Protein AF-A0A142XGZ9-F1 (afdb_monomer_lite)

Sequence (488 aa):
MPRERETEDLPPDEYQGAYGSRALELGDLAELNRTARESPWADERMEKVLEKLYDGCAKRATEHDELYEQVQRLRASSVGRSSPKLKRQIETVEQQRAENREWFESFDRRVYLLHVQMANRVDKKLREELVERYRLHLELQRFYQKVRAAFAKADAFIVAHGKNEREEIELGSEFVDEVVRVLRDSWKALKGVIKDAHETDLPAMKYFEECADLANYVLEDKLVAEPPPDYTKGWVSKFMTQLQGARQKCSKLQIKSVSGVLRLQEQIVAKWKLAREPIPAEVIDAEPIEAEVIEAEVIDAEVIDAEVVDAEVIDAEAVETKFILPPEPPPELPKTEPAPVDIVGQANVFDFDALAPGTPVPSADVFALHTDPFVSAPTAQMPALGAITEVAPPVGGEGEPPVNQTAWLDPIKLKAEKAKADALRAEAEARTRANSAAARTRANSAAADKGAFGAGAPVVFGTKALKAKRPTVRITLVKPGEESPLAK

Radius of gyration: 38.52 Å; chains: 1; bounding box: 123×97×83 Å

pLDDT: mean 76.35, std 23.47, range [31.14, 98.62]

Foldseek 3Di:
DPPPPVPVLDPPPLCVLLQPPDDQQQDDLVVLVVCLVVPQDDPVVLVVCVVCLSPCNNVLSVLLVVLVVQLVVLVVVCPDPRDPVSVVVNVVSVVVNVVSVVVSNVSSNSLLSSLLSLCVVFPPVLNVVLSLLVVLLNLLSVLLVLLVVLLVQLVVLVVVVVCCVVVVDPDDPVSVVVSLVSNQVSLVSNVVSLVVQQVDQDDDDDPDDHPDRRSCQLFVDDRQPRDDPDDDPVSSVVNSVRSVSSNVSSVVVSSSSVSVSVVSSVVSVVSSVVVPPPPPPPPVPVPPPPPPPPPDPDDPDDDDDDDDDDDPDDPPDDPPPPPPDDDDDPDDDDPDDDDDDDDDDDDDDDDDPPDDDDDDDPPDPPPPPPPDPPPDDDDDDDDDDDDDDDDDDDDDDDDDDDDDDDDDPDVVVVVVVVVVVVVVVVVVVVVVVVVVVVVVVVVVVVVVVPPDDDDDDDDDDDDDDDPDDDDDDDDDDDDPPDDDPVPD

Secondary structure (DSSP, 8-state):
-----SGGGSPPGGGTTTSSSSPP----HHHHHHHHHHSPPPHHHHHHHHHTTTTTHHHHHHHHHHHHHHHHHHHHTTSSS--HHHHHHHHHHHHHHHHHHHHHHHHHHHHHHHHHHHHHHH-HHHHHHHHHHHHHHHHHHHHHHHHHHHHHHHHHHHHHHHHHHTTSS---THHHHHHHHHHHHHHHHHHHHHHHHHTSPPP-BTTB-TT--HHHHH-SSPPPPPPPSS--HHHHHHHHHHHHHHHHHHHHHHHHHHHHHHHHHHHHHHHHHHHHS-----------------------------------------------PPPPPPPPPP--PPPP-----------------PPPPP---TTS-------PPPPPP------------------PPP-----PPPHHHHHHHHHHHHHHHHHHHHHHHHHHHHHHHHHHHHHHTTS----------------PPPP------PPTTPPPTT--

Structure (mmCIF, N/CA/C/O backbone):
data_AF-A0A142XGZ9-F1
#
_entry.id   AF-A0A142XGZ9-F1
#
loop_
_atom_site.group_PDB
_atom_site.id
_atom_site.type_symbol
_atom_site.label_atom_id
_atom_site.label_alt_id
_atom_site.label_comp_id
_atom_site.label_asym_id
_atom_site.label_entity_id
_atom_site.label_seq_id
_atom_site.pdbx_PDB_ins_code
_atom_site.Cartn_x
_atom_site.Cartn_y
_atom_site.Cartn_z
_atom_site.occupancy
_atom_site.B_iso_or_equiv
_atom_site.auth_seq_id
_atom_site.auth_comp_id
_atom_site.auth_asym_id
_atom_site.auth_atom_id
_atom_site.pdbx_PDB_model_num
ATOM 1 N N . MET A 1 1 ? -23.779 16.778 -19.161 1.00 38.44 1 MET A N 1
ATOM 2 C CA . MET A 1 1 ? -23.658 16.333 -17.760 1.00 38.44 1 MET A CA 1
ATOM 3 C C . MET A 1 1 ? -22.360 16.898 -17.203 1.00 38.44 1 MET A C 1
ATOM 5 O O . MET A 1 1 ? -21.307 16.461 -17.664 1.00 38.44 1 MET A O 1
ATOM 9 N N . PRO A 1 2 ? -22.381 17.915 -16.325 1.00 41.19 2 PRO A N 1
ATOM 10 C CA . PRO A 1 2 ? -21.178 18.253 -15.579 1.00 41.19 2 PRO A CA 1
ATOM 11 C C . PRO A 1 2 ? -20.823 17.003 -14.773 1.00 41.19 2 PRO A C 1
ATOM 13 O O . PRO A 1 2 ? -21.658 16.493 -14.037 1.00 41.19 2 PRO A O 1
ATOM 16 N N . ARG A 1 3 ? -19.628 16.446 -14.991 1.00 43.94 3 ARG A N 1
ATOM 17 C CA . ARG A 1 3 ? -19.078 15.460 -14.063 1.00 43.94 3 ARG A CA 1
ATOM 18 C C . ARG A 1 3 ? -18.954 16.203 -12.740 1.00 43.94 3 ARG A C 1
ATOM 20 O O . ARG A 1 3 ? -18.044 17.026 -12.613 1.00 43.94 3 ARG A O 1
ATOM 27 N N . GLU A 1 4 ? -19.912 16.003 -11.837 1.00 47.94 4 GLU A N 1
ATOM 28 C CA . GLU A 1 4 ? -19.725 16.271 -10.416 1.00 47.94 4 GLU A CA 1
ATOM 29 C C . GLU A 1 4 ? -18.362 15.681 -10.090 1.00 47.94 4 GLU A C 1
ATOM 31 O O . GLU A 1 4 ? -18.110 14.492 -10.301 1.00 47.94 4 GLU A O 1
ATOM 36 N N . ARG A 1 5 ? -17.400 16.567 -9.829 1.00 49.56 5 ARG A N 1
ATOM 37 C CA . ARG A 1 5 ? -16.034 16.130 -9.581 1.00 49.56 5 ARG A CA 1
ATOM 38 C C . ARG A 1 5 ? -16.135 15.251 -8.348 1.00 49.56 5 ARG A C 1
ATOM 40 O O . ARG A 1 5 ? -16.757 15.672 -7.381 1.00 49.56 5 ARG A O 1
ATOM 47 N N . GLU A 1 6 ? -15.545 14.062 -8.419 1.00 58.34 6 GLU A N 1
ATOM 48 C CA . GLU A 1 6 ? -15.382 13.088 -7.332 1.00 58.34 6 GLU A CA 1
ATOM 49 C C . GLU A 1 6 ? -14.537 13.696 -6.174 1.00 58.34 6 GLU A C 1
ATOM 51 O O . GLU A 1 6 ? -13.561 13.109 -5.728 1.00 58.34 6 GLU A O 1
ATOM 56 N N . THR A 1 7 ? -14.839 14.914 -5.706 1.00 57.34 7 THR A N 1
ATOM 57 C CA . THR A 1 7 ? -14.255 15.528 -4.504 1.00 57.34 7 THR A CA 1
ATOM 58 C C . THR A 1 7 ? -14.777 14.868 -3.232 1.00 57.34 7 THR A C 1
ATOM 60 O O . THR A 1 7 ? -14.217 15.093 -2.170 1.00 57.34 7 THR A O 1
ATOM 63 N N . GLU A 1 8 ? -15.816 14.038 -3.342 1.00 58.03 8 GLU A N 1
ATOM 64 C CA . GLU A 1 8 ? -16.460 13.334 -2.228 1.00 58.03 8 GLU A CA 1
ATOM 65 C C . GLU A 1 8 ? -15.661 12.120 -1.711 1.00 58.03 8 GLU A C 1
ATOM 67 O O . GLU A 1 8 ? -15.987 11.565 -0.667 1.00 58.03 8 GLU A O 1
ATOM 72 N N . ASP A 1 9 ? -14.597 11.713 -2.412 1.00 66.56 9 ASP A N 1
ATOM 73 C CA . ASP A 1 9 ? -13.802 10.533 -2.046 1.00 66.56 9 ASP A CA 1
ATOM 74 C C . ASP A 1 9 ? -12.440 10.869 -1.414 1.00 66.56 9 ASP A C 1
ATOM 76 O O . ASP A 1 9 ? -11.671 9.952 -1.105 1.00 66.56 9 ASP A O 1
ATOM 80 N N . LEU A 1 10 ? -12.115 12.153 -1.209 1.00 69.50 10 LEU A N 1
ATOM 81 C CA . LEU A 1 10 ? -10.920 12.498 -0.440 1.00 69.50 10 LEU A CA 1
ATOM 82 C C . LEU A 1 10 ? -11.169 12.177 1.040 1.00 69.50 10 LEU A C 1
ATOM 84 O O . LEU A 1 10 ? -12.196 12.592 1.580 1.00 69.50 10 LEU A O 1
ATOM 88 N N . PRO A 1 11 ? -10.266 11.424 1.692 1.00 73.88 11 PRO A N 1
ATOM 89 C CA . PRO A 1 11 ? -10.406 11.150 3.110 1.00 73.88 11 PRO A CA 1
ATOM 90 C C . PRO A 1 11 ? -10.357 12.469 3.903 1.00 73.88 11 PRO A C 1
ATOM 92 O O . PRO A 1 11 ? -9.681 13.403 3.460 1.00 73.88 11 PRO A O 1
ATOM 95 N N . PRO A 1 12 ? -11.057 12.552 5.049 1.00 82.88 12 PRO A N 1
ATOM 96 C CA . PRO A 1 12 ? -10.984 13.697 5.952 1.00 82.88 12 PRO A CA 1
ATOM 97 C C . PRO A 1 12 ? -9.541 14.139 6.237 1.00 82.88 12 PRO A C 1
ATOM 99 O O . PRO A 1 12 ? -8.628 13.308 6.261 1.00 82.88 12 PRO A O 1
ATOM 102 N N . ASP A 1 13 ? -9.339 15.439 6.482 1.00 86.00 13 ASP A N 1
ATOM 103 C CA . ASP A 1 13 ? -8.010 16.044 6.692 1.00 86.00 13 ASP A CA 1
ATOM 104 C C . ASP A 1 13 ? -7.204 15.351 7.811 1.00 86.00 13 ASP A C 1
ATOM 106 O O . ASP A 1 13 ? -5.975 15.327 7.774 1.00 86.00 13 ASP A O 1
ATOM 110 N N . GLU A 1 14 ? -7.879 14.715 8.773 1.00 88.06 14 GLU A N 1
ATOM 111 C CA . GLU A 1 14 ? -7.253 13.943 9.856 1.00 88.06 14 GLU A CA 1
ATOM 112 C C . GLU A 1 14 ? -6.456 12.720 9.366 1.00 88.06 14 GLU A C 1
ATOM 114 O O . GLU A 1 14 ? -5.472 12.324 9.990 1.00 88.06 14 GLU A O 1
ATOM 119 N N . TYR A 1 15 ? -6.815 12.156 8.210 1.00 91.44 15 TYR A N 1
ATOM 120 C CA . TYR A 1 15 ? -6.102 11.037 7.590 1.00 91.44 15 TYR A CA 1
ATOM 121 C C . TYR A 1 15 ? -5.068 11.492 6.556 1.00 91.44 15 TYR A C 1
ATOM 123 O O . TYR A 1 15 ? -4.460 10.660 5.865 1.00 91.44 15 TYR A O 1
ATOM 131 N N . GLN A 1 16 ? -4.869 12.804 6.395 1.00 85.81 16 GLN A N 1
ATOM 132 C CA . GLN A 1 16 ? -3.979 13.335 5.377 1.00 85.81 16 GLN A CA 1
ATOM 133 C C . GLN A 1 16 ? -2.543 12.842 5.606 1.00 85.81 16 GLN A C 1
ATOM 135 O O . GLN A 1 16 ? -1.947 12.994 6.671 1.00 85.81 16 GLN A O 1
ATOM 140 N N . GLY A 1 17 ? -1.983 12.205 4.576 1.00 86.31 17 GLY A N 1
ATOM 141 C CA . GLY A 1 17 ? -0.644 11.616 4.620 1.00 86.31 17 GLY A CA 1
ATOM 142 C C . GLY A 1 17 ? -0.582 10.201 5.205 1.00 86.31 17 GLY A C 1
ATOM 143 O O . GLY A 1 17 ? 0.361 9.474 4.901 1.00 86.31 17 GLY A O 1
ATOM 144 N N . ALA A 1 18 ? -1.602 9.754 5.946 1.00 91.69 18 ALA A N 1
ATOM 145 C CA . ALA A 1 18 ? -1.645 8.398 6.487 1.00 91.69 18 ALA A CA 1
ATOM 146 C C . ALA A 1 18 ? -1.807 7.347 5.388 1.00 91.69 18 ALA A C 1
ATOM 148 O O . ALA A 1 18 ? -1.128 6.332 5.427 1.00 91.69 18 ALA A O 1
ATOM 149 N N . TYR A 1 19 ? -2.649 7.595 4.383 1.00 92.38 19 TYR A N 1
ATOM 150 C CA . TYR A 1 19 ? -2.998 6.593 3.365 1.00 92.38 19 TYR A CA 1
ATOM 151 C C . TYR A 1 19 ? -2.819 7.089 1.928 1.00 92.38 19 TYR A C 1
ATOM 153 O O . TYR A 1 19 ? -3.551 6.687 1.030 1.00 92.38 19 TYR A O 1
ATOM 161 N N . GLY A 1 20 ? -1.882 8.015 1.717 1.00 86.06 20 GLY A N 1
ATOM 162 C CA . GLY A 1 20 ? -1.649 8.640 0.417 1.00 86.06 20 GLY A CA 1
ATOM 163 C C . GLY A 1 20 ? -1.034 7.689 -0.617 1.00 86.06 20 GLY A C 1
ATOM 164 O O . GLY A 1 20 ? -1.617 6.698 -1.039 1.00 86.06 20 GLY A O 1
ATOM 165 N N . SER A 1 21 ? 0.170 8.009 -1.084 1.00 84.12 21 SER A N 1
ATOM 166 C CA . SER A 1 21 ? 0.834 7.246 -2.152 1.00 84.12 21 SER A CA 1
ATOM 167 C C . SER A 1 21 ? 1.562 5.980 -1.668 1.00 84.12 21 SER A C 1
ATOM 169 O O . SER A 1 21 ? 2.126 5.240 -2.486 1.00 84.12 21 SER A O 1
ATOM 171 N N . ARG A 1 22 ? 1.578 5.744 -0.349 1.00 93.94 22 ARG A N 1
ATOM 172 C CA . ARG A 1 22 ? 2.321 4.655 0.285 1.00 93.94 22 ARG A CA 1
ATOM 173 C C . ARG A 1 22 ? 1.540 3.344 0.305 1.00 93.94 22 ARG A C 1
ATOM 175 O O . ARG A 1 22 ? 0.323 3.309 0.163 1.00 93.94 22 ARG A O 1
ATOM 182 N N . ALA A 1 23 ? 2.283 2.264 0.495 1.00 95.56 23 ALA A N 1
ATOM 183 C CA . ALA A 1 23 ? 1.735 0.945 0.745 1.00 95.56 23 ALA A CA 1
ATOM 184 C C . ALA A 1 23 ? 1.384 0.786 2.235 1.00 95.56 23 ALA A C 1
ATOM 186 O O . ALA A 1 23 ? 2.102 1.316 3.083 1.00 95.56 23 ALA A O 1
ATOM 187 N N . LEU A 1 24 ? 0.310 0.054 2.533 1.00 97.12 24 LEU A N 1
ATOM 188 C CA . LEU A 1 24 ? 0.017 -0.454 3.869 1.00 97.12 24 LEU A CA 1
ATOM 189 C C . LEU A 1 24 ? 0.874 -1.680 4.166 1.00 97.12 24 LEU A C 1
ATOM 191 O O . LEU A 1 24 ? 0.930 -2.616 3.364 1.00 97.12 24 LEU A O 1
ATOM 195 N N . GLU A 1 25 ? 1.521 -1.678 5.325 1.00 96.88 25 GLU A N 1
ATOM 196 C CA . GLU A 1 25 ? 2.526 -2.669 5.709 1.00 96.88 25 GLU A CA 1
ATOM 197 C C . GLU A 1 25 ? 2.208 -3.251 7.088 1.00 96.88 25 GLU A C 1
ATOM 199 O O . GLU A 1 25 ? 2.893 -3.050 8.085 1.00 96.88 25 GLU A O 1
ATOM 204 N N . LEU A 1 26 ? 1.117 -4.013 7.129 1.00 96.81 26 LEU A N 1
ATOM 205 C CA . LEU A 1 26 ? 0.597 -4.631 8.349 1.00 96.81 26 LEU A CA 1
ATOM 206 C C . LEU A 1 26 ? 1.470 -5.808 8.820 1.00 96.81 26 LEU A C 1
ATOM 208 O O . LEU A 1 26 ? 1.607 -6.049 10.016 1.00 96.81 26 LEU A O 1
ATOM 212 N N . GLY A 1 27 ? 2.111 -6.525 7.896 1.00 96.38 27 GLY A N 1
ATOM 213 C CA . GLY A 1 27 ? 2.728 -7.825 8.174 1.00 96.38 27 GLY A CA 1
ATOM 214 C C . GLY A 1 27 ? 1.717 -8.963 8.024 1.00 96.38 27 GLY A C 1
ATOM 215 O O . GLY A 1 27 ? 0.819 -8.881 7.185 1.00 96.38 27 GLY A O 1
ATOM 216 N N . ASP A 1 28 ? 1.868 -10.033 8.807 1.00 97.56 28 ASP A N 1
ATOM 217 C CA . ASP A 1 28 ? 0.957 -11.179 8.758 1.00 97.56 28 ASP A CA 1
ATOM 218 C C . ASP A 1 28 ? -0.343 -10.899 9.534 1.00 97.56 28 ASP A C 1
ATOM 220 O O . ASP A 1 28 ? -0.359 -10.778 10.762 1.00 97.56 28 ASP A O 1
ATOM 224 N N . LEU A 1 29 ? -1.463 -10.828 8.809 1.00 97.44 29 LEU A N 1
ATOM 225 C CA . LEU A 1 29 ? -2.789 -10.646 9.401 1.00 97.44 29 LEU A CA 1
ATOM 226 C C . LEU A 1 29 ? -3.173 -11.796 10.343 1.00 97.44 29 LEU A C 1
ATOM 228 O O . LEU A 1 29 ? -3.912 -11.566 11.301 1.00 97.44 29 LEU A O 1
ATOM 232 N N . ALA A 1 30 ? -2.706 -13.025 10.098 1.00 97.75 30 ALA A N 1
ATOM 233 C CA . ALA A 1 30 ? -3.010 -14.160 10.966 1.00 97.75 30 ALA A CA 1
ATOM 234 C C . ALA A 1 30 ? -2.351 -13.993 12.342 1.00 97.75 30 ALA A C 1
ATOM 236 O O . ALA A 1 30 ? -3.012 -14.172 13.368 1.00 97.75 30 ALA A O 1
ATOM 237 N N . GLU A 1 31 ? -1.086 -13.571 12.363 1.00 97.88 31 GLU A N 1
ATOM 238 C CA . GLU A 1 31 ? -0.370 -13.218 13.586 1.00 97.88 31 GLU A CA 1
ATOM 239 C C . GLU A 1 31 ? -1.038 -12.052 14.322 1.00 97.88 31 GLU A C 1
ATOM 241 O O . GLU A 1 31 ? -1.334 -12.185 15.508 1.00 97.88 31 GLU A O 1
ATOM 246 N N . LEU A 1 32 ? -1.366 -10.954 13.633 1.00 98.19 32 LEU A N 1
ATOM 247 C CA . LEU A 1 32 ? -2.036 -9.813 14.269 1.00 98.19 32 LEU A CA 1
ATOM 248 C C . LEU A 1 32 ? -3.402 -10.197 14.854 1.00 98.19 32 LEU A C 1
ATOM 250 O O . LEU A 1 32 ? -3.758 -9.767 15.951 1.00 98.19 32 LEU A O 1
ATOM 254 N N . ASN A 1 33 ? -4.167 -11.039 14.155 1.00 97.94 33 ASN A N 1
ATOM 255 C CA . ASN A 1 33 ? -5.438 -11.562 14.656 1.00 97.94 33 ASN A CA 1
ATOM 256 C C . ASN A 1 33 ? -5.262 -12.463 15.877 1.00 97.94 33 ASN A C 1
ATOM 258 O O . ASN A 1 33 ? -6.099 -12.431 16.781 1.00 97.94 33 ASN A O 1
ATOM 262 N N . ARG A 1 34 ? -4.193 -13.262 15.920 1.00 98.06 34 ARG A N 1
ATOM 263 C CA . ARG A 1 34 ? -3.827 -14.052 17.096 1.00 98.06 34 ARG A CA 1
ATOM 264 C C . ARG A 1 34 ? -3.475 -13.133 18.266 1.00 98.06 34 ARG A C 1
ATOM 266 O O . ARG A 1 34 ? -4.086 -13.271 19.321 1.00 98.06 34 ARG A O 1
ATOM 273 N N . THR A 1 35 ? -2.615 -12.133 18.059 1.00 97.81 35 THR A N 1
ATOM 274 C CA . THR A 1 35 ? -2.275 -11.123 19.076 1.00 97.81 35 THR A CA 1
ATOM 275 C C . THR A 1 35 ? -3.518 -10.413 19.603 1.00 97.81 35 THR A C 1
ATOM 277 O O . THR A 1 35 ? -3.659 -10.229 20.811 1.00 97.81 35 THR A O 1
ATOM 280 N N . ALA A 1 36 ? -4.460 -10.063 18.722 1.00 97.50 36 ALA A N 1
ATOM 281 C CA . ALA A 1 36 ? -5.699 -9.421 19.134 1.00 97.50 36 ALA A CA 1
ATOM 282 C C . ALA A 1 36 ? -6.558 -10.317 20.054 1.00 97.50 36 ALA A C 1
ATOM 284 O O . ALA A 1 36 ? -7.220 -9.819 20.961 1.00 97.50 36 ALA A O 1
ATOM 285 N N . ARG A 1 37 ? -6.536 -11.639 19.854 1.00 97.31 37 ARG A N 1
ATOM 286 C CA . ARG A 1 37 ? -7.270 -12.602 20.695 1.00 97.31 37 ARG A CA 1
ATOM 287 C C . ARG A 1 37 ? -6.552 -12.907 22.007 1.00 97.31 37 ARG A C 1
ATOM 289 O O . ARG A 1 37 ? -7.202 -12.988 23.041 1.00 97.31 37 ARG A O 1
ATOM 296 N N . GLU A 1 38 ? -5.237 -13.097 21.957 1.00 98.25 38 GLU A N 1
ATOM 297 C CA . GLU A 1 38 ? -4.424 -13.518 23.107 1.00 98.25 38 GLU A CA 1
ATOM 298 C C . GLU A 1 38 ? -4.137 -12.372 24.080 1.00 98.25 38 GLU A C 1
ATOM 300 O O . GLU A 1 38 ? -3.930 -12.601 25.267 1.00 98.25 38 GLU A O 1
ATOM 305 N N . SER A 1 39 ? -4.111 -11.131 23.595 1.00 97.94 39 SER A N 1
ATOM 306 C CA . SER A 1 39 ? -3.793 -9.945 24.396 1.00 97.94 39 SER A CA 1
ATOM 307 C C . SER A 1 39 ? -4.837 -8.843 24.185 1.00 97.94 39 SER A C 1
ATOM 309 O O . SER A 1 39 ? -4.534 -7.820 23.559 1.00 97.94 39 SER A O 1
ATOM 311 N N . PRO A 1 40 ? -6.080 -9.030 24.678 1.00 97.75 40 PRO A N 1
ATOM 312 C CA . PRO A 1 40 ? -7.126 -8.020 24.573 1.00 97.75 40 PRO A CA 1
ATOM 313 C C . PRO A 1 40 ? -6.708 -6.732 25.287 1.00 97.75 40 PRO A C 1
ATOM 315 O O . PRO A 1 40 ? -6.171 -6.755 26.395 1.00 97.75 40 PRO A O 1
ATOM 318 N N . TRP A 1 41 ? -6.948 -5.586 24.651 1.00 98.12 41 TRP A N 1
ATOM 319 C CA . TRP A 1 41 ? -6.659 -4.292 25.267 1.00 98.12 41 TRP A CA 1
ATOM 320 C C . TRP A 1 41 ? -7.778 -3.894 26.234 1.00 98.12 41 TRP A C 1
ATOM 322 O O . TRP A 1 41 ? -8.958 -4.166 25.991 1.00 98.12 41 TRP A O 1
ATOM 332 N N . ALA A 1 42 ? -7.386 -3.247 27.333 1.00 98.00 42 ALA A N 1
ATOM 333 C CA . ALA A 1 42 ? -8.310 -2.556 28.224 1.00 98.00 42 ALA A CA 1
ATOM 334 C C . ALA A 1 42 ? -8.945 -1.356 27.503 1.00 98.00 42 ALA A C 1
ATOM 336 O O . ALA A 1 42 ? -8.324 -0.756 26.615 1.00 98.00 42 ALA A O 1
ATOM 337 N N . ASP A 1 43 ? -10.166 -0.999 27.888 1.00 97.38 43 ASP A N 1
ATOM 338 C CA . ASP A 1 43 ? -10.947 0.036 27.209 1.00 97.38 43 ASP A CA 1
ATOM 339 C C . ASP A 1 43 ? -10.283 1.418 27.325 1.00 97.38 43 ASP A C 1
ATOM 341 O O . ASP A 1 43 ? -10.226 2.166 26.346 1.00 97.38 43 ASP A O 1
ATOM 345 N N . GLU A 1 44 ? -9.649 1.712 28.464 1.00 97.50 44 GLU A N 1
ATOM 346 C CA . GLU A 1 44 ? -8.895 2.951 28.695 1.00 97.50 44 GLU A CA 1
ATOM 347 C C . GLU A 1 44 ? -7.649 3.031 27.809 1.00 97.50 44 GLU A C 1
ATOM 349 O O . GLU A 1 44 ? -7.241 4.111 27.378 1.00 97.50 44 GLU A O 1
ATOM 354 N N . ARG A 1 45 ? -7.015 1.884 27.526 1.00 97.69 45 ARG A N 1
ATOM 355 C CA . ARG A 1 45 ? -5.877 1.824 26.601 1.00 97.69 45 ARG A CA 1
ATOM 356 C C . ARG A 1 45 ? -6.345 2.101 25.179 1.00 97.69 45 ARG A C 1
ATOM 358 O O . ARG A 1 45 ? -5.698 2.884 24.492 1.00 97.69 45 ARG A O 1
ATOM 365 N N . MET A 1 46 ? -7.437 1.474 24.737 1.00 98.25 46 MET A N 1
ATOM 366 C CA . MET A 1 46 ? -7.985 1.700 23.395 1.00 98.25 46 MET A CA 1
ATOM 367 C C . MET A 1 46 ? -8.366 3.166 23.185 1.00 98.25 46 MET A C 1
ATOM 369 O O . MET A 1 46 ? -8.043 3.730 22.148 1.00 98.25 46 MET A O 1
ATOM 373 N N . GLU A 1 47 ? -8.972 3.802 24.183 1.00 97.69 47 GLU A N 1
ATOM 374 C CA . GLU A 1 47 ? -9.341 5.219 24.139 1.00 97.69 47 GLU A CA 1
ATOM 375 C C . GLU A 1 47 ? -8.124 6.140 23.984 1.00 97.69 47 GLU A C 1
ATOM 377 O O . GLU A 1 47 ? -8.068 6.938 23.051 1.00 97.69 47 GLU A O 1
ATOM 382 N N . LYS A 1 48 ? -7.096 5.951 24.823 1.00 97.88 48 LYS A N 1
ATOM 383 C CA . LYS A 1 48 ? -5.838 6.714 24.736 1.00 97.88 48 LYS A CA 1
ATOM 384 C C . LYS A 1 48 ? -5.107 6.502 23.413 1.00 97.88 48 LYS A C 1
ATOM 386 O O . LYS A 1 48 ? -4.469 7.421 22.905 1.00 97.88 48 LYS A O 1
ATOM 391 N N . VAL A 1 49 ? -5.137 5.278 22.880 1.00 97.75 49 VAL A N 1
ATOM 392 C CA . VAL A 1 49 ? -4.516 4.971 21.586 1.00 97.75 49 VAL A CA 1
ATOM 393 C C . VAL A 1 49 ? -5.314 5.605 20.452 1.00 97.75 49 VAL A C 1
ATOM 395 O O . VAL A 1 49 ? -4.689 6.148 19.552 1.00 97.75 49 VAL A O 1
ATOM 398 N N . LEU A 1 50 ? -6.650 5.577 20.499 1.00 97.31 50 LEU A N 1
ATOM 399 C CA . LEU A 1 50 ? -7.508 6.219 19.502 1.00 97.31 50 LEU A CA 1
ATOM 400 C C . LEU A 1 50 ? -7.263 7.732 19.446 1.00 97.31 50 LEU A C 1
ATOM 402 O O . LEU A 1 50 ? -7.102 8.270 18.357 1.00 97.31 50 LEU A O 1
ATOM 406 N N . GLU A 1 51 ? -7.184 8.393 20.605 1.00 96.94 51 GLU A N 1
ATOM 407 C CA . GLU A 1 51 ? -6.927 9.837 20.710 1.00 96.94 51 GLU A CA 1
ATOM 408 C C . GLU A 1 51 ? -5.598 10.237 20.054 1.00 96.94 51 GLU A C 1
ATOM 410 O O . GLU A 1 51 ? -5.535 11.232 19.341 1.00 96.94 51 GLU A O 1
ATOM 415 N N . LYS A 1 52 ? -4.549 9.431 20.249 1.00 97.00 52 LYS A N 1
ATOM 416 C CA . LYS A 1 52 ? -3.190 9.718 19.764 1.00 97.00 52 LYS A CA 1
ATOM 417 C C . LYS A 1 52 ? -2.843 9.045 18.440 1.00 97.00 52 LYS A C 1
ATOM 419 O O . LYS A 1 52 ? -1.693 9.110 18.006 1.00 97.00 52 LYS A O 1
ATOM 424 N N . LEU A 1 53 ? -3.785 8.332 17.818 1.00 96.19 53 LEU A N 1
ATOM 425 C CA . LEU A 1 53 ? -3.473 7.394 16.738 1.00 96.19 53 LEU A CA 1
ATOM 426 C C . LEU A 1 53 ? -2.806 8.092 15.553 1.00 96.19 53 LEU A C 1
ATOM 428 O O . LEU A 1 53 ? -1.819 7.588 15.022 1.00 96.19 53 LEU A O 1
ATOM 432 N N . TYR A 1 54 ? -3.334 9.255 15.173 1.00 96.00 54 TYR A N 1
ATOM 433 C CA . TYR A 1 54 ? -2.911 10.017 13.999 1.00 96.00 54 TYR A CA 1
ATOM 434 C C . TYR A 1 54 ? -1.926 11.155 14.327 1.00 96.00 54 TYR A C 1
ATOM 436 O O . TYR A 1 54 ? -1.503 11.887 13.425 1.00 96.00 54 TYR A O 1
ATOM 444 N N . ASP A 1 55 ? -1.489 11.270 15.586 1.00 95.00 55 ASP A N 1
ATOM 445 C CA . ASP A 1 55 ? -0.533 12.292 16.011 1.00 95.00 55 ASP A CA 1
ATOM 446 C C . ASP A 1 55 ? 0.796 12.159 15.255 1.00 95.00 55 ASP A C 1
ATOM 448 O O . ASP A 1 55 ? 1.439 11.108 15.210 1.00 95.00 55 ASP A O 1
ATOM 452 N N . GLY A 1 56 ? 1.228 13.259 14.636 1.00 93.75 56 GLY A N 1
ATOM 453 C CA . GLY A 1 56 ? 2.482 13.317 13.882 1.00 93.75 56 GLY A CA 1
ATOM 454 C C . GLY A 1 56 ? 2.449 12.640 12.506 1.00 93.75 56 GLY A C 1
ATOM 455 O O . GLY A 1 56 ? 3.443 12.734 11.780 1.00 93.75 56 GLY A O 1
ATOM 456 N N . CYS A 1 57 ? 1.329 12.033 12.097 1.00 95.06 57 CYS A N 1
ATOM 457 C CA . CYS A 1 57 ? 1.230 11.330 10.818 1.00 95.06 57 CYS A CA 1
ATOM 458 C C . CYS A 1 57 ? 1.461 12.260 9.614 1.00 95.06 57 CYS A C 1
ATOM 460 O O . CYS A 1 57 ? 2.260 11.943 8.733 1.00 95.06 57 CYS A O 1
ATOM 462 N N . ALA A 1 58 ? 0.856 13.453 9.605 1.00 93.56 58 ALA A N 1
ATOM 463 C CA . ALA A 1 58 ? 1.043 14.438 8.533 1.00 93.56 58 ALA A CA 1
ATOM 464 C C . ALA A 1 58 ? 2.514 14.878 8.377 1.00 93.56 58 ALA A C 1
ATOM 466 O O . ALA A 1 58 ? 3.034 14.992 7.262 1.00 93.56 58 ALA A O 1
ATOM 467 N N . LYS A 1 59 ? 3.219 15.069 9.502 1.00 95.31 59 LYS A N 1
ATOM 468 C CA . LYS A 1 59 ? 4.650 15.407 9.509 1.00 95.31 59 LYS A CA 1
ATOM 469 C C . LYS A 1 59 ? 5.487 14.265 8.926 1.00 95.31 59 LYS A C 1
ATOM 471 O O . LYS A 1 59 ? 6.322 14.513 8.060 1.00 95.31 59 LYS A O 1
ATOM 476 N N . ARG A 1 60 ? 5.246 13.024 9.364 1.00 96.19 60 ARG A N 1
ATOM 477 C CA . ARG A 1 60 ? 5.958 11.831 8.869 1.00 96.19 60 ARG A CA 1
ATOM 478 C C . ARG A 1 60 ? 5.698 11.557 7.392 1.00 96.19 60 ARG A C 1
ATOM 480 O O . ARG A 1 60 ? 6.622 11.163 6.689 1.00 96.19 60 ARG A O 1
ATOM 487 N N . ALA A 1 61 ? 4.482 11.813 6.918 1.00 94.94 61 ALA A N 1
ATOM 488 C CA . ALA A 1 61 ? 4.126 11.692 5.508 1.00 94.94 61 ALA A CA 1
ATOM 489 C C . ALA A 1 61 ? 4.854 12.723 4.637 1.00 94.94 61 ALA A C 1
ATOM 491 O O . ALA A 1 61 ? 5.378 12.382 3.581 1.00 94.94 61 ALA A O 1
ATOM 492 N N . THR A 1 62 ? 4.955 13.964 5.116 1.00 94.50 62 THR A N 1
ATOM 493 C CA . THR A 1 62 ? 5.715 15.014 4.422 1.00 94.50 62 THR A CA 1
ATOM 494 C C . THR A 1 62 ? 7.197 14.643 4.344 1.00 94.50 62 THR A C 1
ATOM 496 O O . THR A 1 62 ? 7.791 14.685 3.271 1.00 94.50 62 THR A O 1
ATOM 499 N N . GLU A 1 63 ? 7.776 14.187 5.459 1.00 96.25 63 GLU A N 1
ATOM 500 C CA . GLU A 1 63 ? 9.157 13.693 5.512 1.00 96.25 63 GLU A CA 1
ATOM 501 C C . GLU A 1 63 ? 9.379 12.508 4.554 1.00 96.25 63 GLU A C 1
ATOM 503 O O . GLU A 1 63 ? 10.384 12.462 3.848 1.00 96.25 63 GLU A O 1
ATOM 508 N N . HIS A 1 64 ? 8.429 11.574 4.471 1.00 95.50 64 HIS A N 1
ATOM 509 C CA . HIS A 1 64 ? 8.491 10.452 3.535 1.00 95.50 64 HIS A CA 1
ATOM 510 C C . HIS A 1 64 ? 8.577 10.920 2.073 1.00 95.50 64 HIS A C 1
ATOM 512 O O . HIS A 1 64 ? 9.430 10.441 1.316 1.00 95.50 64 HIS A O 1
ATOM 518 N N . ASP A 1 65 ? 7.716 11.857 1.674 1.00 94.56 65 ASP A N 1
ATOM 519 C CA . ASP A 1 65 ? 7.688 12.386 0.309 1.00 94.56 65 ASP A CA 1
ATOM 520 C C . ASP A 1 65 ? 8.970 13.175 -0.009 1.00 94.56 65 ASP A C 1
ATOM 522 O O . ASP A 1 65 ? 9.583 12.971 -1.062 1.00 94.56 65 ASP A O 1
ATOM 526 N N . GLU A 1 66 ? 9.456 13.986 0.935 1.00 96.25 66 GLU A N 1
ATOM 527 C CA . GLU A 1 66 ? 10.727 14.706 0.811 1.00 96.25 66 GLU A CA 1
ATOM 528 C C . GLU A 1 66 ? 11.921 13.755 0.653 1.00 96.25 66 GLU A C 1
ATOM 530 O O . GLU A 1 66 ? 12.766 13.963 -0.226 1.00 96.25 66 GLU A O 1
ATOM 535 N N . LEU A 1 67 ? 12.001 12.698 1.468 1.00 96.81 67 LEU A N 1
ATOM 536 C CA . LEU A 1 67 ? 13.048 11.676 1.375 1.00 96.81 67 LEU A CA 1
ATOM 537 C C . LEU A 1 67 ? 12.987 10.951 0.027 1.00 96.81 67 LEU A C 1
ATOM 539 O O . LEU A 1 67 ? 14.022 10.726 -0.608 1.00 96.81 67 LEU A O 1
ATOM 543 N N . TYR A 1 68 ? 11.786 10.631 -0.462 1.00 95.00 68 TYR A N 1
ATOM 544 C CA . TYR A 1 68 ? 11.609 10.017 -1.775 1.00 95.00 68 TYR A CA 1
ATOM 545 C C . TYR A 1 68 ? 12.128 10.925 -2.899 1.00 95.00 68 TYR A C 1
ATOM 547 O O . TYR A 1 68 ? 12.923 10.484 -3.737 1.00 95.00 68 TYR A O 1
ATOM 555 N N . GLU A 1 69 ? 11.749 12.203 -2.906 1.00 96.19 69 GLU A N 1
ATOM 556 C CA . GLU A 1 69 ? 12.238 13.178 -3.885 1.00 96.19 69 GLU A CA 1
ATOM 557 C C . GLU A 1 69 ? 13.753 13.391 -3.799 1.00 96.19 69 GLU A C 1
ATOM 559 O O . GLU A 1 69 ? 14.423 13.558 -4.824 1.00 96.19 69 GLU A O 1
ATOM 564 N N . GLN A 1 70 ? 14.324 13.385 -2.593 1.00 97.06 70 GLN A N 1
ATOM 565 C CA . GLN A 1 70 ? 15.770 13.473 -2.392 1.00 97.06 70 GLN A CA 1
ATOM 566 C C . GLN A 1 70 ? 16.500 12.277 -3.009 1.00 97.06 70 GLN A C 1
ATOM 568 O O . GLN A 1 70 ? 17.448 12.483 -3.771 1.00 97.06 70 GLN A O 1
ATOM 573 N N . VAL A 1 71 ? 16.033 11.043 -2.781 1.00 96.31 71 VAL A N 1
ATOM 574 C CA . VAL A 1 71 ? 16.616 9.842 -3.409 1.00 96.31 71 VAL A CA 1
ATOM 575 C C . VAL A 1 71 ? 16.556 9.940 -4.932 1.00 96.31 71 VAL A C 1
ATOM 577 O O . VAL A 1 71 ? 17.557 9.680 -5.603 1.00 96.31 71 VAL A O 1
ATOM 580 N N . GLN A 1 72 ? 15.416 10.351 -5.497 1.00 94.69 72 GLN A N 1
ATOM 581 C CA . GLN A 1 72 ? 15.281 10.491 -6.951 1.00 94.69 72 GLN A CA 1
ATOM 582 C C . GLN A 1 72 ? 16.235 11.550 -7.516 1.00 94.69 72 GLN A C 1
ATOM 584 O O . GLN A 1 72 ? 16.901 11.299 -8.522 1.00 94.69 72 GLN A O 1
ATOM 589 N N . ARG A 1 73 ? 16.380 12.702 -6.848 1.00 96.44 73 ARG A N 1
ATOM 590 C CA . ARG A 1 73 ? 17.334 13.752 -7.246 1.00 96.44 73 ARG A CA 1
ATOM 591 C C . ARG A 1 73 ? 18.787 13.279 -7.182 1.00 96.44 73 ARG A C 1
ATOM 593 O O . ARG A 1 73 ? 19.553 13.527 -8.117 1.00 96.44 73 ARG A O 1
ATOM 600 N N . LEU A 1 74 ? 19.174 12.575 -6.117 1.00 96.12 74 LEU A N 1
ATOM 601 C CA . LEU A 1 74 ? 20.533 12.045 -5.961 1.00 96.12 74 LEU A CA 1
ATOM 602 C C . LEU A 1 74 ? 20.843 10.957 -7.000 1.00 96.12 74 LEU A C 1
ATOM 604 O O . LEU A 1 74 ? 21.942 10.941 -7.553 1.00 96.12 74 LEU A O 1
ATOM 608 N N . ARG A 1 75 ? 19.872 10.090 -7.322 1.00 94.25 75 ARG A N 1
ATOM 609 C CA . ARG A 1 75 ? 20.005 9.064 -8.371 1.00 94.25 75 ARG A CA 1
ATOM 610 C C . ARG A 1 75 ? 20.049 9.662 -9.777 1.00 94.25 75 ARG A C 1
ATOM 612 O O . ARG A 1 75 ? 20.863 9.241 -10.588 1.00 94.25 75 ARG A O 1
ATOM 619 N N . ALA A 1 76 ? 19.252 10.687 -10.064 1.00 92.62 76 ALA A N 1
ATOM 620 C CA . ALA A 1 76 ? 19.357 11.416 -11.330 1.00 92.62 76 ALA A CA 1
ATOM 621 C C . ALA A 1 76 ? 20.727 12.102 -11.483 1.00 92.62 76 ALA A C 1
ATOM 623 O O . ALA A 1 76 ? 21.273 12.175 -12.581 1.00 92.62 76 ALA A O 1
ATOM 624 N N . SER A 1 77 ? 21.319 12.549 -10.373 1.00 94.12 77 SER A N 1
ATOM 625 C CA . SER A 1 77 ? 22.661 13.145 -10.349 1.00 94.12 77 SER A CA 1
ATOM 626 C C . SER A 1 77 ? 23.791 12.110 -10.441 1.00 94.12 77 SER A C 1
ATOM 628 O O . SER A 1 77 ? 24.949 12.484 -10.621 1.00 94.12 77 SER A O 1
ATOM 630 N N . SER A 1 78 ? 23.489 10.814 -10.298 1.00 93.62 78 SER A N 1
ATOM 631 C CA . SER A 1 78 ? 24.487 9.739 -10.272 1.00 93.62 78 SER A CA 1
ATOM 632 C C . SER A 1 78 ? 24.747 9.090 -11.636 1.00 93.62 78 SER A C 1
ATOM 634 O O . SER A 1 78 ? 25.546 8.155 -11.705 1.00 93.62 78 SER A O 1
ATOM 636 N N . VAL A 1 79 ? 24.135 9.593 -12.718 1.00 87.94 79 VAL A N 1
ATOM 637 C CA . VAL A 1 79 ? 24.355 9.110 -14.091 1.00 87.94 79 VAL A CA 1
ATOM 638 C C . VAL A 1 79 ? 25.847 9.208 -14.448 1.00 87.94 79 VAL A C 1
ATOM 640 O O . VAL A 1 79 ? 26.396 10.296 -14.607 1.00 87.94 79 VAL A O 1
ATOM 643 N N . GLY A 1 80 ? 26.517 8.054 -14.544 1.00 89.88 80 GLY A N 1
ATOM 644 C CA . GLY A 1 80 ? 27.957 7.931 -14.791 1.00 89.88 80 GLY A CA 1
ATOM 645 C C . GLY A 1 80 ? 28.735 7.363 -13.597 1.00 89.88 80 GLY A C 1
ATOM 646 O O . GLY A 1 80 ? 28.247 6.523 -12.839 1.00 89.88 80 GLY A O 1
ATOM 647 N N . ARG A 1 81 ? 29.994 7.789 -13.426 1.00 90.88 81 ARG A N 1
ATOM 648 C CA . ARG A 1 81 ? 30.841 7.340 -12.309 1.00 90.88 81 ARG A CA 1
ATOM 649 C C . ARG A 1 81 ? 30.472 8.107 -11.038 1.00 90.88 81 ARG A C 1
ATOM 651 O O . ARG A 1 81 ? 31.010 9.180 -10.778 1.00 90.88 81 ARG A O 1
ATOM 658 N N . SER A 1 82 ? 29.570 7.543 -10.238 1.00 93.56 82 SER A N 1
ATOM 659 C CA . SER A 1 82 ? 29.154 8.138 -8.965 1.00 93.56 82 SER A CA 1
ATOM 660 C C . SER A 1 82 ? 30.337 8.336 -8.006 1.00 93.56 82 SER A C 1
ATOM 662 O O . SER A 1 82 ? 31.094 7.407 -7.704 1.00 93.56 82 SER A O 1
ATOM 664 N N . SER A 1 83 ? 30.499 9.571 -7.520 1.00 97.12 83 SER A N 1
ATOM 665 C CA . SER A 1 83 ? 31.502 9.917 -6.506 1.00 97.12 83 SER A CA 1
ATOM 666 C C . SER A 1 83 ? 31.238 9.141 -5.206 1.00 97.12 83 SER A C 1
ATOM 668 O O . SER A 1 83 ? 30.075 9.019 -4.813 1.00 97.12 83 SER A O 1
ATOM 670 N N . PRO A 1 84 ? 32.275 8.677 -4.478 1.00 97.25 84 PRO A N 1
ATOM 671 C CA . 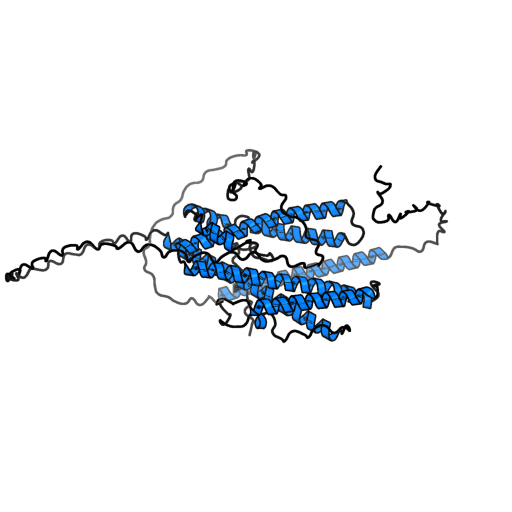PRO A 1 84 ? 32.103 8.045 -3.167 1.00 97.25 84 PRO A CA 1
ATOM 672 C C . PRO A 1 84 ? 31.280 8.891 -2.185 1.00 97.25 84 PRO A C 1
ATOM 674 O O . PRO A 1 84 ? 30.523 8.344 -1.390 1.00 97.25 84 PRO A O 1
ATOM 677 N N . LYS A 1 85 ? 31.374 10.227 -2.270 1.00 97.31 85 LYS A N 1
ATOM 678 C CA . LYS A 1 85 ? 30.573 11.145 -1.445 1.00 97.31 85 LYS A CA 1
ATOM 679 C C . LYS A 1 85 ? 29.079 11.057 -1.770 1.00 97.31 85 LYS A C 1
ATOM 681 O O . LYS A 1 85 ? 28.270 11.004 -0.854 1.00 97.31 85 LYS A O 1
ATOM 686 N N . LEU A 1 86 ? 28.729 11.009 -3.057 1.00 96.69 86 LEU A N 1
ATOM 687 C CA . LEU A 1 86 ? 27.339 10.895 -3.505 1.00 96.69 86 LEU A CA 1
ATOM 688 C C . LEU A 1 86 ? 26.738 9.544 -3.097 1.00 96.69 86 LEU A C 1
ATOM 690 O O . LEU A 1 86 ? 25.593 9.495 -2.670 1.00 96.69 86 LEU A O 1
ATOM 694 N N . LYS A 1 87 ? 27.525 8.461 -3.163 1.00 96.69 87 LYS A N 1
ATOM 695 C CA . LYS A 1 87 ? 27.096 7.138 -2.682 1.00 96.69 87 LYS A CA 1
ATOM 696 C C . LYS A 1 87 ? 26.732 7.158 -1.197 1.00 96.69 87 LYS A C 1
ATOM 698 O O . LYS A 1 87 ? 25.651 6.707 -0.851 1.00 96.69 87 LYS A O 1
ATOM 703 N N . ARG A 1 88 ? 27.584 7.758 -0.354 1.00 97.94 88 ARG A N 1
ATOM 704 C CA . ARG A 1 88 ? 27.299 7.928 1.083 1.00 97.94 88 ARG A CA 1
ATOM 705 C C . ARG A 1 88 ? 26.036 8.752 1.327 1.00 97.94 88 ARG A C 1
ATOM 707 O O . ARG A 1 88 ? 25.260 8.414 2.202 1.00 97.94 88 ARG A O 1
ATOM 714 N N . GLN A 1 89 ? 25.808 9.810 0.543 1.00 97.69 89 GLN A N 1
ATOM 715 C CA . GLN A 1 89 ? 24.580 10.608 0.654 1.00 97.69 89 GLN A CA 1
ATOM 716 C C . GLN A 1 89 ? 23.328 9.803 0.296 1.00 97.69 89 GLN A C 1
ATOM 718 O O . GLN A 1 89 ? 22.331 9.908 0.998 1.00 97.69 89 GLN A O 1
ATOM 723 N N . ILE A 1 90 ? 23.380 8.998 -0.770 1.00 97.06 90 ILE A N 1
ATOM 724 C CA . ILE A 1 90 ? 22.272 8.106 -1.140 1.00 97.06 90 ILE A CA 1
ATOM 725 C C . ILE A 1 90 ? 21.993 7.120 -0.003 1.00 97.06 90 ILE A C 1
ATOM 727 O O . ILE A 1 90 ? 20.846 6.999 0.405 1.00 97.06 90 ILE A O 1
ATOM 731 N N . GLU A 1 91 ? 23.032 6.488 0.542 1.00 97.56 91 GLU A N 1
ATOM 732 C CA . GLU A 1 91 ? 22.923 5.535 1.653 1.00 97.56 91 GLU A CA 1
ATOM 733 C C . GLU A 1 91 ? 22.309 6.173 2.910 1.00 97.56 91 GLU A C 1
ATOM 735 O O . GLU A 1 91 ? 21.389 5.609 3.492 1.00 97.56 91 GLU A O 1
ATOM 740 N N . THR A 1 92 ? 22.730 7.388 3.284 1.00 98.12 92 THR A N 1
ATOM 741 C CA . THR A 1 92 ? 22.142 8.119 4.421 1.00 98.12 92 THR A CA 1
ATOM 742 C C . THR A 1 92 ? 20.653 8.409 4.219 1.00 98.12 92 THR A C 1
ATOM 744 O O . THR A 1 92 ? 19.861 8.178 5.127 1.00 98.12 92 THR A O 1
ATOM 747 N N . VAL A 1 93 ? 20.249 8.895 3.039 1.00 98.00 93 VAL A N 1
ATOM 748 C CA . VAL A 1 93 ? 18.830 9.190 2.765 1.00 98.00 93 VAL A CA 1
ATOM 749 C C . VAL A 1 93 ? 18.008 7.897 2.682 1.00 98.00 93 VAL A C 1
ATOM 751 O O . VAL A 1 93 ? 16.858 7.861 3.115 1.00 98.00 93 VAL A O 1
ATOM 754 N N . GLU A 1 94 ? 18.581 6.811 2.161 1.00 97.19 94 GLU A N 1
ATOM 755 C CA . GLU A 1 94 ? 17.934 5.495 2.150 1.00 97.19 94 GLU A CA 1
ATOM 756 C C . GLU A 1 94 ? 17.738 4.933 3.563 1.00 97.19 94 GLU A C 1
ATOM 758 O O . GLU A 1 94 ? 16.671 4.386 3.837 1.00 97.19 94 GLU A O 1
ATOM 763 N N . GLN A 1 95 ? 18.699 5.134 4.469 1.00 98.00 95 GLN A N 1
ATOM 764 C CA . GLN A 1 95 ? 18.555 4.783 5.882 1.00 98.00 95 GLN A CA 1
ATOM 765 C C . GLN A 1 95 ? 17.425 5.582 6.548 1.00 98.00 95 GLN A C 1
ATOM 767 O O . GLN A 1 95 ? 16.537 4.986 7.151 1.00 98.00 95 GLN A O 1
ATOM 772 N N . GLN A 1 96 ? 17.388 6.906 6.367 1.00 97.94 96 GLN A N 1
ATOM 773 C CA . GLN A 1 96 ? 16.301 7.751 6.890 1.00 97.94 96 GLN A CA 1
ATOM 774 C C . GLN A 1 96 ? 14.930 7.315 6.361 1.00 97.94 96 GLN A C 1
ATOM 776 O O . GLN A 1 96 ? 13.932 7.303 7.080 1.00 97.94 96 GLN A O 1
ATOM 781 N N . ARG A 1 97 ? 14.872 6.917 5.088 1.00 97.00 97 ARG A N 1
ATOM 782 C CA . ARG A 1 97 ? 13.649 6.393 4.483 1.00 97.00 97 ARG A CA 1
ATOM 783 C C . ARG A 1 97 ? 13.245 5.044 5.080 1.00 97.00 97 ARG A C 1
ATOM 785 O O . ARG A 1 97 ? 12.050 4.798 5.206 1.00 97.00 97 ARG A O 1
ATOM 792 N N . ALA A 1 98 ? 14.199 4.184 5.434 1.00 97.00 98 ALA A N 1
ATOM 793 C CA . ALA A 1 98 ? 13.923 2.921 6.115 1.00 97.00 98 ALA A CA 1
ATOM 794 C C . ALA A 1 98 ? 13.376 3.149 7.535 1.00 97.00 98 ALA A C 1
ATOM 796 O O . ALA A 1 98 ? 12.373 2.541 7.886 1.00 97.00 98 ALA A O 1
ATOM 797 N N . GLU A 1 99 ? 13.953 4.081 8.298 1.00 97.38 99 GLU A N 1
ATOM 798 C CA . GLU A 1 99 ? 13.457 4.472 9.630 1.00 97.38 99 GLU A CA 1
ATOM 799 C C . GLU A 1 99 ? 12.031 5.043 9.557 1.00 97.38 99 GLU A C 1
ATOM 801 O O . GLU A 1 99 ? 11.150 4.685 10.340 1.00 97.38 99 GLU A O 1
ATOM 806 N N . ASN A 1 100 ? 11.770 5.912 8.576 1.00 97.19 100 ASN A N 1
ATOM 807 C CA . ASN A 1 100 ? 10.435 6.460 8.349 1.00 97.19 100 ASN A CA 1
ATOM 808 C C . ASN A 1 100 ? 9.434 5.359 7.932 1.00 97.19 100 ASN A C 1
ATOM 810 O O . ASN A 1 100 ? 8.299 5.344 8.406 1.00 97.19 100 ASN A O 1
ATOM 814 N N . ARG A 1 101 ? 9.866 4.391 7.113 1.00 96.56 101 ARG A N 1
ATOM 815 C CA . ARG A 1 101 ? 9.056 3.221 6.746 1.00 96.56 101 ARG A CA 1
ATOM 816 C C . ARG A 1 101 ? 8.718 2.355 7.959 1.00 96.56 101 ARG A C 1
ATOM 818 O O . ARG A 1 101 ? 7.550 2.051 8.148 1.00 96.56 101 ARG A O 1
ATOM 825 N N . GLU A 1 102 ? 9.691 2.025 8.803 1.00 97.25 102 GLU A N 1
ATOM 826 C CA . GLU A 1 102 ? 9.474 1.243 10.030 1.00 97.25 102 GLU A CA 1
ATOM 827 C C . GLU A 1 102 ? 8.459 1.921 10.966 1.00 97.25 102 GLU A C 1
ATOM 829 O O . GLU A 1 102 ? 7.592 1.266 11.553 1.00 97.25 102 GLU A O 1
ATOM 834 N N . TRP A 1 103 ? 8.494 3.256 11.049 1.00 97.38 103 TRP A N 1
ATOM 835 C CA . TRP A 1 103 ? 7.474 4.015 11.770 1.00 97.38 103 TRP A CA 1
ATOM 836 C C . TRP A 1 103 ? 6.068 3.792 11.187 1.00 97.38 103 TRP A C 1
ATOM 838 O O . TRP A 1 103 ? 5.128 3.551 11.949 1.00 97.38 103 TRP A O 1
ATOM 848 N N . PHE A 1 104 ? 5.919 3.829 9.857 1.00 97.44 104 PHE A N 1
ATOM 849 C CA . PHE A 1 104 ? 4.642 3.568 9.182 1.00 97.44 104 PHE A CA 1
ATOM 850 C C . PHE A 1 104 ? 4.180 2.111 9.316 1.00 97.44 104 PHE A C 1
ATOM 852 O O . PHE A 1 104 ? 2.992 1.885 9.535 1.00 97.44 104 PHE A O 1
ATOM 859 N N . GLU A 1 105 ? 5.091 1.136 9.267 1.00 97.25 105 GLU A N 1
ATOM 860 C CA . GLU A 1 105 ? 4.791 -0.280 9.530 1.00 97.25 105 GLU A CA 1
ATOM 861 C C . GLU A 1 105 ? 4.206 -0.462 10.943 1.00 97.25 105 GLU A C 1
ATOM 863 O O . GLU A 1 105 ? 3.164 -1.095 11.140 1.00 97.25 105 GLU A O 1
ATOM 868 N N . SER A 1 106 ? 4.836 0.154 11.950 1.00 97.25 106 SER A N 1
ATOM 869 C CA . SER A 1 106 ? 4.344 0.146 13.333 1.00 97.25 106 SER A CA 1
ATOM 870 C C . SER A 1 106 ? 2.998 0.866 13.474 1.00 97.25 106 SER A C 1
ATOM 872 O O . SER A 1 106 ? 2.088 0.384 14.158 1.00 97.25 106 SER A O 1
ATOM 874 N N . PHE A 1 107 ? 2.833 2.004 12.798 1.00 97.56 107 PHE A N 1
ATOM 875 C CA . PHE A 1 107 ? 1.575 2.743 12.747 1.00 97.56 107 PHE A CA 1
ATOM 876 C C . PHE A 1 107 ? 0.435 1.895 12.163 1.00 97.56 107 PHE A C 1
ATOM 878 O O . PHE A 1 107 ? -0.594 1.752 12.824 1.00 97.56 107 PHE A O 1
ATOM 885 N N . ASP A 1 108 ? 0.635 1.255 11.009 1.00 98.19 108 ASP A N 1
ATOM 886 C CA . ASP A 1 108 ? -0.377 0.419 10.351 1.00 98.19 108 ASP A CA 1
ATOM 887 C C . ASP A 1 108 ? -0.834 -0.734 11.242 1.00 98.19 108 ASP A C 1
ATOM 889 O O . ASP A 1 108 ? -2.034 -0.981 11.396 1.00 98.19 108 ASP A O 1
ATOM 893 N N . ARG A 1 109 ? 0.121 -1.409 11.893 1.00 98.25 109 ARG A N 1
ATOM 894 C CA . ARG A 1 109 ? -0.164 -2.479 12.858 1.00 98.25 109 ARG A CA 1
ATOM 895 C C . ARG A 1 109 ? -1.017 -1.987 14.019 1.00 98.25 109 ARG A C 1
ATOM 897 O O . ARG A 1 109 ? -1.970 -2.664 14.401 1.00 98.25 109 ARG A O 1
ATOM 904 N N . ARG A 1 110 ? -0.705 -0.813 14.582 1.00 97.88 110 ARG A N 1
ATOM 905 C CA . ARG A 1 110 ? -1.478 -0.228 15.691 1.00 97.88 110 ARG A CA 1
ATOM 906 C C . ARG A 1 110 ? -2.888 0.151 15.264 1.00 97.88 110 ARG A C 1
ATOM 908 O O . ARG A 1 110 ? -3.820 -0.174 15.995 1.00 97.88 110 ARG A O 1
ATOM 915 N N . VAL A 1 111 ? -3.047 0.781 14.098 1.00 98.12 111 VAL A N 1
ATOM 916 C CA . VAL A 1 111 ? -4.363 1.106 13.529 1.00 98.12 111 VAL A CA 1
ATOM 917 C C . VAL A 1 111 ? -5.196 -0.168 13.399 1.00 98.12 111 VAL A C 1
ATOM 919 O O . VAL A 1 111 ? -6.327 -0.212 13.878 1.00 98.12 111 VAL A O 1
ATOM 922 N N . TYR A 1 112 ? -4.639 -1.220 12.799 1.00 98.50 112 TYR A N 1
ATOM 923 C CA . TYR A 1 112 ? -5.342 -2.486 12.618 1.00 98.50 112 TYR A CA 1
ATOM 924 C C . TYR A 1 112 ? -5.746 -3.129 13.946 1.00 98.50 112 TYR A C 1
ATOM 926 O O . TYR A 1 112 ? -6.922 -3.430 14.154 1.00 98.50 112 TYR A O 1
ATOM 934 N N . LEU A 1 113 ? -4.786 -3.303 14.862 1.00 98.44 113 LEU A N 1
ATOM 935 C CA . LEU A 1 113 ? -5.032 -3.933 16.159 1.00 98.44 113 LEU A CA 1
ATOM 936 C C . LEU A 1 113 ? -6.092 -3.172 16.954 1.00 98.44 113 LEU A C 1
ATOM 938 O O . LEU A 1 113 ? -6.999 -3.803 17.488 1.00 98.44 113 LEU A O 1
ATOM 942 N N . LEU A 1 114 ? -6.028 -1.838 16.988 1.00 98.50 114 LEU A N 1
ATOM 943 C CA . LEU A 1 114 ? -7.009 -1.012 17.689 1.00 98.50 114 LEU A CA 1
ATOM 944 C C . LEU A 1 114 ? -8.435 -1.290 17.197 1.00 98.50 114 LEU A C 1
ATOM 946 O O . LEU A 1 114 ? -9.317 -1.604 17.995 1.00 98.50 114 LEU A O 1
ATOM 950 N N . HIS A 1 115 ? -8.659 -1.212 15.886 1.00 98.62 115 HIS A N 1
ATOM 951 C CA . H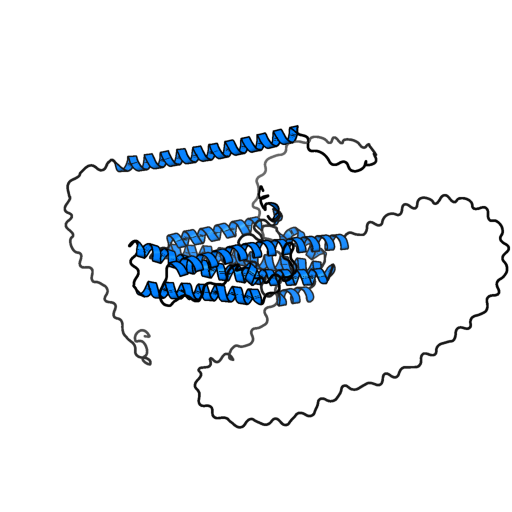IS A 1 115 ? -10.002 -1.341 15.323 1.00 98.62 115 HIS A CA 1
ATOM 952 C C . HIS A 1 115 ? -10.529 -2.777 15.386 1.00 98.62 115 HIS A C 1
ATOM 954 O O . HIS A 1 115 ? -11.716 -2.976 15.635 1.00 98.62 115 HIS A O 1
ATOM 960 N N . VAL A 1 116 ? -9.667 -3.790 15.245 1.00 98.50 116 VAL A N 1
ATOM 961 C CA . VAL A 1 116 ? -10.056 -5.196 15.453 1.00 98.50 116 VAL A CA 1
ATOM 962 C C . VAL A 1 116 ? -10.441 -5.452 16.912 1.00 98.50 116 VAL A C 1
ATOM 964 O O . VAL A 1 116 ? -11.423 -6.151 17.169 1.00 98.50 116 VAL A O 1
ATOM 967 N N . GLN A 1 117 ? -9.714 -4.870 17.872 1.00 98.31 117 GLN A N 1
ATOM 968 C CA . GLN A 1 117 ? -10.039 -4.971 19.298 1.00 98.31 117 GLN A CA 1
ATOM 969 C C . GLN A 1 117 ? -11.361 -4.276 19.637 1.00 98.31 117 GLN A C 1
ATOM 971 O O . GLN A 1 117 ? -12.187 -4.854 20.338 1.00 98.31 117 GLN A O 1
ATOM 976 N N . MET A 1 118 ? -11.612 -3.084 19.093 1.00 98.44 118 MET A N 1
ATOM 977 C CA . MET A 1 118 ? -12.902 -2.405 19.255 1.00 98.44 118 MET A CA 1
ATOM 978 C C . MET A 1 118 ? -14.046 -3.209 18.626 1.00 98.44 118 MET A C 1
ATOM 980 O O . MET A 1 118 ? -15.077 -3.419 19.263 1.00 98.44 118 MET A O 1
ATOM 984 N N . ALA A 1 119 ? -13.851 -3.741 17.416 1.00 98.31 119 ALA A N 1
ATOM 985 C CA . ALA A 1 119 ? -14.851 -4.566 16.743 1.00 98.31 119 ALA A CA 1
ATOM 986 C C . ALA A 1 119 ? -15.170 -5.848 17.528 1.00 98.31 119 ALA A C 1
ATOM 988 O O . ALA A 1 119 ? -16.336 -6.211 17.647 1.00 98.31 119 ALA A O 1
ATOM 989 N N . ASN A 1 120 ? -14.161 -6.491 18.134 1.00 97.81 120 ASN A N 1
ATOM 990 C CA . ASN A 1 120 ? -14.340 -7.637 19.039 1.00 97.81 120 ASN A CA 1
ATOM 991 C C . ASN A 1 120 ? -15.313 -7.345 20.196 1.00 97.81 120 ASN A C 1
ATOM 993 O O . ASN A 1 120 ? -16.005 -8.261 20.632 1.00 97.81 120 ASN A O 1
ATOM 997 N N . ARG A 1 121 ? -15.342 -6.107 20.712 1.00 97.62 121 ARG A N 1
ATOM 998 C CA . ARG A 1 121 ? -16.210 -5.713 21.836 1.00 97.62 121 ARG A CA 1
ATOM 999 C C . ARG A 1 121 ? -17.645 -5.427 21.413 1.00 97.62 121 ARG A C 1
ATOM 1001 O O . ARG A 1 121 ? -18.554 -5.625 22.207 1.00 97.62 121 ARG A O 1
ATOM 1008 N N . VAL A 1 122 ? -17.832 -4.936 20.193 1.00 98.00 122 VAL A N 1
ATOM 1009 C CA . VAL A 1 122 ? -19.127 -4.443 19.714 1.00 98.00 122 VAL A CA 1
ATOM 1010 C C . VAL A 1 122 ? -19.877 -5.506 18.925 1.00 98.00 122 VAL A C 1
A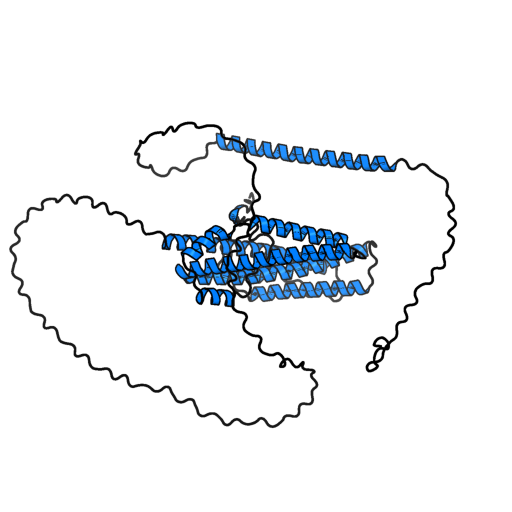TOM 1012 O O . VAL A 1 122 ? -21.031 -5.796 19.216 1.00 98.00 122 VAL A O 1
ATOM 1015 N N . ASP A 1 123 ? -19.249 -6.047 17.880 1.00 97.88 123 ASP A N 1
ATOM 1016 C CA . ASP A 1 123 ? -19.912 -6.926 16.923 1.00 97.88 123 ASP A CA 1
ATOM 1017 C C . ASP A 1 123 ? -18.891 -7.806 16.191 1.00 97.88 123 ASP A C 1
ATOM 1019 O O . ASP A 1 123 ? -18.047 -7.340 15.416 1.00 97.88 123 ASP A O 1
ATOM 1023 N N . LYS A 1 124 ? -19.021 -9.122 16.389 1.00 97.31 124 LYS A N 1
ATOM 1024 C CA . LYS A 1 124 ? -18.182 -10.135 15.741 1.00 97.31 124 LYS A CA 1
ATOM 1025 C C . LYS A 1 124 ? -18.263 -10.068 14.210 1.00 97.31 124 LYS A C 1
ATOM 1027 O O . LYS A 1 124 ? -17.253 -10.332 13.559 1.00 97.31 124 LYS A O 1
ATOM 1032 N N . LYS A 1 125 ? -19.413 -9.687 13.639 1.00 96.81 125 LYS A N 1
ATOM 1033 C CA . LYS A 1 125 ? -19.586 -9.563 12.183 1.00 96.81 125 LYS A CA 1
ATOM 1034 C C . LYS A 1 125 ? -18.769 -8.405 11.616 1.00 96.81 125 LYS A C 1
ATOM 1036 O O . LYS A 1 125 ? -18.072 -8.596 10.627 1.00 96.81 125 LYS A O 1
ATOM 1041 N N . LEU A 1 126 ? -18.774 -7.243 12.279 1.00 96.75 126 LEU A N 1
ATOM 1042 C CA . LEU A 1 126 ? -17.958 -6.091 11.859 1.00 96.75 126 LEU A CA 1
ATOM 1043 C C . LEU A 1 126 ? -16.467 -6.410 11.896 1.00 96.75 126 LEU A C 1
ATOM 1045 O O . LEU A 1 126 ? -15.711 -5.951 11.046 1.00 96.75 126 LEU A O 1
ATOM 1049 N N . ARG A 1 127 ? -16.037 -7.209 12.876 1.00 97.44 127 ARG A N 1
ATOM 1050 C CA . ARG A 1 127 ? -14.653 -7.673 12.947 1.00 97.44 127 ARG A CA 1
ATOM 1051 C C . ARG A 1 127 ? -14.292 -8.538 11.745 1.00 97.44 127 ARG A C 1
ATOM 1053 O O . ARG A 1 127 ? -13.245 -8.323 11.149 1.00 97.44 127 ARG A O 1
ATOM 1060 N N . GLU A 1 128 ? -15.117 -9.533 11.429 1.00 96.31 128 GLU A N 1
ATOM 1061 C CA . GLU A 1 128 ? -14.885 -10.426 10.287 1.00 96.31 128 GLU A CA 1
ATOM 1062 C C . GLU A 1 128 ? -14.860 -9.632 8.979 1.00 96.31 128 GLU A C 1
ATOM 1064 O O . GLU A 1 128 ? -13.917 -9.763 8.202 1.00 96.31 128 GLU A O 1
ATOM 1069 N N . GLU A 1 129 ? -15.803 -8.708 8.804 1.00 95.69 129 GLU A N 1
ATOM 1070 C CA . GLU A 1 129 ? -15.827 -7.806 7.656 1.00 95.69 129 GLU A CA 1
ATOM 1071 C C . GLU A 1 129 ? -14.569 -6.925 7.571 1.00 95.69 129 GLU A C 1
ATOM 1073 O O . GLU A 1 129 ? -13.992 -6.776 6.493 1.00 95.69 129 GLU A O 1
ATOM 1078 N N . LEU A 1 130 ? -14.099 -6.368 8.693 1.00 96.75 130 LEU A N 1
ATOM 1079 C CA . LEU A 1 130 ? -12.884 -5.552 8.726 1.00 96.75 130 LEU A CA 1
ATOM 1080 C C . LEU A 1 130 ? -11.656 -6.362 8.296 1.00 96.75 130 LEU A C 1
ATOM 1082 O O . LEU A 1 130 ? -10.865 -5.884 7.482 1.00 96.75 130 LEU A O 1
ATOM 1086 N N . VAL A 1 131 ? -11.508 -7.586 8.811 1.00 97.12 131 VAL A N 1
ATOM 1087 C CA . VAL A 1 131 ? -10.394 -8.481 8.461 1.00 97.12 131 VAL A CA 1
ATOM 1088 C C . VAL A 1 131 ? -10.416 -8.820 6.969 1.00 97.12 131 VAL A C 1
ATOM 1090 O O . VAL A 1 131 ? -9.381 -8.703 6.309 1.00 97.12 131 VAL A O 1
ATOM 1093 N N . GLU A 1 132 ? -11.580 -9.166 6.415 1.00 95.62 132 GLU A N 1
ATOM 1094 C CA . GLU A 1 132 ? -11.714 -9.477 4.987 1.00 95.62 132 GLU A CA 1
ATOM 1095 C C . GLU A 1 132 ? -11.434 -8.261 4.095 1.00 95.62 132 GLU A C 1
ATOM 1097 O O . GLU A 1 132 ? -10.732 -8.373 3.087 1.00 95.62 132 GLU A O 1
ATOM 1102 N N . ARG A 1 133 ? -11.879 -7.059 4.487 1.00 96.00 133 ARG A N 1
ATOM 1103 C CA . ARG A 1 133 ? -11.555 -5.829 3.745 1.00 96.00 133 ARG A CA 1
ATOM 1104 C C . ARG A 1 133 ? -10.057 -5.528 3.742 1.00 96.00 133 ARG A C 1
ATOM 1106 O O . ARG A 1 133 ? -9.532 -5.110 2.710 1.00 96.00 133 ARG A O 1
ATOM 1113 N N . TYR A 1 134 ? -9.357 -5.763 4.852 1.00 97.31 134 TYR A N 1
ATOM 1114 C CA . TYR A 1 134 ? -7.898 -5.632 4.902 1.00 97.31 134 TYR A CA 1
ATOM 1115 C C . TYR A 1 134 ? -7.185 -6.676 4.041 1.00 97.31 134 TYR A C 1
ATOM 1117 O O . TYR A 1 134 ? -6.233 -6.336 3.338 1.00 97.31 134 TYR A O 1
ATOM 1125 N N . ARG A 1 135 ? -7.654 -7.928 4.052 1.00 96.81 135 ARG A N 1
ATOM 1126 C CA . ARG A 1 135 ? -7.120 -8.996 3.199 1.00 96.81 135 ARG A CA 1
ATOM 1127 C C . ARG A 1 135 ? -7.245 -8.629 1.720 1.00 96.81 135 ARG A C 1
ATOM 1129 O O . ARG A 1 135 ? -6.245 -8.648 1.003 1.00 96.81 135 ARG A O 1
ATOM 1136 N N . LEU A 1 136 ? -8.440 -8.219 1.292 1.00 95.69 136 LEU A N 1
ATOM 1137 C CA . LEU A 1 136 ? -8.675 -7.727 -0.065 1.00 95.69 136 LEU A CA 1
ATOM 1138 C C . LEU A 1 136 ? -7.748 -6.553 -0.392 1.00 95.69 136 LEU A C 1
ATOM 1140 O O . LEU A 1 136 ? -7.125 -6.529 -1.452 1.00 95.69 136 LEU A O 1
ATOM 1144 N N . HIS A 1 137 ? -7.652 -5.573 0.510 1.00 96.69 137 HIS A N 1
ATOM 1145 C CA . HIS A 1 137 ? -6.832 -4.389 0.294 1.00 96.69 137 HIS A CA 1
ATOM 1146 C C . HIS A 1 137 ? -5.365 -4.742 0.010 1.00 96.69 137 HIS A C 1
ATOM 1148 O O . HIS A 1 137 ? -4.765 -4.203 -0.924 1.00 96.69 137 HIS A O 1
ATOM 1154 N N . LEU A 1 138 ? -4.794 -5.670 0.783 1.00 97.06 138 LEU A N 1
ATOM 1155 C CA . LEU A 1 138 ? -3.414 -6.119 0.606 1.00 97.06 138 LEU A CA 1
ATOM 1156 C C . LEU A 1 138 ? -3.197 -6.829 -0.742 1.00 97.06 138 LEU A C 1
ATOM 1158 O O . LEU A 1 138 ? -2.174 -6.587 -1.390 1.00 97.06 138 LEU A O 1
ATOM 1162 N N . GLU A 1 139 ? -4.161 -7.622 -1.221 1.00 97.31 139 GLU A N 1
ATOM 1163 C CA . GLU A 1 139 ? -4.091 -8.214 -2.567 1.00 97.31 139 GLU A CA 1
ATOM 1164 C C . GLU A 1 139 ? -4.201 -7.148 -3.669 1.00 97.31 139 GLU A C 1
ATOM 1166 O O . GLU A 1 139 ? -3.387 -7.125 -4.597 1.00 97.31 139 GLU A O 1
ATOM 1171 N N . LEU A 1 140 ? -5.118 -6.183 -3.543 1.00 96.38 140 LEU A N 1
ATOM 1172 C CA . LEU A 1 140 ? -5.237 -5.068 -4.493 1.00 96.38 140 LEU A CA 1
ATOM 1173 C C . LEU A 1 140 ? -3.952 -4.231 -4.561 1.00 96.38 140 LEU A C 1
ATOM 1175 O O . LEU A 1 140 ? -3.497 -3.849 -5.645 1.00 96.38 140 LEU A O 1
ATOM 1179 N N . GLN A 1 141 ? -3.331 -3.977 -3.411 1.00 97.19 141 GLN A N 1
ATOM 1180 C CA . GLN A 1 141 ? -2.037 -3.313 -3.326 1.00 97.19 141 GLN A CA 1
ATOM 1181 C C . GLN A 1 141 ? -0.943 -4.123 -4.032 1.00 97.19 141 GLN A C 1
ATOM 1183 O O . GLN A 1 141 ? -0.167 -3.561 -4.810 1.00 97.19 141 GLN A O 1
ATOM 1188 N N . ARG A 1 142 ? -0.891 -5.441 -3.813 1.00 97.69 142 ARG A N 1
ATOM 1189 C CA . ARG A 1 142 ? 0.049 -6.345 -4.490 1.00 97.69 142 ARG A CA 1
ATOM 1190 C C . ARG A 1 142 ? -0.146 -6.317 -6.008 1.00 97.69 142 ARG A C 1
ATOM 1192 O O . ARG A 1 142 ? 0.844 -6.250 -6.743 1.00 97.69 142 ARG A O 1
ATOM 1199 N N . PHE A 1 143 ? -1.389 -6.306 -6.492 1.00 97.69 143 PHE A N 1
ATOM 1200 C CA . PHE A 1 143 ? -1.703 -6.171 -7.919 1.00 97.69 143 PHE A CA 1
ATOM 1201 C C . PHE A 1 143 ? -1.179 -4.853 -8.477 1.00 97.69 143 PHE A C 1
ATOM 1203 O O . PHE A 1 143 ? -0.451 -4.844 -9.473 1.00 97.69 143 PHE A O 1
ATOM 1210 N N . TYR A 1 144 ? -1.489 -3.739 -7.810 1.00 97.31 144 TYR A N 1
ATOM 1211 C CA . TYR A 1 144 ? -1.024 -2.422 -8.227 1.00 97.31 144 TYR A CA 1
ATOM 1212 C C . TYR A 1 144 ? 0.506 -2.339 -8.270 1.00 97.31 144 TYR A C 1
ATOM 1214 O O . TYR A 1 144 ? 1.062 -1.884 -9.271 1.00 97.31 144 TYR A O 1
ATOM 1222 N N . GLN A 1 145 ? 1.200 -2.822 -7.237 1.00 96.81 145 GLN A N 1
ATOM 1223 C CA . GLN A 1 145 ? 2.662 -2.813 -7.179 1.00 96.81 145 GLN A CA 1
ATOM 1224 C C . GLN A 1 145 ? 3.290 -3.655 -8.296 1.00 96.81 145 GLN A C 1
ATOM 1226 O O . GLN A 1 145 ? 4.183 -3.161 -8.991 1.00 96.81 145 GLN A O 1
ATOM 1231 N N . LYS A 1 146 ? 2.796 -4.882 -8.529 1.00 97.94 146 LYS A N 1
ATOM 1232 C CA . LYS A 1 146 ? 3.258 -5.751 -9.627 1.00 97.94 146 LYS A CA 1
ATOM 1233 C C . LYS A 1 146 ? 3.083 -5.073 -10.991 1.00 97.94 146 LYS A C 1
ATOM 1235 O O . LYS A 1 146 ? 4.039 -4.999 -11.764 1.00 97.94 146 LYS A O 1
ATOM 1240 N N . VAL A 1 147 ? 1.894 -4.535 -11.280 1.00 98.00 147 VAL A N 1
ATOM 1241 C CA . VAL A 1 147 ? 1.602 -3.872 -12.567 1.00 98.00 147 VAL A CA 1
ATOM 1242 C C . VAL A 1 147 ? 2.413 -2.585 -12.725 1.00 98.00 147 VAL A C 1
ATOM 1244 O O . VAL A 1 147 ? 2.968 -2.331 -13.793 1.00 98.00 147 VAL A O 1
ATOM 1247 N N . ARG A 1 148 ? 2.538 -1.776 -11.668 1.00 97.25 148 ARG A N 1
ATOM 1248 C CA . ARG A 1 148 ? 3.345 -0.549 -11.675 1.00 97.25 148 ARG A CA 1
ATOM 1249 C C . ARG A 1 148 ? 4.818 -0.847 -11.945 1.00 97.25 148 ARG A C 1
ATOM 1251 O O . ARG A 1 148 ? 5.421 -0.137 -12.748 1.00 97.25 148 ARG A O 1
ATOM 1258 N N . ALA A 1 149 ? 5.383 -1.877 -11.316 1.00 96.69 149 ALA A N 1
ATOM 1259 C CA . ALA A 1 149 ? 6.764 -2.298 -11.543 1.00 96.69 149 ALA A CA 1
ATOM 1260 C C . ALA A 1 149 ? 6.973 -2.802 -12.980 1.00 96.69 149 ALA A C 1
ATOM 1262 O O . ALA A 1 149 ? 7.911 -2.368 -13.651 1.00 96.69 149 ALA A O 1
ATOM 1263 N N . ALA A 1 150 ? 6.065 -3.646 -13.482 1.00 97.56 150 ALA A N 1
ATOM 1264 C CA . ALA A 1 150 ? 6.086 -4.132 -14.861 1.00 97.56 150 ALA A CA 1
ATOM 1265 C C . ALA A 1 150 ? 5.997 -2.984 -15.882 1.00 97.56 150 ALA A C 1
ATOM 1267 O O . ALA A 1 150 ? 6.745 -2.969 -16.863 1.00 97.56 150 ALA A O 1
ATOM 1268 N N . PHE A 1 151 ? 5.126 -2.001 -15.629 1.00 97.69 151 PHE A N 1
ATOM 1269 C CA . PHE A 1 151 ? 4.986 -0.808 -16.460 1.00 97.69 151 PHE A CA 1
ATOM 1270 C C . PHE A 1 151 ? 6.255 0.039 -16.449 1.00 97.69 151 PHE A C 1
ATOM 1272 O O . PHE A 1 151 ? 6.776 0.352 -17.511 1.00 97.69 151 PHE A O 1
ATOM 1279 N N . ALA A 1 152 ? 6.772 0.384 -15.267 1.00 96.19 152 ALA A N 1
ATOM 1280 C CA . ALA A 1 152 ? 7.962 1.222 -15.142 1.00 96.19 152 ALA A CA 1
ATOM 1281 C C . ALA A 1 152 ? 9.182 0.588 -15.828 1.00 96.19 152 ALA A C 1
ATOM 1283 O O . ALA A 1 152 ? 9.942 1.283 -16.498 1.00 96.19 152 ALA A O 1
ATOM 1284 N N . LYS A 1 153 ? 9.338 -0.738 -15.703 1.00 96.31 153 LYS A N 1
ATOM 1285 C CA . LYS A 1 153 ? 10.400 -1.484 -16.383 1.00 96.31 153 LYS A CA 1
ATOM 1286 C C . LYS A 1 153 ? 10.223 -1.427 -17.904 1.00 96.31 153 LYS A C 1
ATOM 1288 O O . LYS A 1 153 ? 11.161 -1.059 -18.598 1.00 96.31 153 LYS A O 1
ATOM 1293 N N . ALA A 1 154 ? 9.035 -1.737 -18.424 1.00 96.44 154 ALA A N 1
ATOM 1294 C CA . ALA A 1 154 ? 8.777 -1.711 -19.866 1.00 96.44 154 ALA A CA 1
ATOM 1295 C C . ALA A 1 154 ? 8.943 -0.304 -20.469 1.00 96.44 154 ALA A C 1
ATOM 1297 O O . ALA A 1 154 ? 9.600 -0.148 -21.497 1.00 96.44 154 ALA A O 1
ATOM 1298 N N . ASP A 1 155 ? 8.408 0.720 -19.804 1.00 96.94 155 ASP A N 1
ATOM 1299 C CA . ASP A 1 155 ? 8.474 2.117 -20.239 1.00 96.94 155 ASP A CA 1
ATOM 1300 C C . ASP A 1 155 ? 9.922 2.622 -20.328 1.00 96.94 155 ASP A C 1
ATOM 1302 O O . ASP A 1 155 ? 10.321 3.183 -21.347 1.00 96.94 155 ASP A O 1
ATOM 1306 N N . ALA A 1 156 ? 10.755 2.327 -19.322 1.00 94.69 156 ALA A N 1
ATOM 1307 C CA . ALA A 1 156 ? 12.167 2.707 -19.329 1.00 94.69 156 ALA A CA 1
ATOM 1308 C C . ALA A 1 156 ? 12.930 2.135 -20.540 1.00 94.69 156 ALA A C 1
ATOM 1310 O O . ALA A 1 156 ? 13.708 2.849 -21.179 1.00 94.69 156 ALA A O 1
ATOM 1311 N N . PHE A 1 157 ? 12.682 0.869 -20.888 1.00 94.56 157 PHE A N 1
ATOM 1312 C CA . PHE A 1 157 ? 13.305 0.219 -22.045 1.00 94.56 157 PHE A CA 1
ATOM 1313 C C . PHE A 1 157 ? 12.780 0.765 -23.377 1.00 94.56 157 PHE A C 1
ATOM 1315 O O . PHE A 1 157 ? 13.567 0.974 -24.298 1.00 94.56 157 PHE A O 1
ATOM 1322 N N . ILE A 1 158 ? 11.480 1.061 -23.477 1.00 93.25 158 ILE A N 1
ATOM 1323 C CA . ILE A 1 158 ? 10.891 1.679 -24.675 1.00 93.25 158 ILE A CA 1
ATOM 1324 C C . ILE A 1 158 ? 11.464 3.081 -24.901 1.00 93.25 158 ILE A C 1
ATOM 1326 O O . ILE A 1 158 ? 11.824 3.423 -26.027 1.00 93.25 158 ILE A O 1
ATOM 1330 N N . VAL A 1 159 ? 11.602 3.882 -23.843 1.00 94.69 159 VAL A N 1
ATOM 1331 C CA . VAL A 1 159 ? 12.211 5.216 -23.926 1.00 94.69 159 VAL A CA 1
ATOM 1332 C C . VAL A 1 159 ? 13.673 5.122 -24.365 1.00 94.69 159 VAL A C 1
ATOM 1334 O O . VAL A 1 159 ? 14.093 5.890 -25.229 1.00 94.69 159 VAL A O 1
ATOM 1337 N N . ALA A 1 160 ? 14.448 4.179 -23.820 1.00 93.00 160 ALA A N 1
ATOM 1338 C CA . ALA A 1 160 ? 15.833 3.953 -24.237 1.00 93.00 160 ALA A CA 1
ATOM 1339 C C . ALA A 1 160 ? 15.930 3.509 -25.708 1.00 93.00 160 ALA A C 1
ATOM 1341 O O . ALA A 1 160 ? 16.720 4.073 -26.465 1.00 93.00 160 ALA A O 1
ATOM 1342 N N . HIS A 1 161 ? 15.072 2.581 -26.141 1.00 91.56 161 HIS A N 1
ATOM 1343 C CA . HIS A 1 161 ? 14.989 2.151 -27.537 1.00 91.56 161 HIS A CA 1
ATOM 1344 C C . HIS A 1 161 ? 14.648 3.316 -28.477 1.00 91.56 161 HIS A C 1
ATOM 1346 O O . HIS A 1 161 ? 15.279 3.483 -29.516 1.00 91.56 161 HIS A O 1
ATOM 1352 N N . GLY A 1 162 ? 13.688 4.167 -28.103 1.00 92.94 162 GLY A N 1
ATOM 1353 C CA . GLY A 1 162 ? 13.316 5.344 -28.892 1.00 92.94 162 GLY A CA 1
ATOM 1354 C C . GLY A 1 162 ? 14.446 6.370 -29.035 1.00 92.94 162 GLY A C 1
ATOM 1355 O O . GLY A 1 162 ? 14.524 7.046 -30.056 1.00 92.94 162 GLY A O 1
ATOM 1356 N N . LYS A 1 163 ? 15.345 6.477 -28.048 1.00 94.31 163 LYS A N 1
ATOM 1357 C CA . LYS A 1 163 ? 16.560 7.305 -28.155 1.00 94.31 163 LYS A CA 1
ATOM 1358 C C . LYS A 1 163 ? 17.590 6.699 -29.106 1.00 94.31 163 LYS A C 1
ATOM 1360 O O . LYS A 1 163 ? 18.216 7.438 -29.859 1.00 94.31 163 LYS A O 1
ATOM 1365 N N . ASN A 1 164 ? 17.724 5.374 -29.106 1.00 92.31 164 ASN A N 1
ATOM 1366 C CA . ASN A 1 164 ? 18.587 4.662 -30.048 1.00 92.31 164 ASN A CA 1
ATOM 1367 C C . ASN A 1 164 ? 18.101 4.792 -31.497 1.00 92.31 164 ASN A C 1
ATOM 1369 O O . ASN A 1 164 ? 18.904 5.063 -32.379 1.00 92.31 164 ASN A O 1
ATOM 1373 N N . GLU A 1 165 ? 16.786 4.714 -31.745 1.00 92.00 165 GLU A N 1
ATOM 1374 C CA . GLU A 1 165 ? 16.222 4.968 -33.085 1.00 92.00 165 GLU A CA 1
ATOM 1375 C C . GLU A 1 165 ? 16.498 6.392 -33.601 1.00 92.00 165 GLU A C 1
ATOM 1377 O O . GLU A 1 165 ? 16.484 6.616 -34.808 1.00 92.00 165 GLU A O 1
ATOM 1382 N N . ARG A 1 166 ? 16.736 7.358 -32.704 1.00 96.38 166 ARG A N 1
ATOM 1383 C CA . ARG A 1 166 ? 17.090 8.746 -33.043 1.00 96.38 166 ARG A CA 1
ATOM 1384 C C . ARG A 1 166 ? 18.597 9.011 -33.055 1.00 96.38 166 ARG A C 1
ATOM 1386 O O . ARG A 1 166 ? 18.987 10.172 -33.118 1.00 96.38 166 ARG A O 1
ATOM 1393 N N . GLU A 1 167 ? 19.419 7.966 -32.955 1.00 95.06 167 GLU A N 1
ATOM 1394 C CA . GLU A 1 167 ? 20.886 8.057 -32.900 1.00 95.06 167 GLU A CA 1
ATOM 1395 C C . GLU A 1 167 ? 21.407 8.909 -31.719 1.00 95.06 167 GLU A C 1
ATOM 1397 O O . GLU A 1 167 ? 22.538 9.388 -31.727 1.00 95.06 167 GLU A O 1
ATOM 1402 N N . GLU A 1 168 ? 20.604 9.100 -30.661 1.00 95.06 168 GLU A N 1
ATOM 1403 C CA . GLU A 1 168 ? 21.034 9.828 -29.453 1.00 95.06 168 GLU A CA 1
ATOM 1404 C C . GLU A 1 168 ? 21.947 8.969 -28.563 1.00 95.06 168 GLU A C 1
ATOM 1406 O O . GLU A 1 168 ? 22.743 9.494 -27.781 1.00 95.06 168 GLU A O 1
ATOM 1411 N N . ILE A 1 169 ? 21.783 7.645 -28.631 1.00 93.19 169 ILE A N 1
ATOM 1412 C CA . ILE A 1 169 ? 22.512 6.645 -27.846 1.00 93.19 169 ILE A CA 1
ATOM 1413 C C . ILE A 1 169 ? 22.772 5.452 -28.762 1.00 93.19 169 ILE A C 1
ATOM 1415 O O . ILE A 1 169 ? 21.824 4.930 -29.331 1.00 93.19 169 ILE A O 1
ATOM 1419 N N . GLU A 1 170 ? 24.016 4.991 -28.866 1.00 92.50 170 GLU A N 1
ATOM 1420 C CA . GLU A 1 170 ? 24.350 3.750 -29.570 1.00 92.50 170 GLU A CA 1
ATOM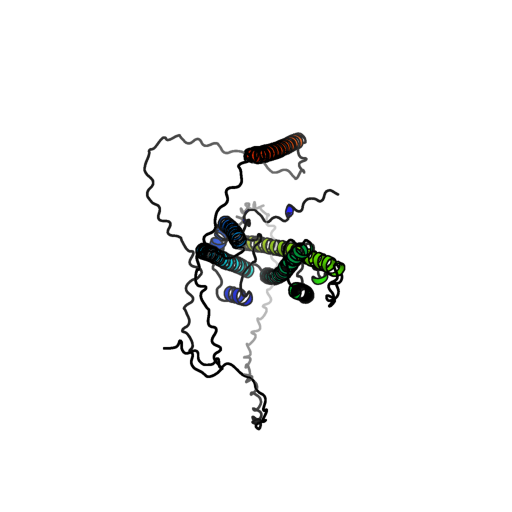 1421 C C . GLU A 1 170 ? 24.075 2.549 -28.651 1.00 92.50 170 GLU A C 1
ATOM 1423 O O . GLU A 1 170 ? 24.806 2.305 -27.688 1.00 92.50 170 GLU A O 1
ATOM 1428 N N . LEU A 1 171 ? 23.001 1.805 -28.915 1.00 93.12 171 LEU A N 1
ATOM 1429 C CA . LEU A 1 171 ? 22.699 0.543 -28.238 1.00 93.12 171 LEU A CA 1
ATOM 1430 C C . LEU A 1 171 ? 23.094 -0.629 -29.142 1.00 93.12 171 LEU A C 1
ATOM 1432 O O . LEU A 1 171 ? 22.775 -0.652 -30.330 1.00 93.12 171 LEU A O 1
ATOM 1436 N N . GLY A 1 172 ? 23.796 -1.614 -28.576 1.00 93.06 172 GLY A N 1
ATOM 1437 C CA . GLY A 1 172 ? 24.176 -2.829 -29.301 1.00 93.06 172 GLY A CA 1
ATOM 1438 C C . GLY A 1 172 ? 22.958 -3.650 -29.732 1.00 93.06 172 GLY A C 1
ATOM 1439 O O . GLY A 1 172 ? 21.885 -3.541 -29.140 1.00 93.06 172 GLY A O 1
ATOM 1440 N N . SER A 1 173 ? 23.122 -4.524 -30.729 1.00 90.62 173 SER A N 1
ATOM 1441 C CA . SER A 1 173 ? 22.046 -5.411 -31.204 1.00 90.62 173 SER A CA 1
ATOM 1442 C C . SER A 1 173 ? 21.462 -6.299 -30.097 1.00 90.62 173 SER A C 1
ATOM 1444 O O . SER A 1 173 ? 20.268 -6.577 -30.108 1.00 90.62 173 SER A O 1
ATOM 1446 N N . GLU A 1 174 ? 22.268 -6.662 -29.094 1.00 93.44 174 GLU A N 1
ATOM 1447 C CA . GLU A 1 174 ? 21.845 -7.416 -27.902 1.00 93.44 174 GLU A CA 1
ATOM 1448 C C . GLU A 1 174 ? 20.775 -6.684 -27.068 1.00 93.44 174 GLU A C 1
ATOM 1450 O O . GLU A 1 174 ? 19.989 -7.312 -26.358 1.00 93.44 174 GLU A O 1
ATOM 1455 N N . PHE A 1 175 ? 20.698 -5.352 -27.168 1.00 92.50 175 PHE A N 1
ATOM 1456 C CA . PHE A 1 175 ? 19.699 -4.564 -26.450 1.00 92.50 175 PHE A CA 1
ATOM 1457 C C . PHE A 1 175 ? 18.277 -4.846 -26.947 1.00 92.50 175 PHE A C 1
ATOM 1459 O O . PHE A 1 175 ? 17.332 -4.806 -26.162 1.00 92.50 175 PHE A O 1
ATOM 1466 N N . VAL A 1 176 ? 18.105 -5.161 -28.236 1.00 90.31 176 VAL A N 1
ATOM 1467 C CA . VAL A 1 176 ? 16.785 -5.479 -28.804 1.00 90.31 176 VAL A CA 1
ATOM 1468 C C . VAL A 1 176 ? 16.227 -6.755 -28.172 1.00 90.31 176 VAL A C 1
ATOM 1470 O O . VAL A 1 176 ? 15.070 -6.772 -27.742 1.00 90.31 176 VAL A O 1
ATOM 1473 N N . ASP A 1 177 ? 17.061 -7.786 -28.023 1.00 91.75 177 ASP A N 1
ATOM 1474 C CA . ASP A 1 177 ? 16.682 -9.035 -27.354 1.00 91.75 177 ASP A CA 1
ATOM 1475 C C . ASP A 1 177 ? 16.317 -8.794 -25.884 1.00 91.75 177 ASP A C 1
ATOM 1477 O O . ASP A 1 177 ? 15.359 -9.371 -25.356 1.00 91.75 177 ASP A O 1
ATOM 1481 N N . GLU A 1 178 ? 17.033 -7.884 -25.219 1.00 94.12 178 GLU A N 1
ATOM 1482 C CA . GLU A 1 178 ? 16.720 -7.493 -23.852 1.00 94.12 178 GLU A CA 1
ATOM 1483 C C . GLU A 1 178 ? 15.376 -6.757 -23.744 1.00 94.12 178 GLU A C 1
ATOM 1485 O O . GLU A 1 178 ? 14.585 -7.076 -22.852 1.00 94.12 178 GLU A O 1
ATOM 1490 N N . VAL A 1 179 ? 15.067 -5.839 -24.665 1.00 93.12 179 VAL A N 1
ATOM 1491 C CA . VAL A 1 179 ? 13.761 -5.159 -24.725 1.00 93.12 179 VAL A CA 1
ATOM 1492 C C . VAL A 1 179 ? 12.634 -6.184 -24.872 1.00 93.12 179 VAL A C 1
ATOM 1494 O O . VAL A 1 179 ? 11.659 -6.136 -24.118 1.00 93.12 179 VAL A O 1
ATOM 1497 N N . VAL A 1 180 ? 12.770 -7.149 -25.789 1.00 93.88 180 VAL A N 1
ATOM 1498 C CA . VAL A 1 180 ? 11.767 -8.210 -25.994 1.00 93.88 180 VAL A CA 1
ATOM 1499 C C . VAL A 1 180 ? 11.604 -9.064 -24.734 1.00 93.88 180 VAL A C 1
ATOM 1501 O O . VAL A 1 180 ? 10.475 -9.352 -24.325 1.00 93.88 180 VAL A O 1
ATOM 1504 N N . ARG A 1 181 ? 12.708 -9.425 -24.068 1.00 95.50 181 ARG A N 1
ATOM 1505 C CA . ARG A 1 181 ? 12.682 -10.159 -22.794 1.00 95.50 181 ARG A CA 1
ATOM 1506 C C . ARG A 1 181 ? 11.926 -9.385 -21.714 1.00 95.50 181 ARG A C 1
ATOM 1508 O O . ARG A 1 181 ? 11.037 -9.947 -21.079 1.00 95.50 181 ARG A O 1
ATOM 1515 N N . VAL A 1 182 ? 12.225 -8.097 -21.539 1.00 95.94 182 VAL A N 1
ATOM 1516 C CA . VAL A 1 182 ? 11.560 -7.237 -20.548 1.00 95.94 182 VAL A CA 1
ATOM 1517 C C . VAL A 1 182 ? 10.067 -7.103 -20.832 1.00 95.94 182 VAL A C 1
ATOM 1519 O O . VAL A 1 182 ? 9.263 -7.213 -19.909 1.00 95.94 182 VAL A O 1
ATOM 1522 N N . LEU A 1 183 ? 9.677 -6.923 -22.095 1.00 96.00 183 LEU A N 1
ATOM 1523 C CA . LEU A 1 183 ? 8.268 -6.866 -22.486 1.00 96.00 183 LEU A CA 1
ATOM 1524 C C . LEU A 1 183 ? 7.541 -8.184 -22.196 1.00 96.00 183 LEU A C 1
ATOM 1526 O O . LEU A 1 183 ? 6.416 -8.163 -21.695 1.00 96.00 183 LEU A O 1
ATOM 1530 N N . ARG A 1 184 ? 8.186 -9.329 -22.451 1.00 96.62 184 ARG A N 1
ATOM 1531 C CA . ARG A 1 184 ? 7.632 -10.653 -22.134 1.00 96.62 184 ARG A CA 1
ATOM 1532 C C . ARG A 1 184 ? 7.484 -10.861 -20.628 1.00 96.62 184 ARG A C 1
ATOM 1534 O O . ARG A 1 184 ? 6.455 -11.380 -20.199 1.00 96.62 184 ARG A O 1
ATOM 1541 N N . ASP A 1 185 ? 8.453 -10.426 -19.827 1.00 97.19 185 ASP A N 1
ATOM 1542 C CA . ASP A 1 185 ? 8.363 -10.470 -18.363 1.00 97.19 185 ASP A CA 1
ATOM 1543 C C . ASP A 1 185 ? 7.214 -9.594 -17.846 1.00 97.19 185 ASP A C 1
ATOM 1545 O O . ASP A 1 185 ? 6.408 -10.047 -17.033 1.00 97.19 185 ASP A O 1
ATOM 1549 N N . SER A 1 186 ? 7.086 -8.365 -18.356 1.00 97.31 186 SER A N 1
ATOM 1550 C CA . SER A 1 186 ? 5.991 -7.459 -17.993 1.00 97.31 186 SER A CA 1
ATOM 1551 C C . SER A 1 186 ? 4.625 -8.010 -18.411 1.00 97.31 186 SER A C 1
ATOM 1553 O O . SER A 1 186 ? 3.655 -7.883 -17.663 1.00 97.31 186 SER A O 1
ATOM 1555 N N . TRP A 1 187 ? 4.536 -8.667 -19.572 1.00 97.94 187 TRP A N 1
ATOM 1556 C CA . TRP A 1 187 ? 3.317 -9.341 -20.025 1.00 97.94 187 TRP A CA 1
ATOM 1557 C C . TRP A 1 187 ? 2.948 -10.518 -19.117 1.00 97.94 187 TRP A C 1
ATOM 1559 O O . TRP A 1 187 ? 1.797 -10.628 -18.694 1.00 97.94 187 TRP A O 1
ATOM 1569 N N . LYS A 1 188 ? 3.925 -11.356 -18.744 1.00 98.19 188 LYS A N 1
ATOM 1570 C CA . LYS A 1 188 ? 3.725 -12.452 -17.781 1.00 98.19 188 LYS A CA 1
ATOM 1571 C C . LYS A 1 188 ? 3.273 -11.927 -16.420 1.00 98.19 188 LYS A C 1
ATOM 1573 O O . LYS A 1 188 ? 2.388 -12.525 -15.816 1.00 98.19 188 LYS A O 1
ATOM 1578 N N . ALA A 1 189 ? 3.834 -10.809 -15.958 1.00 98.00 189 ALA A N 1
ATOM 1579 C CA . ALA A 1 189 ? 3.431 -10.175 -14.707 1.00 98.00 189 ALA A CA 1
ATOM 1580 C C . ALA A 1 189 ? 1.967 -9.708 -14.750 1.00 98.00 189 ALA A C 1
ATOM 1582 O O . ALA A 1 189 ? 1.212 -10.016 -13.830 1.00 98.00 189 ALA A O 1
ATOM 1583 N N . LEU A 1 190 ? 1.540 -9.038 -15.829 1.00 98.12 190 LEU A N 1
ATOM 1584 C CA . LEU A 1 190 ? 0.140 -8.635 -16.006 1.00 98.12 190 LEU A CA 1
ATOM 1585 C C . LEU A 1 190 ? -0.794 -9.851 -16.093 1.00 98.12 190 LEU A C 1
ATOM 1587 O O . LEU A 1 190 ? -1.821 -9.877 -15.424 1.00 98.12 190 LEU A O 1
ATOM 1591 N N . LYS A 1 191 ? -0.419 -10.882 -16.859 1.00 98.19 191 LYS A N 1
ATOM 1592 C CA . LYS A 1 191 ? -1.175 -12.141 -16.943 1.00 98.19 191 LYS A CA 1
ATOM 1593 C C . LYS A 1 191 ? -1.326 -12.808 -15.574 1.00 98.19 191 LYS A C 1
ATOM 1595 O O . LYS A 1 191 ? -2.404 -13.298 -15.259 1.00 98.19 191 LYS A O 1
ATOM 1600 N N . GLY A 1 192 ? -0.263 -12.811 -14.770 1.00 98.19 192 GLY A N 1
ATOM 1601 C CA . GLY A 1 192 ? -0.288 -13.307 -13.396 1.00 98.19 192 GLY A CA 1
ATOM 1602 C C . GLY A 1 192 ? -1.254 -12.515 -12.518 1.00 98.19 192 GLY A C 1
ATOM 1603 O O . GLY A 1 192 ? -2.067 -13.116 -11.840 1.00 98.19 192 GLY A O 1
ATOM 1604 N N . VAL A 1 193 ? -1.236 -11.181 -12.599 1.00 97.94 193 VAL A N 1
ATOM 1605 C CA . VAL A 1 193 ? -2.180 -10.326 -11.856 1.00 97.94 193 VAL A CA 1
ATOM 1606 C C . VAL A 1 193 ? -3.632 -10.574 -12.267 1.00 97.94 193 VAL A C 1
ATOM 1608 O O . VAL A 1 193 ? -4.493 -10.625 -11.403 1.00 97.94 193 VAL A O 1
ATOM 1611 N N . ILE A 1 194 ? -3.913 -10.767 -13.557 1.00 97.75 194 ILE A N 1
ATOM 1612 C CA . ILE A 1 194 ? -5.268 -11.090 -14.040 1.00 97.75 194 ILE A CA 1
ATOM 1613 C C . ILE A 1 194 ? -5.721 -12.455 -13.512 1.00 97.75 194 ILE A C 1
ATOM 1615 O O . ILE A 1 194 ? -6.860 -12.599 -13.084 1.00 97.75 194 ILE A O 1
ATOM 1619 N N . LYS A 1 195 ? -4.826 -13.449 -13.510 1.00 97.75 195 LYS A N 1
ATOM 1620 C CA . LYS A 1 195 ? -5.111 -14.766 -12.936 1.00 97.75 195 LYS A CA 1
ATOM 1621 C C . LYS A 1 195 ? -5.394 -14.668 -11.432 1.00 97.75 195 LYS A C 1
ATOM 1623 O O . LYS A 1 195 ? -6.425 -15.159 -10.996 1.00 97.75 195 LYS A O 1
ATOM 1628 N N . ASP A 1 196 ? -4.517 -14.006 -10.677 1.00 97.44 196 ASP A N 1
ATOM 1629 C CA . ASP A 1 196 ? -4.687 -13.798 -9.233 1.00 97.44 196 ASP A CA 1
ATOM 1630 C C . ASP A 1 196 ? -6.005 -13.034 -8.947 1.00 97.44 196 ASP A C 1
ATOM 1632 O O . ASP A 1 196 ? -6.701 -13.325 -7.978 1.00 97.44 196 ASP A O 1
ATOM 1636 N N . ALA A 1 197 ? -6.385 -12.085 -9.813 1.00 96.50 197 ALA A N 1
ATOM 1637 C CA . ALA A 1 197 ? -7.634 -11.332 -9.698 1.00 96.50 197 ALA A CA 1
ATOM 1638 C C . ALA A 1 197 ? -8.889 -12.194 -9.917 1.00 96.50 197 ALA A C 1
ATOM 1640 O O . ALA A 1 197 ? -9.869 -11.976 -9.217 1.00 96.50 197 ALA A O 1
ATOM 1641 N N . HIS A 1 198 ? -8.863 -13.180 -10.821 1.00 95.88 198 HIS A N 1
ATOM 1642 C CA . HIS A 1 198 ? -9.966 -14.144 -10.973 1.00 95.88 198 HIS A CA 1
ATOM 1643 C C . HIS A 1 198 ? -10.162 -15.021 -9.727 1.00 95.88 198 HIS A C 1
ATOM 1645 O O . HIS A 1 198 ? -11.265 -15.490 -9.471 1.00 95.88 198 HIS A O 1
ATOM 1651 N N . GLU A 1 199 ? -9.085 -15.280 -8.981 1.00 95.94 199 GLU A N 1
ATOM 1652 C CA . GLU A 1 199 ? -9.098 -16.106 -7.767 1.00 95.94 199 GLU A CA 1
ATOM 1653 C C . GLU A 1 199 ? -9.447 -15.293 -6.504 1.00 95.94 199 GLU A C 1
ATOM 1655 O O . GLU A 1 199 ? -9.599 -15.864 -5.427 1.00 95.94 199 GLU A O 1
ATOM 1660 N N . THR A 1 200 ? -9.544 -13.963 -6.613 1.00 94.88 200 THR A N 1
ATOM 1661 C CA . THR A 1 200 ? -9.789 -13.070 -5.475 1.00 94.88 200 THR A CA 1
ATOM 1662 C C . THR A 1 200 ? -11.267 -12.709 -5.385 1.00 94.88 200 THR A C 1
ATOM 1664 O O . THR A 1 200 ? -11.784 -11.962 -6.217 1.00 94.88 200 THR A O 1
ATOM 1667 N N . ASP A 1 201 ? -11.925 -13.173 -4.325 1.00 89.81 201 ASP A N 1
ATOM 1668 C CA . ASP A 1 201 ? -13.310 -12.816 -4.034 1.00 89.81 201 ASP A CA 1
ATOM 1669 C C . ASP A 1 201 ? -13.425 -11.342 -3.616 1.00 89.81 201 ASP A C 1
ATOM 1671 O O . ASP A 1 201 ? -12.719 -10.861 -2.724 1.00 89.81 201 ASP A O 1
ATOM 1675 N N . LEU A 1 202 ? -14.334 -10.610 -4.263 1.00 85.94 202 LEU A N 1
ATOM 1676 C CA . LEU A 1 202 ? -14.650 -9.234 -3.895 1.00 85.94 202 LEU A CA 1
ATOM 1677 C C . LEU A 1 202 ? -15.771 -9.228 -2.847 1.00 85.94 202 LEU A C 1
ATOM 1679 O O . LEU A 1 202 ? -16.891 -9.629 -3.173 1.00 85.94 202 LEU A O 1
ATOM 1683 N N . PRO A 1 203 ? -15.528 -8.737 -1.617 1.00 83.56 203 PRO A N 1
ATOM 1684 C CA . PRO A 1 203 ? -16.611 -8.461 -0.691 1.00 83.56 203 PRO A CA 1
ATOM 1685 C C . PRO A 1 203 ? -17.517 -7.372 -1.269 1.00 83.56 203 PRO A C 1
ATOM 1687 O O . PRO A 1 203 ? -17.087 -6.533 -2.068 1.00 83.56 203 PRO A O 1
ATOM 1690 N N . ALA A 1 204 ? -18.768 -7.360 -0.817 1.00 78.38 204 ALA A N 1
ATOM 1691 C CA . ALA A 1 204 ? -19.738 -6.337 -1.170 1.00 78.38 204 ALA A CA 1
ATOM 1692 C C . ALA A 1 204 ? -19.167 -4.937 -0.898 1.00 78.38 204 ALA A C 1
ATOM 1694 O O . ALA A 1 204 ? -18.909 -4.554 0.246 1.00 78.38 204 ALA A O 1
ATOM 1695 N N . MET A 1 205 ? -18.952 -4.153 -1.953 1.00 77.62 205 MET A N 1
ATOM 1696 C CA . MET A 1 205 ? -18.499 -2.770 -1.839 1.00 77.62 205 MET A CA 1
ATOM 1697 C C . MET A 1 205 ? -19.565 -1.842 -2.399 1.00 77.62 205 MET A C 1
ATOM 1699 O O . MET A 1 205 ? -20.196 -2.125 -3.415 1.00 77.62 205 MET A O 1
ATOM 1703 N N . LYS A 1 206 ? -19.727 -0.675 -1.768 1.00 66.81 206 LYS A N 1
ATOM 1704 C CA . LYS A 1 206 ? -20.559 0.404 -2.309 1.00 66.81 206 LYS A CA 1
ATOM 1705 C C . LYS A 1 206 ? -20.076 0.684 -3.743 1.00 66.81 206 LYS A C 1
ATOM 1707 O O . LYS A 1 206 ? -18.914 1.046 -3.924 1.00 66.81 206 LYS A O 1
ATOM 1712 N N . TYR A 1 207 ? -20.953 0.489 -4.731 1.00 67.44 207 TYR A N 1
ATOM 1713 C CA . TYR A 1 207 ? -20.708 0.646 -6.179 1.00 67.44 207 TYR A CA 1
ATOM 1714 C C . TYR A 1 207 ? -20.004 -0.501 -6.924 1.00 67.44 207 TYR A C 1
ATOM 1716 O O . TYR A 1 207 ? -19.645 -0.315 -8.086 1.00 67.44 207 TYR A O 1
ATOM 1724 N N . PHE A 1 208 ? -19.829 -1.669 -6.309 1.00 72.75 208 PHE A N 1
ATOM 1725 C CA . PHE A 1 208 ? -19.522 -2.899 -7.036 1.00 72.75 208 PHE A CA 1
ATOM 1726 C C . PHE A 1 208 ? -20.696 -3.849 -6.850 1.00 72.75 208 PHE A C 1
ATOM 1728 O O . PHE A 1 208 ? -21.027 -4.196 -5.719 1.00 72.75 208 PHE A O 1
ATOM 1735 N N . GLU A 1 209 ? -21.352 -4.218 -7.950 1.00 70.69 209 GLU A N 1
ATOM 1736 C CA . GLU A 1 209 ? -22.315 -5.317 -7.916 1.00 70.69 209 GLU A CA 1
ATOM 1737 C C . GLU A 1 209 ? -21.570 -6.557 -7.407 1.00 70.69 209 GLU A C 1
ATOM 1739 O O . GLU A 1 209 ? -20.501 -6.903 -7.926 1.00 70.69 209 GLU A O 1
ATOM 1744 N N . GLU A 1 210 ? -22.091 -7.168 -6.339 1.00 63.34 210 GLU A N 1
ATOM 1745 C CA . GLU A 1 210 ? -21.608 -8.458 -5.851 1.00 63.34 210 GLU A CA 1
ATOM 1746 C C . GLU A 1 210 ? -21.530 -9.410 -7.058 1.00 63.34 210 GLU A C 1
ATOM 1748 O O . GLU A 1 210 ? -22.481 -9.500 -7.833 1.00 63.34 210 GLU A O 1
ATOM 1753 N N . CYS A 1 211 ? -20.384 -10.076 -7.241 1.00 54.78 211 CYS A N 1
ATOM 1754 C CA . CYS A 1 211 ? -20.080 -11.016 -8.337 1.00 54.78 211 CYS A CA 1
ATOM 1755 C C . CYS A 1 211 ? -19.510 -10.452 -9.654 1.00 54.78 211 CYS A C 1
ATOM 1757 O O . CYS A 1 211 ? -19.294 -11.233 -10.585 1.00 54.78 211 CYS A O 1
ATOM 1759 N N . ALA A 1 212 ? -19.184 -9.161 -9.765 1.00 74.50 212 ALA A N 1
ATOM 1760 C CA . ALA A 1 212 ? -18.353 -8.718 -10.887 1.00 74.50 212 ALA A CA 1
ATOM 1761 C C . ALA A 1 212 ? -16.924 -9.276 -10.742 1.00 74.50 212 ALA A C 1
ATOM 1763 O O . ALA A 1 212 ? -16.220 -8.955 -9.791 1.00 74.50 212 ALA A O 1
ATOM 1764 N N . ASP A 1 213 ? -16.489 -10.106 -11.690 1.00 90.12 213 ASP A N 1
ATOM 1765 C CA . ASP A 1 213 ? -15.133 -10.664 -11.730 1.00 90.12 213 ASP A CA 1
ATOM 1766 C C . ASP A 1 213 ? -14.078 -9.541 -11.743 1.00 90.12 213 ASP A C 1
ATOM 1768 O O . ASP A 1 213 ? -14.025 -8.715 -12.667 1.00 90.12 213 ASP A O 1
ATOM 1772 N N . LEU A 1 214 ? -13.235 -9.502 -10.706 1.00 94.31 214 LEU A N 1
ATOM 1773 C CA . LEU A 1 214 ? -12.219 -8.467 -10.512 1.00 94.31 214 LEU A CA 1
ATOM 1774 C C . LEU A 1 214 ? -11.267 -8.379 -11.710 1.00 94.31 214 LEU A C 1
ATOM 1776 O O . LEU A 1 214 ? -10.811 -7.285 -12.055 1.00 94.31 214 LEU A O 1
ATOM 1780 N N . ALA A 1 215 ? -11.005 -9.498 -12.386 1.00 96.12 215 ALA A N 1
ATOM 1781 C CA . ALA A 1 215 ? -10.169 -9.528 -13.577 1.00 96.12 215 ALA A CA 1
ATOM 1782 C C . ALA A 1 215 ? -10.753 -8.686 -14.722 1.00 96.12 215 ALA A C 1
ATOM 1784 O O . ALA A 1 215 ? -10.013 -7.924 -15.349 1.00 96.12 215 ALA A O 1
ATOM 1785 N N . ASN A 1 216 ? -12.072 -8.749 -14.939 1.00 94.12 216 ASN A N 1
ATOM 1786 C CA . ASN A 1 216 ? -12.768 -7.959 -15.963 1.00 94.12 216 ASN A CA 1
ATOM 1787 C C . ASN A 1 216 ? -12.756 -6.465 -15.628 1.00 94.12 216 ASN A C 1
ATOM 1789 O O . ASN A 1 216 ? -12.701 -5.612 -16.517 1.00 94.12 216 ASN A O 1
ATOM 1793 N N . TYR A 1 217 ? -12.765 -6.123 -14.336 1.00 93.88 217 TYR A N 1
ATOM 1794 C CA . TYR A 1 217 ? -12.559 -4.739 -13.939 1.00 93.88 217 TYR A CA 1
ATOM 1795 C C . TYR A 1 217 ? -11.121 -4.305 -14.231 1.00 93.88 217 TYR A C 1
ATOM 1797 O O . TYR A 1 217 ? -10.926 -3.283 -14.886 1.00 93.88 217 TYR A O 1
ATOM 1805 N N . VAL A 1 218 ? -10.110 -5.063 -13.784 1.00 95.81 218 VAL A N 1
ATOM 1806 C CA . VAL A 1 218 ? -8.684 -4.727 -13.971 1.00 95.81 218 VAL A CA 1
ATOM 1807 C C . VAL A 1 218 ? -8.325 -4.602 -15.453 1.00 95.81 218 VAL A C 1
ATOM 1809 O O . VAL A 1 218 ? -7.595 -3.680 -15.829 1.00 95.81 218 VAL A O 1
ATOM 1812 N N . LEU A 1 219 ? -8.872 -5.468 -16.306 1.00 96.56 219 LEU A N 1
ATOM 1813 C CA . LEU A 1 219 ? -8.660 -5.449 -17.745 1.00 96.56 219 LEU A CA 1
ATOM 1814 C C . LEU A 1 219 ? -9.999 -5.580 -18.490 1.00 96.56 219 LEU A C 1
ATOM 1816 O O . LEU A 1 219 ? -10.610 -6.638 -18.499 1.00 96.56 219 LEU A O 1
ATOM 1820 N N . GLU A 1 220 ? -10.424 -4.492 -19.143 1.00 93.19 220 GLU A N 1
ATOM 1821 C CA . GLU A 1 220 ? -11.694 -4.438 -19.899 1.00 93.19 220 GLU A CA 1
ATOM 1822 C C . GLU A 1 220 ? -11.651 -5.300 -21.168 1.00 93.19 220 GLU A C 1
ATOM 1824 O O . GLU A 1 220 ? -12.623 -5.958 -21.527 1.00 93.19 220 GLU A O 1
ATOM 1829 N N . ASP A 1 221 ? -10.508 -5.289 -21.854 1.00 95.38 221 ASP A N 1
ATOM 1830 C CA . ASP A 1 221 ? -10.309 -6.009 -23.106 1.00 95.38 221 ASP A CA 1
ATOM 1831 C C . ASP A 1 221 ? -9.634 -7.360 -22.878 1.00 95.38 221 ASP A C 1
ATOM 1833 O O . ASP A 1 221 ? -8.883 -7.563 -21.927 1.00 95.38 221 ASP A O 1
ATOM 1837 N N . LYS A 1 222 ? -9.760 -8.268 -23.849 1.00 97.06 222 LYS A N 1
ATOM 1838 C CA . LYS A 1 222 ? -8.921 -9.469 -23.879 1.00 97.06 222 LYS A CA 1
ATOM 1839 C C . LYS A 1 222 ? -7.437 -9.075 -23.873 1.00 97.06 222 LYS A C 1
ATOM 1841 O O . LYS A 1 222 ? -6.998 -8.262 -24.696 1.00 97.06 222 LYS A O 1
ATOM 1846 N N . LEU A 1 223 ? -6.660 -9.687 -22.977 1.00 97.94 223 LEU A N 1
ATOM 1847 C CA . LEU A 1 223 ? -5.209 -9.507 -22.913 1.00 97.94 223 LEU A CA 1
ATOM 1848 C C . LEU A 1 223 ? -4.590 -9.733 -24.297 1.00 97.94 223 LEU A C 1
ATOM 1850 O O . LEU A 1 223 ? -4.916 -10.712 -24.979 1.00 97.94 223 LEU A O 1
ATOM 1854 N N . VAL A 1 224 ? -3.707 -8.823 -24.719 1.00 97.62 224 VAL A N 1
ATOM 1855 C CA . VAL A 1 224 ? -2.957 -8.980 -25.970 1.00 97.62 224 VAL A CA 1
ATOM 1856 C C . VAL A 1 224 ? -2.257 -10.344 -25.961 1.00 97.62 224 VAL A C 1
ATOM 1858 O O . VAL A 1 224 ? -1.726 -10.770 -24.934 1.00 97.62 224 VAL A O 1
ATOM 1861 N N . ALA A 1 225 ? -2.273 -11.038 -27.104 1.00 97.12 225 ALA A N 1
ATOM 1862 C CA . ALA A 1 225 ? -1.576 -12.311 -27.268 1.00 97.12 225 ALA A CA 1
ATOM 1863 C C . ALA A 1 225 ? -0.094 -12.201 -26.866 1.00 97.12 225 ALA A C 1
ATOM 1865 O O . ALA A 1 225 ? 0.472 -11.105 -26.859 1.00 97.12 225 ALA A O 1
ATOM 1866 N N . GLU A 1 226 ? 0.520 -13.337 -26.534 1.00 96.50 226 GLU A N 1
ATOM 1867 C CA . GLU A 1 226 ? 1.935 -13.401 -26.156 1.00 96.50 226 GLU A CA 1
ATOM 1868 C C . GLU A 1 226 ? 2.812 -12.661 -27.185 1.00 96.50 226 GLU A C 1
ATOM 1870 O O . GLU A 1 226 ? 2.518 -12.740 -28.385 1.00 96.50 226 GLU A O 1
ATOM 1875 N N . PRO A 1 227 ? 3.844 -11.907 -26.749 1.00 93.62 227 PRO A N 1
ATOM 1876 C CA . PRO A 1 227 ? 4.687 -11.166 -27.675 1.00 93.62 227 PRO A CA 1
ATOM 1877 C C . PRO A 1 227 ? 5.275 -12.092 -28.746 1.00 93.62 227 PRO A C 1
ATOM 1879 O O . PRO A 1 227 ? 5.920 -13.086 -28.380 1.00 93.62 227 PRO A O 1
ATOM 1882 N N . PRO A 1 228 ? 5.096 -11.768 -30.043 1.00 92.38 228 PRO A N 1
ATOM 1883 C CA . PRO A 1 228 ? 5.774 -12.489 -31.111 1.00 92.38 228 PRO A CA 1
ATOM 1884 C C . PRO A 1 228 ? 7.299 -12.430 -30.910 1.00 92.38 228 PRO A C 1
ATOM 1886 O O . PRO A 1 228 ? 7.797 -11.508 -30.256 1.00 92.38 228 PRO A O 1
ATOM 1889 N N . PRO A 1 229 ? 8.054 -13.411 -31.439 1.00 89.56 229 PRO A N 1
ATOM 1890 C CA . PRO A 1 229 ? 9.515 -13.379 -31.388 1.00 89.56 229 PRO A CA 1
ATOM 1891 C C . PRO A 1 229 ? 10.062 -12.132 -32.092 1.00 89.56 229 PRO A C 1
ATOM 1893 O O . PRO A 1 229 ? 11.002 -11.517 -31.596 1.00 89.56 229 PRO A O 1
ATOM 1896 N N . ASP A 1 230 ? 9.402 -11.719 -33.175 1.00 87.00 230 ASP A N 1
ATOM 1897 C CA . ASP A 1 230 ? 9.733 -10.507 -33.907 1.00 87.00 230 ASP A CA 1
ATOM 1898 C C . ASP A 1 230 ? 9.017 -9.302 -33.295 1.00 87.00 230 ASP A C 1
ATOM 1900 O O . ASP A 1 230 ? 7.787 -9.247 -33.190 1.00 87.00 230 ASP A O 1
ATOM 1904 N N . TYR A 1 231 ? 9.800 -8.305 -32.895 1.00 78.75 231 TYR A N 1
ATOM 1905 C CA . TYR A 1 231 ? 9.306 -7.043 -32.362 1.00 78.75 231 TYR A CA 1
ATOM 1906 C C . TYR A 1 231 ? 8.369 -6.347 -33.367 1.00 78.75 231 TYR A C 1
ATOM 1908 O O . TYR A 1 231 ? 8.787 -5.944 -34.453 1.00 78.75 231 TYR A O 1
ATOM 1916 N N . THR A 1 232 ? 7.097 -6.143 -32.999 1.00 85.88 232 THR A N 1
ATOM 1917 C CA . THR A 1 232 ? 6.145 -5.359 -33.806 1.00 85.88 232 THR A CA 1
ATOM 1918 C C . THR A 1 232 ? 5.690 -4.111 -33.050 1.00 85.88 232 THR A C 1
ATOM 1920 O O . THR A 1 232 ? 5.081 -4.192 -31.981 1.00 85.88 232 THR A O 1
ATOM 1923 N N . LYS A 1 233 ? 5.943 -2.923 -33.625 1.00 92.06 233 LYS A N 1
ATOM 1924 C CA . LYS A 1 233 ? 5.588 -1.619 -33.020 1.00 92.06 233 LYS A CA 1
ATOM 1925 C C . LYS A 1 233 ? 4.107 -1.538 -32.609 1.00 92.06 233 LYS A C 1
ATOM 1927 O O . LYS A 1 233 ? 3.784 -0.995 -31.554 1.00 92.06 233 LYS A O 1
ATOM 1932 N N . GLY A 1 234 ? 3.212 -2.133 -33.404 1.00 95.62 234 GLY A N 1
ATOM 1933 C CA . GLY A 1 234 ? 1.774 -2.180 -33.115 1.00 95.62 234 GLY A CA 1
ATOM 1934 C C . GLY A 1 234 ? 1.415 -3.007 -31.874 1.00 95.62 234 GLY A C 1
ATOM 1935 O O . GLY A 1 234 ? 0.574 -2.582 -31.082 1.00 95.62 234 GLY A O 1
ATOM 1936 N N . TRP A 1 235 ? 2.079 -4.150 -31.659 1.00 96.06 235 TRP A N 1
ATOM 1937 C CA . TRP A 1 235 ? 1.864 -4.980 -30.469 1.00 96.06 235 TRP A CA 1
ATOM 1938 C C . TRP A 1 235 ? 2.303 -4.246 -29.201 1.00 96.06 235 TRP A C 1
ATOM 1940 O O . TRP A 1 235 ? 1.541 -4.190 -28.237 1.00 96.06 235 TRP A O 1
ATOM 1950 N N . VAL A 1 236 ? 3.486 -3.619 -29.227 1.00 95.75 236 VAL A N 1
ATOM 1951 C CA . VAL A 1 236 ? 4.046 -2.896 -28.072 1.00 95.75 236 VAL A CA 1
ATOM 1952 C C . VAL A 1 236 ? 3.139 -1.749 -27.653 1.00 95.75 236 VAL A C 1
ATOM 1954 O O . VAL A 1 236 ? 2.825 -1.624 -26.473 1.00 95.75 236 VAL A O 1
ATOM 1957 N N . SER A 1 237 ? 2.668 -0.945 -28.610 1.00 96.19 237 SER A N 1
ATOM 1958 C CA . SER A 1 237 ? 1.744 0.154 -28.320 1.00 96.19 237 SER A CA 1
ATOM 1959 C C . SER A 1 237 ? 0.464 -0.355 -27.653 1.00 96.19 237 SER A C 1
ATOM 1961 O O . SER A 1 237 ? 0.095 0.146 -26.591 1.00 96.19 237 SER A O 1
ATOM 1963 N N . LYS A 1 238 ? -0.159 -1.406 -28.205 1.00 97.12 238 LYS A N 1
ATOM 1964 C CA . LYS A 1 238 ? -1.382 -1.991 -27.640 1.00 97.12 238 LYS A CA 1
ATOM 1965 C C . LYS A 1 238 ? -1.154 -2.567 -26.238 1.00 97.12 238 LYS A C 1
ATOM 1967 O O . LYS A 1 238 ? -1.965 -2.337 -25.342 1.00 97.12 238 LYS A O 1
ATOM 1972 N N . PHE A 1 239 ? -0.052 -3.288 -26.033 1.00 97.31 239 PHE A N 1
ATOM 1973 C CA . PHE A 1 239 ? 0.298 -3.859 -24.734 1.00 97.31 239 PHE A CA 1
ATOM 1974 C C . PHE A 1 239 ? 0.567 -2.773 -23.684 1.00 97.31 239 PHE A C 1
ATOM 1976 O O . PHE A 1 239 ? 0.043 -2.861 -22.576 1.00 97.31 239 PHE A O 1
ATOM 1983 N N . MET A 1 240 ? 1.303 -1.712 -24.027 1.00 97.75 240 MET A N 1
ATOM 1984 C CA . MET A 1 240 ? 1.559 -0.599 -23.107 1.00 97.75 240 MET A CA 1
ATOM 1985 C C . MET A 1 240 ? 0.280 0.147 -22.727 1.00 97.75 240 MET A C 1
ATOM 1987 O O . MET A 1 240 ? 0.116 0.500 -21.559 1.00 97.75 240 MET A O 1
ATOM 1991 N N . THR A 1 241 ? -0.655 0.329 -23.666 1.00 97.56 241 THR A N 1
ATOM 1992 C CA . THR A 1 241 ? -1.984 0.880 -23.365 1.00 97.56 241 THR A CA 1
ATOM 1993 C C . THR A 1 241 ? -2.744 -0.004 -22.375 1.00 97.56 241 THR A C 1
ATOM 1995 O O . THR A 1 241 ? -3.265 0.513 -21.387 1.00 97.56 241 THR A O 1
ATOM 1998 N N . GLN A 1 242 ? -2.757 -1.329 -22.574 1.00 97.56 242 GLN A N 1
ATOM 1999 C CA . GLN A 1 242 ? -3.386 -2.260 -21.627 1.00 97.56 242 GLN A CA 1
ATOM 2000 C C . GLN A 1 242 ? -2.720 -2.221 -20.247 1.00 97.56 242 GLN A C 1
ATOM 2002 O O . GLN A 1 242 ? -3.407 -2.147 -19.229 1.00 97.56 242 GLN A O 1
ATOM 2007 N N . LEU A 1 243 ? -1.387 -2.213 -20.199 1.00 97.62 243 LEU A N 1
ATOM 2008 C CA . LEU A 1 243 ? -0.621 -2.190 -18.956 1.00 97.62 243 LEU A CA 1
ATOM 2009 C C . LEU A 1 243 ? -0.833 -0.880 -18.176 1.00 97.62 243 LEU A C 1
ATOM 2011 O O . LEU A 1 243 ? -0.980 -0.902 -16.954 1.00 97.62 243 LEU A O 1
ATOM 2015 N N . GLN A 1 244 ? -0.910 0.258 -18.873 1.00 97.75 244 GLN A N 1
ATOM 2016 C CA . GLN A 1 244 ? -1.252 1.549 -18.276 1.00 97.75 244 GLN A CA 1
ATOM 2017 C C . GLN A 1 244 ? -2.692 1.577 -17.753 1.00 97.75 244 GLN A C 1
ATOM 2019 O O . GLN A 1 244 ? -2.919 2.069 -16.645 1.00 97.75 244 GLN A O 1
ATOM 2024 N N . GLY A 1 245 ? -3.645 1.043 -18.523 1.00 97.00 245 GLY A N 1
ATOM 2025 C CA . GLY A 1 245 ? -5.046 0.935 -18.119 1.00 97.00 245 GLY A CA 1
ATOM 2026 C C . GLY A 1 245 ? -5.196 0.102 -16.847 1.00 97.00 245 GLY A C 1
ATOM 2027 O O . GLY A 1 245 ? -5.727 0.594 -15.852 1.00 97.00 245 GLY A O 1
ATOM 2028 N N . ALA A 1 246 ? -4.616 -1.101 -16.827 1.00 97.44 246 ALA A N 1
ATOM 2029 C CA . ALA A 1 246 ? -4.594 -1.962 -15.646 1.00 97.44 246 ALA A CA 1
ATOM 2030 C C . ALA A 1 246 ? -3.962 -1.254 -14.437 1.00 97.44 246 ALA A C 1
ATOM 2032 O O . ALA A 1 246 ? -4.522 -1.271 -13.343 1.00 97.44 246 ALA A O 1
ATOM 2033 N N . ARG A 1 247 ? -2.843 -0.538 -14.631 1.00 97.25 247 ARG A N 1
ATOM 2034 C CA . ARG A 1 247 ? -2.197 0.247 -13.565 1.00 97.25 247 ARG A CA 1
ATOM 2035 C C . ARG A 1 247 ? -3.145 1.283 -12.959 1.00 97.25 247 ARG A C 1
ATOM 2037 O O . ARG A 1 247 ? -3.227 1.394 -11.738 1.00 97.25 247 ARG A O 1
ATOM 2044 N N . GLN A 1 248 ? -3.830 2.060 -13.798 1.00 96.44 248 GLN A N 1
ATOM 2045 C CA . GLN A 1 248 ? -4.761 3.105 -13.357 1.00 96.44 248 GLN A CA 1
ATOM 2046 C C . GLN A 1 248 ? -5.952 2.510 -12.603 1.00 96.44 248 GLN A C 1
ATOM 2048 O O . GLN A 1 248 ? -6.335 3.022 -11.551 1.00 96.44 248 GLN A O 1
ATOM 2053 N N . LYS A 1 249 ? -6.504 1.404 -13.101 1.00 95.38 249 LYS A N 1
ATOM 2054 C CA . LYS A 1 249 ? -7.636 0.728 -12.471 1.00 95.38 249 LYS A CA 1
ATOM 2055 C C . LYS A 1 249 ? -7.279 0.079 -11.141 1.00 95.38 249 LYS A C 1
ATOM 2057 O O . LYS A 1 249 ? -8.014 0.288 -10.180 1.00 95.38 249 LYS A O 1
ATOM 2062 N N . CYS A 1 250 ? -6.141 -0.613 -11.050 1.00 96.00 250 CYS A N 1
ATOM 2063 C CA . CYS A 1 250 ? -5.639 -1.145 -9.780 1.00 96.00 250 CYS A CA 1
ATOM 2064 C C . CYS A 1 250 ? -5.391 -0.020 -8.769 1.00 96.00 250 CYS A C 1
ATOM 2066 O O . CYS A 1 250 ? -5.762 -0.153 -7.610 1.00 96.00 250 CYS A O 1
ATOM 2068 N N . SER A 1 251 ? -4.841 1.119 -9.208 1.00 95.06 251 SER A N 1
ATOM 2069 C CA . SER A 1 251 ? -4.662 2.290 -8.342 1.00 95.06 251 SER A CA 1
ATOM 2070 C C . SER A 1 251 ? -5.999 2.835 -7.829 1.00 95.06 251 SER A C 1
ATOM 2072 O O . SER A 1 251 ? -6.121 3.109 -6.638 1.00 95.06 251 SER A O 1
ATOM 2074 N N . LYS A 1 252 ? -7.017 2.966 -8.695 1.00 93.19 252 LYS A N 1
ATOM 2075 C CA . LYS A 1 252 ? -8.357 3.427 -8.290 1.00 93.19 252 LYS A CA 1
ATOM 2076 C C . LYS A 1 252 ? -9.018 2.442 -7.321 1.00 93.19 252 LYS A C 1
ATOM 2078 O O . LYS A 1 252 ? -9.614 2.877 -6.342 1.00 93.19 252 LYS A O 1
ATOM 2083 N N . LEU A 1 253 ? -8.897 1.136 -7.572 1.00 93.50 253 LEU A N 1
ATOM 2084 C CA . LEU A 1 253 ? -9.396 0.089 -6.674 1.00 93.50 253 LEU A CA 1
ATOM 2085 C C . LEU A 1 253 ? -8.724 0.141 -5.309 1.00 93.50 253 LEU A C 1
ATOM 2087 O O . LEU A 1 253 ? -9.417 0.106 -4.300 1.00 93.50 253 LEU A O 1
ATOM 2091 N N . GLN A 1 254 ? -7.396 0.261 -5.279 1.00 94.12 254 GLN A N 1
ATOM 2092 C CA . GLN A 1 254 ? -6.641 0.361 -4.038 1.00 94.12 254 GLN A CA 1
ATOM 2093 C C . GLN A 1 254 ? -7.123 1.555 -3.203 1.00 94.12 254 GLN A C 1
ATOM 2095 O O . GLN A 1 254 ? -7.439 1.372 -2.032 1.00 94.12 254 GLN A O 1
ATOM 2100 N N . ILE A 1 255 ? -7.254 2.743 -3.809 1.00 92.19 255 ILE A N 1
ATOM 2101 C CA . ILE A 1 255 ? -7.748 3.952 -3.127 1.00 92.19 255 ILE A CA 1
ATOM 2102 C C . ILE A 1 255 ? -9.166 3.731 -2.586 1.00 92.19 255 ILE A C 1
ATOM 2104 O O . ILE A 1 255 ? -9.412 3.944 -1.403 1.00 92.19 255 ILE A O 1
ATOM 2108 N N . LYS A 1 256 ? -10.091 3.234 -3.421 1.00 91.88 256 LYS A N 1
ATOM 2109 C CA . LYS A 1 256 ? -11.474 2.954 -2.999 1.00 91.88 256 LYS A CA 1
ATOM 2110 C C . LYS A 1 256 ? -11.551 1.936 -1.863 1.00 91.88 256 LYS A C 1
ATOM 2112 O O . LYS A 1 256 ? -12.370 2.087 -0.960 1.00 91.88 256 LYS A O 1
ATOM 2117 N N . SER A 1 257 ? -10.705 0.911 -1.911 1.00 93.75 257 SER A N 1
ATOM 2118 C CA . SER A 1 257 ? -10.615 -0.117 -0.881 1.00 93.75 257 SER A CA 1
ATOM 2119 C C . SER A 1 257 ? -10.165 0.475 0.458 1.00 93.75 257 SER A C 1
ATOM 2121 O O . SER A 1 257 ? -10.823 0.208 1.461 1.00 93.75 257 SER A O 1
ATOM 2123 N N . VAL A 1 258 ? -9.145 1.349 0.479 1.00 94.50 258 VAL A N 1
ATOM 2124 C CA . VAL A 1 258 ? -8.760 2.080 1.705 1.00 94.50 258 VAL A CA 1
ATOM 2125 C C . VAL A 1 258 ? -9.929 2.895 2.236 1.00 94.50 258 VAL A C 1
ATOM 2127 O O . VAL A 1 258 ? -10.270 2.764 3.407 1.00 94.50 258 VAL A O 1
ATOM 2130 N N . SER A 1 259 ? -10.587 3.698 1.396 1.00 92.25 259 SER A N 1
ATOM 2131 C CA . SER A 1 259 ? -11.728 4.512 1.835 1.00 92.25 259 SER A CA 1
ATOM 2132 C C . SER A 1 259 ? -12.850 3.647 2.425 1.00 92.25 259 SER A C 1
ATOM 2134 O O . SER A 1 259 ? -13.504 4.039 3.389 1.00 92.25 259 SER A O 1
ATOM 2136 N N . GLY A 1 260 ? -13.063 2.444 1.881 1.00 92.94 260 GLY A N 1
ATOM 2137 C CA . GLY A 1 260 ? -13.988 1.455 2.430 1.00 92.94 260 GLY A CA 1
ATOM 2138 C C . GLY A 1 260 ? -13.563 0.898 3.793 1.00 92.94 260 GLY A C 1
ATOM 2139 O O . GLY A 1 260 ? -14.431 0.652 4.630 1.00 92.94 260 GLY A O 1
ATOM 2140 N N . VAL A 1 261 ? -12.263 0.704 4.029 1.00 95.31 261 VAL A N 1
ATOM 2141 C CA . VAL A 1 261 ? -11.718 0.312 5.340 1.00 95.31 261 VAL A CA 1
ATOM 2142 C C . VAL A 1 261 ? -11.903 1.443 6.355 1.00 95.31 261 VAL A C 1
ATOM 2144 O O . VAL A 1 261 ? -12.422 1.182 7.436 1.00 95.31 261 VAL A O 1
ATOM 2147 N N . LEU A 1 262 ? -11.575 2.690 5.998 1.00 95.19 262 LEU A N 1
ATOM 2148 C CA . LEU A 1 262 ? -11.704 3.853 6.892 1.00 95.19 262 LEU A CA 1
ATOM 2149 C C . LEU A 1 262 ? -13.148 4.081 7.348 1.00 95.19 262 LEU A C 1
ATOM 2151 O O . LEU A 1 262 ? -13.409 4.204 8.539 1.00 95.19 262 LEU A O 1
ATOM 2155 N N . ARG A 1 263 ? -14.116 4.019 6.426 1.00 94.31 263 ARG A N 1
ATOM 2156 C CA . ARG A 1 263 ? -15.543 4.135 6.784 1.00 94.31 263 ARG A CA 1
ATOM 2157 C C . ARG A 1 263 ? -15.989 3.045 7.765 1.00 94.31 263 ARG A C 1
ATOM 2159 O O . ARG A 1 263 ? -16.795 3.306 8.654 1.00 94.31 263 ARG A O 1
ATOM 2166 N N . LEU A 1 264 ? -15.483 1.818 7.608 1.00 95.69 264 LEU A N 1
ATOM 2167 C CA . LEU A 1 264 ? -15.808 0.717 8.520 1.00 95.69 264 LEU A CA 1
ATOM 2168 C C . LEU A 1 264 ? -15.149 0.914 9.893 1.00 95.69 264 LEU A C 1
ATOM 2170 O O . LEU A 1 264 ? -15.772 0.640 10.915 1.00 95.69 264 LEU A O 1
ATOM 2174 N N . GLN A 1 265 ? -13.920 1.429 9.929 1.00 97.19 265 GLN A N 1
ATOM 2175 C CA . GLN A 1 265 ? -13.242 1.811 11.167 1.00 97.19 265 GLN A CA 1
ATOM 2176 C C . GLN A 1 265 ? -14.016 2.884 11.937 1.00 97.19 265 GLN A C 1
ATOM 2178 O O . GLN A 1 265 ? -14.281 2.700 13.123 1.00 97.19 265 GLN A O 1
ATOM 2183 N N . GLU A 1 266 ? -14.450 3.950 11.264 1.00 96.62 266 GLU A N 1
ATOM 2184 C CA . GLU A 1 266 ? -15.281 5.008 11.852 1.00 96.62 266 GLU A CA 1
ATOM 2185 C C . GLU A 1 266 ? -16.590 4.445 12.415 1.00 96.62 266 GLU A C 1
ATOM 2187 O O . GLU A 1 266 ? -16.977 4.759 13.542 1.00 96.62 266 GLU A O 1
ATOM 2192 N N . GLN A 1 267 ? -17.246 3.547 11.673 1.00 97.12 267 GLN A N 1
ATOM 2193 C CA . GLN A 1 267 ? -18.456 2.867 12.131 1.00 97.12 267 GLN A CA 1
ATOM 2194 C C . GLN A 1 267 ? -18.207 2.019 13.388 1.00 97.12 267 GLN A C 1
ATOM 2196 O O . GLN A 1 267 ? -19.031 2.023 14.307 1.00 97.12 267 GLN A O 1
ATOM 2201 N N . ILE A 1 268 ? -17.089 1.290 13.442 1.00 97.88 268 ILE A N 1
ATOM 2202 C CA . ILE A 1 268 ? -16.691 0.494 14.610 1.00 97.88 268 ILE A CA 1
ATOM 2203 C C . ILE A 1 268 ? -16.455 1.408 15.814 1.00 97.88 268 ILE A C 1
ATOM 2205 O O . ILE A 1 268 ? -16.990 1.137 16.887 1.00 97.88 268 ILE A O 1
ATOM 2209 N N . VAL A 1 269 ? -15.712 2.504 15.635 1.00 97.94 269 VAL A N 1
ATOM 2210 C CA . VAL A 1 269 ? -15.440 3.487 16.693 1.00 97.94 269 VAL A CA 1
ATOM 2211 C C . VAL A 1 269 ? -16.740 4.104 17.207 1.00 97.94 269 VAL A C 1
ATOM 2213 O O . VAL A 1 269 ? -16.933 4.185 18.419 1.00 97.94 269 VAL A O 1
ATOM 2216 N N . ALA A 1 270 ? -17.656 4.495 16.317 1.00 97.44 270 ALA A N 1
ATOM 2217 C CA . ALA A 1 270 ? -18.943 5.076 16.692 1.00 97.44 270 ALA A CA 1
ATOM 2218 C C . ALA A 1 270 ? -19.788 4.105 17.530 1.00 97.44 270 ALA A C 1
ATOM 2220 O O . ALA A 1 270 ? -20.271 4.470 18.601 1.00 97.44 270 ALA A O 1
ATOM 2221 N N . LYS A 1 271 ? -19.918 2.846 17.091 1.00 97.69 271 LYS A N 1
ATOM 2222 C CA . LYS A 1 271 ? -20.657 1.828 17.851 1.00 97.69 271 LYS A CA 1
ATOM 2223 C C . LYS A 1 271 ? -19.976 1.472 19.175 1.00 97.69 271 LYS A C 1
ATOM 2225 O O . LYS A 1 271 ? -20.663 1.227 20.159 1.00 97.69 271 LYS A O 1
ATOM 2230 N N . TRP A 1 272 ? -18.644 1.450 19.211 1.00 97.88 272 TRP A N 1
ATOM 2231 C CA . TRP A 1 272 ? -17.888 1.187 20.436 1.00 97.88 272 TRP A CA 1
ATOM 2232 C C . TRP A 1 272 ? -18.063 2.304 21.466 1.00 97.88 272 TRP A C 1
ATOM 2234 O O . TRP A 1 272 ? -18.262 2.011 22.642 1.00 97.88 272 TRP A O 1
ATOM 2244 N N . LYS A 1 273 ? -18.068 3.571 21.030 1.00 97.12 273 LYS A N 1
ATOM 2245 C CA . LYS A 1 273 ? -18.385 4.715 21.897 1.00 97.12 273 LYS A CA 1
ATOM 2246 C C . LYS A 1 273 ? -19.822 4.648 22.416 1.00 97.12 273 LYS A C 1
ATOM 2248 O O . LYS A 1 273 ? -20.014 4.770 23.618 1.00 97.12 273 LYS A O 1
ATOM 2253 N N . LEU A 1 274 ? -20.799 4.365 21.550 1.00 96.38 274 LEU A N 1
ATOM 2254 C CA . LEU A 1 274 ? -22.210 4.236 21.943 1.00 96.38 274 LEU A CA 1
ATOM 2255 C C . LEU A 1 274 ? -22.436 3.117 22.972 1.00 96.38 274 LEU A C 1
ATOM 2257 O O . LEU A 1 274 ? -23.215 3.280 23.899 1.00 96.38 274 LEU A O 1
ATOM 2261 N N . ALA A 1 275 ? -21.736 1.988 22.835 1.00 96.12 275 ALA A N 1
ATOM 2262 C CA . ALA A 1 275 ? -21.825 0.881 23.789 1.00 96.12 275 ALA A CA 1
ATOM 2263 C C . ALA A 1 275 ? -21.212 1.204 25.167 1.00 96.12 275 ALA A C 1
ATOM 2265 O O . ALA A 1 275 ? -21.480 0.492 26.133 1.00 96.12 275 ALA A O 1
ATOM 2266 N N . ARG A 1 276 ? -20.362 2.237 25.251 1.00 94.81 276 ARG A N 1
ATOM 2267 C CA . ARG A 1 276 ? -19.685 2.674 26.482 1.00 94.81 276 ARG A CA 1
ATOM 2268 C C . ARG A 1 276 ? -20.305 3.906 27.117 1.00 94.81 276 ARG A C 1
ATOM 2270 O O . ARG A 1 276 ? -20.064 4.134 28.300 1.00 94.81 276 ARG A O 1
ATOM 2277 N N . GLU A 1 277 ? -21.018 4.716 26.343 1.00 93.12 277 GLU A N 1
ATOM 2278 C CA . GLU A 1 277 ? -21.721 5.870 26.877 1.00 93.12 277 GLU A CA 1
ATOM 2279 C C . GLU A 1 277 ? -22.675 5.357 27.963 1.00 93.12 277 GLU A C 1
ATOM 2281 O O . GLU A 1 277 ? -23.499 4.481 27.678 1.00 93.12 277 GLU A O 1
ATOM 2286 N N . PRO A 1 278 ? -22.501 5.784 29.231 1.00 85.50 278 PRO A N 1
ATOM 2287 C CA . PRO A 1 278 ? -23.392 5.351 30.289 1.00 85.50 278 PRO A CA 1
ATOM 2288 C C . PRO A 1 278 ? -24.784 5.753 29.840 1.00 85.50 278 PRO A C 1
ATOM 2290 O O . PRO A 1 278 ? -24.997 6.931 29.557 1.00 85.50 278 PRO A O 1
ATOM 2293 N N . ILE A 1 279 ? -25.691 4.776 29.722 1.00 80.69 279 ILE A N 1
ATOM 2294 C CA . ILE A 1 279 ? -27.099 5.046 29.435 1.00 80.69 279 ILE A CA 1
ATOM 2295 C C . ILE A 1 279 ? -27.470 6.124 30.446 1.00 80.69 279 ILE A C 1
ATOM 2297 O O . ILE A 1 279 ? -27.373 5.824 31.646 1.00 80.69 279 ILE A O 1
ATOM 2301 N N . PRO A 1 280 ? -27.742 7.376 30.015 1.00 77.44 280 PRO A N 1
ATOM 2302 C CA . PRO A 1 280 ? -28.121 8.409 30.953 1.00 77.44 280 PRO A CA 1
ATOM 2303 C C . PRO A 1 280 ? -29.275 7.776 31.696 1.00 77.44 280 PRO A C 1
ATOM 2305 O O . PRO A 1 280 ? -30.213 7.301 31.054 1.00 77.44 280 PRO A O 1
ATOM 2308 N N . ALA A 1 281 ? -29.117 7.603 33.011 1.00 74.31 281 ALA A N 1
ATOM 2309 C CA . ALA A 1 281 ? -30.218 7.169 33.837 1.00 74.31 281 ALA A CA 1
ATOM 2310 C C . ALA A 1 281 ? -31.241 8.261 33.599 1.00 74.31 281 ALA A C 1
ATOM 2312 O O . ALA A 1 281 ? -31.077 9.366 34.114 1.00 74.31 281 ALA A O 1
ATOM 2313 N N . GLU A 1 282 ? -32.159 7.999 32.669 1.00 68.50 282 GLU A N 1
ATOM 2314 C CA . GLU A 1 282 ? -33.292 8.838 32.390 1.00 68.50 282 GLU A CA 1
ATOM 2315 C C . GLU A 1 282 ? -33.927 8.882 33.760 1.00 68.50 282 GLU A C 1
ATOM 2317 O O . GLU A 1 282 ? -34.403 7.867 34.280 1.00 68.50 282 GLU A O 1
ATOM 2322 N N . VAL A 1 283 ? -33.690 10.001 34.445 1.00 67.38 283 VAL A N 1
ATOM 2323 C CA . VAL A 1 283 ? -34.344 10.293 35.695 1.00 67.38 283 VAL A CA 1
ATOM 2324 C C . VAL A 1 283 ? -35.770 10.354 35.215 1.00 67.38 283 VAL A C 1
ATOM 2326 O O . VAL A 1 283 ? -36.172 11.325 34.582 1.00 67.38 283 VAL A O 1
ATOM 2329 N N . ILE A 1 284 ? -36.468 9.228 35.360 1.00 66.69 284 ILE A N 1
ATOM 2330 C CA . ILE A 1 284 ? -37.906 9.179 35.277 1.00 66.69 284 ILE A CA 1
ATOM 2331 C C . ILE A 1 284 ? -38.272 10.095 36.428 1.00 66.69 284 ILE A C 1
ATOM 2333 O O . ILE A 1 284 ? -38.305 9.666 37.584 1.00 66.69 284 ILE A O 1
ATOM 2337 N N . ASP A 1 285 ? -38.379 11.388 36.118 1.00 66.06 285 ASP A N 1
ATOM 2338 C CA . ASP A 1 285 ? -39.069 12.344 36.943 1.00 66.06 285 ASP A CA 1
ATOM 2339 C C . ASP A 1 285 ? -40.419 11.683 37.101 1.00 66.06 285 ASP A C 1
ATOM 2341 O O . ASP A 1 285 ? -41.197 11.564 36.153 1.00 66.06 285 ASP A O 1
ATOM 2345 N N . ALA A 1 286 ? -40.593 11.066 38.268 1.00 63.25 286 ALA A N 1
ATOM 2346 C CA . ALA A 1 286 ? -41.846 10.493 38.663 1.00 63.25 286 ALA A CA 1
ATOM 2347 C C . ALA A 1 286 ? -42.784 11.690 38.695 1.00 63.25 286 ALA A C 1
ATOM 2349 O O . ALA A 1 286 ? -42.838 12.405 39.697 1.00 63.25 286 ALA A O 1
ATOM 2350 N N . GLU A 1 287 ? -43.454 11.952 37.569 1.00 60.91 287 GLU A N 1
ATOM 2351 C CA . GLU A 1 287 ? -44.633 12.789 37.564 1.00 60.91 287 GLU A CA 1
ATOM 2352 C C . GLU A 1 287 ? -45.471 12.243 38.716 1.00 60.91 287 GLU A C 1
ATOM 2354 O O . GLU A 1 287 ? -45.744 11.033 38.746 1.00 60.91 287 GLU A O 1
ATOM 2359 N N . PRO A 1 288 ? -45.753 13.064 39.744 1.00 62.91 288 PRO A N 1
ATOM 2360 C CA . PRO A 1 288 ? -46.579 12.621 40.840 1.00 62.91 288 PRO A CA 1
ATOM 2361 C C . PRO A 1 288 ? -47.888 12.202 40.193 1.00 62.91 288 PRO A C 1
ATOM 2363 O O . PRO A 1 288 ? -48.621 13.041 39.680 1.00 62.91 288 PRO A O 1
ATOM 2366 N N . ILE A 1 289 ? -48.130 10.891 40.151 1.00 58.59 289 ILE A N 1
ATOM 2367 C CA . ILE A 1 289 ? -49.409 10.339 39.743 1.00 58.59 289 ILE A CA 1
ATOM 2368 C C . ILE A 1 289 ? -50.391 10.978 40.714 1.00 58.59 289 ILE A C 1
ATOM 2370 O O . ILE A 1 289 ? -50.396 10.634 41.900 1.00 58.59 289 ILE A O 1
ATOM 2374 N N . GLU A 1 290 ? -51.128 11.987 40.248 1.00 60.19 290 GLU A N 1
ATOM 2375 C CA . GLU A 1 290 ? -52.215 12.568 41.012 1.00 60.19 290 GLU A CA 1
ATOM 2376 C C . GLU A 1 290 ? -53.131 11.396 41.332 1.00 60.19 290 GLU A C 1
ATOM 2378 O O . GLU A 1 290 ? -53.691 10.760 40.439 1.00 60.19 290 GLU A O 1
ATOM 2383 N N . ALA A 1 291 ? -53.166 11.029 42.612 1.00 58.72 291 ALA A N 1
ATOM 2384 C CA . ALA A 1 291 ? -54.019 9.975 43.108 1.00 58.72 291 ALA A CA 1
ATOM 2385 C C . ALA A 1 291 ? -55.459 10.445 42.913 1.00 58.72 291 ALA A C 1
ATOM 2387 O O . ALA A 1 291 ? -56.041 11.090 43.785 1.00 58.72 291 ALA A O 1
ATOM 2388 N N . GLU A 1 292 ? -56.016 10.164 41.739 1.00 50.53 292 GLU A N 1
ATOM 2389 C CA . GLU A 1 292 ? -57.442 10.238 41.517 1.00 50.53 292 GLU A CA 1
ATOM 2390 C C . GLU A 1 292 ? -58.049 9.233 42.499 1.00 50.53 292 GLU A C 1
ATOM 2392 O O . GLU A 1 292 ? -57.785 8.029 42.446 1.00 50.53 292 GLU A O 1
ATOM 2397 N N . VAL A 1 293 ? -58.740 9.764 43.506 1.00 56.19 293 VAL A N 1
ATOM 2398 C CA . VAL A 1 293 ? -59.396 8.995 44.559 1.00 56.19 293 VAL A CA 1
ATOM 2399 C C . VAL A 1 293 ? -60.495 8.182 43.887 1.00 56.19 293 VAL A C 1
ATOM 2401 O O . VAL A 1 293 ? -61.610 8.660 43.700 1.00 56.19 293 VAL A O 1
ATOM 2404 N N . ILE A 1 294 ? -60.167 6.958 43.481 1.00 50.12 294 ILE A N 1
ATOM 2405 C CA . ILE A 1 294 ? -61.157 5.974 43.060 1.00 50.12 294 ILE A CA 1
ATOM 2406 C C . ILE A 1 294 ? -61.927 5.606 44.329 1.00 50.12 294 ILE A C 1
ATOM 2408 O O . ILE A 1 294 ? -61.405 4.917 45.209 1.00 50.12 294 ILE A O 1
ATOM 2412 N N . GLU A 1 295 ? -63.147 6.129 44.460 1.00 53.94 295 GLU A N 1
ATOM 2413 C CA . GLU A 1 295 ? -64.092 5.696 45.484 1.00 53.94 295 GLU A CA 1
ATOM 2414 C C . GLU A 1 295 ? -64.269 4.180 45.356 1.00 53.94 295 GLU A C 1
ATOM 2416 O O . GLU A 1 295 ? -64.741 3.669 44.341 1.00 53.94 295 GLU A O 1
ATOM 2421 N N . ALA A 1 296 ? -63.813 3.456 46.376 1.00 49.28 296 ALA A N 1
ATOM 2422 C CA . ALA A 1 296 ? -63.919 2.012 46.442 1.00 49.28 296 ALA A CA 1
ATOM 2423 C C . ALA A 1 296 ? -65.397 1.621 46.563 1.00 49.28 296 ALA A C 1
ATOM 2425 O O . ALA A 1 296 ? -65.978 1.660 47.649 1.00 49.28 296 ALA A O 1
ATOM 2426 N N . GLU A 1 297 ? -66.004 1.233 45.444 1.00 51.28 297 GLU A N 1
ATOM 2427 C CA . GLU A 1 297 ? -67.213 0.425 45.476 1.00 51.28 297 GLU A CA 1
ATOM 2428 C C . GLU A 1 297 ? -66.836 -0.925 46.101 1.00 51.28 297 GLU A C 1
ATOM 2430 O O . GLU A 1 297 ? -65.941 -1.633 45.633 1.00 51.28 297 GLU A O 1
ATOM 2435 N N . VAL A 1 298 ? -67.457 -1.220 47.243 1.00 53.69 298 VAL A N 1
ATOM 2436 C CA . VAL A 1 298 ? -67.248 -2.436 48.029 1.00 53.69 298 VAL A CA 1
ATOM 2437 C C . VAL A 1 298 ? -67.744 -3.619 47.201 1.00 53.69 298 VAL A C 1
ATOM 2439 O O . VAL A 1 298 ? -68.935 -3.909 47.171 1.00 53.69 298 VAL A O 1
ATOM 2442 N N . ILE A 1 299 ? -66.831 -4.284 46.497 1.00 45.88 299 ILE A N 1
ATOM 2443 C CA . ILE A 1 299 ? -67.107 -5.571 45.864 1.00 45.88 299 ILE A CA 1
ATOM 2444 C C . ILE A 1 299 ? -67.018 -6.621 46.971 1.00 45.88 299 ILE A C 1
ATOM 2446 O O . ILE A 1 299 ? -65.940 -6.865 47.517 1.00 45.88 299 ILE A O 1
ATOM 2450 N N . ASP A 1 300 ? -68.165 -7.201 47.328 1.00 52.88 300 ASP A N 1
ATOM 2451 C CA . ASP A 1 300 ? -68.252 -8.335 48.244 1.00 52.88 300 ASP A CA 1
ATOM 2452 C C . ASP A 1 300 ? -67.340 -9.465 47.749 1.00 52.88 300 ASP A C 1
ATOM 2454 O O . ASP A 1 300 ? -67.500 -10.003 46.652 1.00 52.88 300 ASP A O 1
ATOM 2458 N N . ALA A 1 301 ? -66.343 -9.794 48.571 1.00 49.59 301 ALA A N 1
ATOM 2459 C CA . ALA A 1 301 ? -65.405 -10.870 48.320 1.00 49.59 301 ALA A CA 1
ATOM 2460 C C . ALA A 1 301 ? -66.125 -12.215 48.475 1.00 49.59 301 ALA A C 1
ATOM 2462 O O . ALA A 1 301 ? -66.309 -12.716 49.586 1.00 49.59 301 ALA A O 1
ATOM 2463 N N . GLU A 1 302 ? -66.527 -12.804 47.353 1.00 52.78 302 GLU A N 1
ATOM 2464 C CA . GLU A 1 302 ? -66.906 -14.209 47.311 1.00 52.78 302 GLU A CA 1
ATOM 2465 C C . GLU A 1 302 ? -65.635 -15.047 47.528 1.00 52.78 302 GLU A C 1
ATOM 2467 O O . GLU A 1 302 ? -64.656 -14.959 46.783 1.00 52.78 302 GLU A O 1
ATOM 2472 N N . VAL A 1 303 ? -65.626 -15.792 48.632 1.00 53.72 303 VAL A N 1
ATOM 2473 C CA . VAL A 1 303 ? -64.530 -16.659 49.067 1.00 53.72 303 VAL A CA 1
ATOM 2474 C C . VAL A 1 303 ? -64.367 -17.777 48.039 1.00 53.72 303 VAL A C 1
ATOM 2476 O O . VAL A 1 303 ? -65.170 -18.704 47.989 1.00 53.72 303 VAL A O 1
ATOM 2479 N N . ILE A 1 304 ? -63.332 -17.684 47.206 1.00 45.41 304 ILE A N 1
ATOM 2480 C CA . ILE A 1 304 ? -62.906 -18.786 46.345 1.00 45.41 304 ILE A CA 1
ATOM 2481 C C . ILE A 1 304 ? -62.060 -19.719 47.213 1.00 45.41 304 ILE A C 1
ATOM 2483 O O . ILE A 1 304 ? -60.952 -19.362 47.620 1.00 45.41 304 ILE A O 1
ATOM 2487 N N . ASP A 1 305 ? -62.607 -20.895 47.521 1.00 51.22 305 ASP A N 1
ATOM 2488 C CA . ASP A 1 305 ? -61.885 -21.981 48.180 1.00 51.22 305 ASP A CA 1
ATOM 2489 C C . ASP A 1 305 ? -60.635 -22.336 47.365 1.00 51.22 305 ASP A C 1
ATOM 2491 O O . ASP A 1 305 ? -60.703 -22.735 46.200 1.00 51.22 305 ASP A O 1
ATOM 2495 N N . ALA A 1 306 ? -59.473 -22.158 47.991 1.00 50.72 306 ALA A N 1
ATOM 2496 C CA . ALA A 1 306 ? -58.191 -22.556 47.442 1.00 50.72 306 ALA A CA 1
ATOM 2497 C C . ALA A 1 306 ? -58.090 -24.086 47.485 1.00 50.72 306 ALA A C 1
ATOM 2499 O O . ALA A 1 306 ? -57.823 -24.679 48.532 1.00 50.72 306 ALA A O 1
ATOM 2500 N N . GLU A 1 307 ? -58.307 -24.724 46.338 1.00 49.16 307 GLU A N 1
ATOM 2501 C CA . GLU A 1 307 ? -57.977 -26.130 46.149 1.00 49.16 307 GLU A CA 1
ATOM 2502 C C . GLU A 1 307 ? -56.449 -26.280 46.249 1.00 49.16 307 GLU A C 1
ATOM 2504 O O . GLU A 1 307 ? -55.678 -25.701 45.479 1.00 49.16 307 GLU A O 1
ATOM 2509 N N . VAL A 1 308 ? -56.015 -26.998 47.284 1.00 53.97 308 VAL A N 1
ATOM 2510 C CA . VAL A 1 308 ? -54.615 -27.306 47.576 1.00 53.97 308 VAL A CA 1
ATOM 2511 C C . VAL A 1 308 ? -54.092 -28.204 46.458 1.00 53.97 308 VAL A C 1
ATOM 2513 O O . VAL A 1 308 ? -54.430 -29.382 46.389 1.00 53.97 308 VAL A O 1
ATOM 2516 N N . VAL A 1 309 ? -53.282 -27.644 45.562 1.00 45.75 309 VAL A N 1
ATOM 2517 C CA . VAL A 1 309 ? -52.543 -28.422 44.566 1.00 45.75 309 VAL A CA 1
ATOM 2518 C C . VAL A 1 309 ? -51.353 -29.061 45.277 1.00 45.75 309 VAL A C 1
ATOM 2520 O O . VAL A 1 309 ? -50.385 -28.379 45.618 1.00 45.75 309 VAL A O 1
ATOM 2523 N N . ASP A 1 310 ? -51.454 -30.365 45.531 1.00 49.84 310 ASP A N 1
ATOM 2524 C CA . ASP A 1 310 ? -50.353 -31.192 46.018 1.00 49.84 310 ASP A CA 1
ATOM 2525 C C . ASP A 1 310 ? -49.157 -31.075 45.063 1.00 49.84 310 ASP A C 1
ATOM 2527 O O . ASP A 1 310 ? -49.221 -31.426 43.883 1.00 49.84 310 ASP A O 1
ATOM 2531 N N . ALA A 1 311 ? -48.049 -30.555 45.587 1.00 50.38 311 ALA A N 1
ATOM 2532 C CA . ALA A 1 311 ? -46.772 -30.552 44.901 1.00 50.38 311 ALA A CA 1
ATOM 2533 C C . ALA A 1 311 ? -46.208 -31.980 44.914 1.00 50.38 311 ALA A C 1
ATOM 2535 O O . ALA A 1 311 ? -45.667 -32.438 45.922 1.00 50.38 311 ALA A O 1
ATOM 2536 N N . GLU A 1 312 ? -46.336 -32.685 43.788 1.00 48.75 312 GLU A N 1
ATOM 2537 C CA . GLU A 1 312 ? -45.601 -33.923 43.538 1.00 48.75 312 GLU A CA 1
ATOM 2538 C C . GLU A 1 312 ? -44.093 -33.639 43.618 1.00 48.75 312 GLU A C 1
ATOM 2540 O O . GLU A 1 312 ? -43.514 -32.898 42.819 1.00 48.75 312 GLU A O 1
ATOM 2545 N N . VAL A 1 313 ? -43.460 -34.227 44.631 1.00 52.91 313 VAL A N 1
ATOM 2546 C CA . VAL A 1 313 ? -42.010 -34.283 44.795 1.00 52.91 313 VAL A CA 1
ATOM 2547 C C . VAL A 1 313 ? -41.465 -35.181 43.688 1.00 52.91 313 VAL A C 1
ATOM 2549 O O . VAL A 1 313 ? -41.603 -36.400 43.740 1.00 52.91 313 VAL A O 1
ATOM 2552 N N . ILE A 1 314 ? -40.863 -34.572 42.669 1.00 45.41 314 ILE A N 1
ATOM 2553 C CA . ILE A 1 314 ? -40.123 -35.296 41.636 1.00 45.41 314 ILE A CA 1
ATOM 2554 C C . ILE A 1 314 ? -38.801 -35.747 42.263 1.00 45.41 314 ILE A C 1
ATOM 2556 O O . ILE A 1 314 ? -37.892 -34.939 42.469 1.00 45.41 314 ILE A O 1
ATOM 2560 N N . ASP A 1 315 ? -38.716 -37.035 42.592 1.00 52.22 315 ASP A N 1
ATOM 2561 C CA . ASP A 1 315 ? -37.475 -37.697 42.984 1.00 52.22 315 ASP A CA 1
ATOM 2562 C C . ASP A 1 315 ? -36.440 -37.542 41.862 1.00 52.22 315 ASP A C 1
ATOM 2564 O O . ASP A 1 315 ? -36.655 -37.929 40.710 1.00 52.22 315 ASP A O 1
ATOM 2568 N N . ALA A 1 316 ? -35.297 -36.952 42.208 1.00 48.12 316 ALA A N 1
ATOM 2569 C CA . ALA A 1 316 ? -34.142 -36.864 41.332 1.00 48.12 316 ALA A CA 1
ATOM 2570 C C . ALA A 1 316 ? -33.507 -38.256 41.212 1.00 48.12 316 ALA A C 1
ATOM 2572 O O . ALA A 1 316 ? -32.638 -38.634 41.999 1.00 48.12 316 ALA A O 1
ATOM 2573 N N . GLU A 1 317 ? -33.960 -39.025 40.224 1.00 48.59 317 GLU A N 1
ATOM 2574 C CA . GLU A 1 317 ? -33.330 -40.281 39.840 1.00 48.59 317 GLU A CA 1
ATOM 2575 C C . GLU A 1 317 ? -31.892 -39.988 39.380 1.00 48.59 317 GLU A C 1
ATOM 2577 O O . GLU A 1 317 ? -31.640 -39.241 38.429 1.00 48.59 317 GLU A O 1
ATOM 2582 N N . ALA A 1 318 ? -30.927 -40.533 40.120 1.00 52.50 318 ALA A N 1
ATOM 2583 C CA . ALA A 1 318 ? -29.512 -40.425 39.824 1.00 52.50 318 ALA A CA 1
ATOM 2584 C C . ALA A 1 318 ? -29.223 -41.061 38.458 1.00 52.50 318 ALA A C 1
ATOM 2586 O O . ALA A 1 318 ? -29.171 -42.281 38.315 1.00 52.50 318 ALA A O 1
ATOM 2587 N N . VAL A 1 319 ? -29.006 -40.220 37.447 1.00 46.75 319 VAL A N 1
ATOM 2588 C CA . VAL A 1 319 ? -28.486 -40.648 36.150 1.00 46.75 319 VAL A CA 1
ATOM 2589 C C . VAL A 1 319 ? -27.035 -41.081 36.353 1.00 46.75 319 VAL A C 1
ATOM 2591 O O . VAL A 1 319 ? -26.119 -40.258 36.384 1.00 46.75 319 VAL A O 1
ATOM 2594 N N . GLU A 1 320 ? -26.828 -42.390 36.504 1.00 52.59 320 GLU A N 1
ATOM 2595 C CA . GLU A 1 320 ? -25.536 -43.044 36.313 1.00 52.59 320 GLU A CA 1
ATOM 2596 C C . GLU A 1 320 ? -25.030 -42.701 34.907 1.00 52.59 320 GLU A C 1
ATOM 2598 O O . GLU A 1 320 ? -25.420 -43.286 33.892 1.00 52.59 320 GLU A O 1
ATOM 2603 N N . THR A 1 321 ? -24.138 -41.717 34.833 1.00 44.47 321 THR A N 1
ATOM 2604 C CA . THR A 1 321 ? -23.338 -41.453 33.646 1.00 44.47 321 THR A CA 1
ATOM 2605 C C . THR A 1 321 ? -22.376 -42.619 33.471 1.00 44.47 321 THR A C 1
ATOM 2607 O O . THR A 1 321 ? -21.266 -42.654 33.998 1.00 44.47 321 THR A O 1
ATOM 2610 N N . LYS A 1 322 ? -22.837 -43.622 32.721 1.00 54.22 322 LYS A N 1
ATOM 2611 C CA . LYS A 1 322 ? -22.016 -44.708 32.200 1.00 54.22 322 LYS A CA 1
ATOM 2612 C C . LYS A 1 322 ? -20.841 -44.080 31.456 1.00 54.22 322 LYS A C 1
ATOM 2614 O O . LYS A 1 322 ? -21.000 -43.534 30.367 1.00 54.22 322 LYS A O 1
ATOM 2619 N N . PHE A 1 323 ? -19.679 -44.117 32.095 1.00 48.97 323 PHE A N 1
ATOM 2620 C CA . PHE A 1 323 ? -18.407 -43.653 31.569 1.00 48.97 323 PHE A CA 1
ATOM 2621 C C . PHE A 1 323 ? -18.116 -44.444 30.286 1.00 48.97 323 PHE A C 1
ATOM 2623 O O . PHE A 1 323 ? -17.685 -45.597 30.329 1.00 48.97 323 PHE A O 1
ATOM 2630 N N . ILE A 1 324 ? -18.436 -43.862 29.130 1.00 53.06 324 ILE A N 1
ATOM 2631 C CA . ILE A 1 324 ? -18.028 -44.395 27.833 1.00 53.06 324 ILE A CA 1
ATOM 2632 C C . ILE A 1 324 ? -16.538 -44.085 27.726 1.00 53.06 324 ILE A C 1
ATOM 2634 O O . ILE A 1 324 ? -16.141 -42.951 27.462 1.00 53.06 324 ILE A O 1
ATOM 2638 N N . LEU A 1 325 ? -15.719 -45.100 28.006 1.00 64.69 325 LEU A N 1
ATOM 2639 C CA . LEU A 1 325 ? -14.301 -45.104 27.673 1.00 64.69 325 LEU A CA 1
ATOM 2640 C C . LEU A 1 325 ? -14.139 -44.704 26.196 1.00 64.69 325 LEU A C 1
ATOM 2642 O O . LEU A 1 325 ? -14.876 -45.223 25.350 1.00 64.69 325 LEU A O 1
ATOM 2646 N N . PRO A 1 326 ? -13.204 -43.796 25.867 1.00 67.81 326 PRO A N 1
ATOM 2647 C CA . PRO A 1 326 ? -12.884 -43.506 24.479 1.00 67.81 326 PRO A CA 1
ATOM 2648 C C . PRO A 1 326 ? -12.478 -44.808 23.766 1.00 67.81 326 PRO A C 1
ATOM 2650 O O . PRO A 1 326 ? -11.825 -45.654 24.385 1.00 67.81 326 PRO A O 1
ATOM 2653 N N . PRO A 1 327 ? -12.875 -44.999 22.495 1.00 65.00 327 PRO A N 1
ATOM 2654 C CA . PRO A 1 327 ? -12.509 -46.188 21.740 1.00 65.00 327 PRO A CA 1
ATOM 2655 C C . PRO A 1 327 ? -10.985 -46.324 21.696 1.00 65.00 327 PRO A C 1
ATOM 2657 O O . PRO A 1 327 ? -10.277 -45.351 21.424 1.00 65.00 327 PRO A O 1
ATOM 2660 N N . GLU A 1 328 ? -10.504 -47.534 21.987 1.00 67.00 328 GLU A N 1
ATOM 2661 C CA . GLU A 1 328 ? -9.099 -47.903 21.839 1.00 67.00 328 GLU A CA 1
ATOM 2662 C C . GLU A 1 328 ? -8.579 -47.481 20.455 1.00 67.00 328 GLU A C 1
ATOM 2664 O O . GLU A 1 328 ? -9.279 -47.663 19.449 1.00 67.00 328 GLU A O 1
ATOM 2669 N N . PRO A 1 329 ? -7.356 -46.926 20.376 1.00 68.81 329 PRO A N 1
ATOM 2670 C CA . PRO A 1 329 ? -6.721 -46.681 19.095 1.00 68.81 329 PRO A CA 1
ATOM 2671 C C . PRO A 1 329 ? -6.577 -48.015 18.342 1.00 68.81 329 PRO A C 1
ATOM 2673 O O . PRO A 1 329 ? -6.219 -49.028 18.950 1.00 68.81 329 PRO A O 1
ATOM 2676 N N . PRO A 1 330 ? -6.860 -48.046 17.028 1.00 74.31 330 PRO A N 1
ATOM 2677 C CA . PRO A 1 330 ? -6.728 -49.259 16.234 1.00 74.31 330 PRO A CA 1
ATOM 2678 C C . PRO A 1 330 ? -5.290 -49.800 16.306 1.00 74.31 330 PRO A C 1
ATOM 2680 O O . PRO A 1 330 ? -4.348 -49.008 16.391 1.00 74.31 330 PRO A O 1
ATOM 2683 N N . PRO A 1 331 ? -5.108 -51.134 16.258 1.00 67.31 331 PRO A N 1
ATOM 2684 C CA . PRO A 1 331 ? -3.797 -51.758 16.364 1.00 67.31 331 PRO A CA 1
ATOM 2685 C C . PRO A 1 331 ? -2.861 -51.206 15.289 1.00 67.31 331 PRO A C 1
ATOM 2687 O O . PRO A 1 331 ? -3.192 -51.205 14.100 1.00 67.31 331 PRO A O 1
ATOM 2690 N N . GLU A 1 332 ? -1.696 -50.727 15.729 1.00 54.47 332 GLU A N 1
ATOM 2691 C CA . GLU A 1 332 ? -0.623 -50.269 14.856 1.00 54.47 332 GLU A CA 1
ATOM 2692 C C . GLU A 1 332 ? -0.312 -51.356 13.822 1.00 54.47 332 GLU A C 1
ATOM 2694 O O . GLU A 1 332 ? 0.102 -52.471 14.152 1.00 54.47 332 GLU A O 1
ATOM 2699 N N . LEU A 1 333 ? -0.539 -51.024 12.550 1.00 62.88 333 LEU A N 1
ATOM 2700 C CA . LEU A 1 333 ? -0.092 -51.835 11.427 1.00 62.88 333 LEU A CA 1
ATOM 2701 C C . LEU A 1 333 ? 1.429 -52.033 11.533 1.00 62.88 333 LEU A C 1
ATOM 2703 O O . LEU A 1 333 ? 2.147 -51.077 11.846 1.00 62.88 333 LEU A O 1
ATOM 2707 N N . PRO A 1 334 ? 1.943 -53.245 11.253 1.00 59.22 334 PRO A N 1
ATOM 2708 C CA . PRO A 1 334 ? 3.372 -53.505 11.288 1.00 59.22 334 PRO A CA 1
ATOM 2709 C C . PRO A 1 334 ? 4.082 -52.549 10.330 1.00 59.22 334 PRO A C 1
ATOM 2711 O O . PRO A 1 334 ? 3.779 -52.508 9.136 1.00 59.22 334 PRO A O 1
ATOM 2714 N N . LYS A 1 335 ? 5.032 -51.777 10.868 1.00 50.97 335 LYS A N 1
ATOM 2715 C CA . LYS A 1 335 ? 5.983 -50.986 10.087 1.00 50.97 335 LYS A CA 1
ATOM 2716 C C . LYS A 1 335 ? 6.751 -51.936 9.171 1.00 50.97 335 LYS A C 1
ATOM 2718 O O . LYS A 1 335 ? 7.723 -52.558 9.585 1.00 50.97 335 LYS A O 1
ATOM 2723 N N . THR A 1 336 ? 6.307 -52.057 7.928 1.00 48.97 336 THR A N 1
ATOM 2724 C CA . THR A 1 336 ? 7.135 -52.563 6.839 1.00 48.97 336 THR A CA 1
ATOM 2725 C C . THR A 1 336 ? 8.245 -51.551 6.601 1.00 48.97 336 THR A C 1
ATOM 2727 O O . THR A 1 336 ? 7.999 -50.469 6.067 1.00 48.97 336 THR A O 1
ATOM 2730 N N . GLU A 1 337 ? 9.454 -51.904 7.036 1.00 49.34 337 GLU A N 1
ATOM 2731 C CA . GLU A 1 337 ? 10.694 -51.295 6.566 1.00 49.34 337 GLU A CA 1
ATOM 2732 C C . GLU A 1 337 ? 10.703 -51.307 5.030 1.00 49.34 337 GLU A C 1
ATOM 2734 O O . GLU A 1 337 ? 10.573 -52.380 4.427 1.00 49.34 337 GLU A O 1
ATOM 2739 N N . PRO A 1 338 ? 10.835 -50.150 4.360 1.00 51.38 338 PRO A N 1
ATOM 2740 C CA . PRO A 1 338 ? 11.101 -50.151 2.936 1.00 51.38 338 PRO A CA 1
ATOM 2741 C C . PRO A 1 338 ? 12.519 -50.680 2.707 1.00 51.38 338 PRO A C 1
ATOM 2743 O O . PRO A 1 338 ? 13.501 -50.124 3.201 1.00 51.38 338 PRO A O 1
ATOM 2746 N N . ALA A 1 339 ? 12.608 -51.768 1.943 1.00 53.78 339 ALA A N 1
ATOM 2747 C CA . ALA A 1 339 ? 13.858 -52.262 1.386 1.00 53.78 339 ALA A CA 1
ATOM 2748 C C . ALA A 1 339 ? 14.592 -51.135 0.624 1.00 53.78 339 ALA A C 1
ATOM 2750 O O . ALA A 1 339 ? 13.936 -50.284 0.012 1.00 53.78 339 ALA A O 1
ATOM 2751 N N . PRO A 1 340 ? 15.937 -51.120 0.638 1.00 49.97 340 PRO A N 1
ATOM 2752 C CA . PRO A 1 340 ? 16.723 -50.066 0.013 1.00 49.97 340 PRO A CA 1
ATOM 2753 C C . PRO A 1 340 ? 16.498 -50.067 -1.501 1.00 49.97 340 PRO A C 1
ATOM 2755 O O . PRO A 1 340 ? 16.818 -51.030 -2.196 1.00 49.97 340 PRO A O 1
ATOM 2758 N N . VAL A 1 341 ? 15.934 -48.973 -2.008 1.00 46.53 341 VAL A N 1
ATOM 2759 C CA . VAL A 1 341 ? 15.888 -48.688 -3.441 1.00 46.53 341 VAL A CA 1
ATOM 2760 C C . VAL A 1 341 ? 17.133 -47.872 -3.770 1.00 46.53 341 VAL A C 1
ATOM 2762 O O . VAL A 1 341 ? 17.218 -46.693 -3.428 1.00 46.53 341 VAL A O 1
ATOM 2765 N N . ASP A 1 342 ? 18.099 -48.512 -4.427 1.00 47.66 342 ASP A N 1
ATOM 2766 C CA . ASP A 1 342 ? 19.245 -47.848 -5.046 1.00 47.66 342 ASP A CA 1
ATOM 2767 C C . ASP A 1 342 ? 18.751 -46.915 -6.160 1.00 47.66 342 ASP A C 1
ATOM 2769 O O . ASP A 1 342 ? 18.501 -47.335 -7.292 1.00 47.66 342 ASP A O 1
ATOM 2773 N N . ILE A 1 343 ? 18.609 -45.627 -5.844 1.00 40.09 343 ILE A N 1
ATOM 2774 C CA . ILE A 1 343 ? 18.442 -44.569 -6.842 1.00 40.09 343 ILE A CA 1
ATOM 2775 C C . ILE A 1 343 ? 19.732 -43.755 -6.877 1.00 40.09 343 ILE A C 1
ATOM 2777 O O . ILE A 1 343 ? 19.953 -42.828 -6.102 1.00 40.09 343 ILE A O 1
ATOM 2781 N N . VAL A 1 344 ? 20.591 -44.120 -7.826 1.00 45.88 344 VAL A N 1
ATOM 2782 C CA . VAL A 1 344 ? 21.696 -43.288 -8.299 1.00 45.88 344 VAL A CA 1
ATOM 2783 C C . VAL A 1 344 ? 21.090 -42.086 -9.027 1.00 45.88 344 VAL A C 1
ATOM 2785 O O . VAL A 1 344 ? 20.562 -42.217 -10.129 1.00 45.88 344 VAL A O 1
ATOM 2788 N N . GLY A 1 345 ? 21.160 -40.907 -8.412 1.00 36.22 345 GLY A N 1
ATOM 2789 C CA . GLY A 1 345 ? 20.711 -39.657 -9.022 1.00 36.22 345 GLY A CA 1
ATOM 2790 C C . GLY A 1 345 ? 21.168 -38.447 -8.216 1.00 36.22 345 GLY A C 1
ATOM 2791 O O . GLY A 1 345 ? 20.606 -38.139 -7.175 1.00 36.22 345 GLY A O 1
ATOM 2792 N N . GLN A 1 346 ? 22.219 -37.791 -8.701 1.00 45.72 346 GLN A N 1
ATOM 2793 C CA . GLN A 1 346 ? 22.885 -36.631 -8.107 1.00 45.72 346 GLN A CA 1
ATOM 2794 C C . GLN A 1 346 ? 21.923 -35.492 -7.723 1.00 45.72 346 GLN A C 1
ATOM 2796 O O . GLN A 1 346 ? 21.263 -34.918 -8.587 1.00 45.72 346 GLN A O 1
ATOM 2801 N N . ALA A 1 347 ? 21.963 -35.076 -6.456 1.00 34.84 347 ALA A N 1
ATOM 2802 C CA . ALA A 1 347 ? 21.552 -33.744 -6.027 1.00 34.84 347 ALA A CA 1
ATOM 2803 C C . ALA A 1 347 ? 22.465 -33.256 -4.891 1.00 34.84 347 ALA A C 1
ATOM 2805 O O . ALA A 1 347 ? 22.583 -33.898 -3.851 1.00 34.84 347 ALA A O 1
ATOM 2806 N N . ASN A 1 348 ? 23.109 -32.107 -5.110 1.00 43.81 348 ASN A N 1
ATOM 2807 C CA . ASN A 1 348 ? 23.718 -31.303 -4.055 1.00 43.81 348 ASN A CA 1
ATOM 2808 C C . ASN A 1 348 ? 22.596 -30.775 -3.154 1.00 43.81 348 ASN A C 1
ATOM 2810 O O . ASN A 1 348 ? 21.788 -29.963 -3.606 1.00 43.81 348 ASN A O 1
ATOM 2814 N N . VAL A 1 349 ? 22.565 -31.206 -1.895 1.00 35.03 349 VAL A N 1
ATOM 2815 C CA . VAL A 1 349 ? 21.701 -30.637 -0.856 1.00 35.03 349 VAL A CA 1
ATOM 2816 C C . VAL A 1 349 ? 22.601 -30.029 0.212 1.00 35.03 349 VAL A C 1
ATOM 2818 O O . VAL A 1 349 ? 23.498 -30.683 0.735 1.00 35.03 349 VAL A O 1
ATOM 2821 N N . PHE A 1 350 ? 22.382 -28.738 0.452 1.00 38.12 350 PHE A N 1
ATOM 2822 C CA . PHE A 1 350 ? 22.984 -27.962 1.526 1.00 38.12 350 PHE A CA 1
ATOM 2823 C C . PHE A 1 350 ? 22.434 -28.443 2.872 1.00 38.12 350 PHE A C 1
ATOM 2825 O O . PHE A 1 350 ? 21.221 -28.534 3.050 1.00 38.12 350 PHE A O 1
ATOM 2832 N N . ASP A 1 351 ? 23.347 -28.723 3.792 1.00 31.72 351 ASP A N 1
ATOM 2833 C CA . ASP A 1 351 ? 23.095 -29.166 5.159 1.00 31.72 351 ASP A CA 1
ATOM 2834 C C . ASP A 1 351 ? 22.730 -27.953 6.039 1.00 31.72 351 ASP A C 1
ATOM 2836 O O . ASP A 1 351 ? 23.519 -27.011 6.156 1.00 31.72 351 ASP A O 1
ATOM 2840 N N . PHE A 1 352 ? 21.510 -27.930 6.588 1.00 35.97 352 PHE A N 1
ATOM 2841 C CA . PHE A 1 352 ? 20.957 -26.812 7.375 1.00 35.97 352 PHE A CA 1
ATOM 2842 C C . PHE A 1 352 ? 20.678 -27.194 8.841 1.00 35.97 352 PHE A C 1
ATOM 2844 O O . PHE A 1 352 ? 20.011 -26.442 9.546 1.00 35.97 352 PHE A O 1
ATOM 2851 N N . ASP A 1 353 ? 21.215 -28.319 9.328 1.00 34.62 353 ASP A N 1
ATOM 2852 C CA . ASP A 1 353 ? 20.950 -28.833 10.685 1.00 34.62 353 ASP A CA 1
ATOM 2853 C C . ASP A 1 353 ? 22.065 -28.546 11.712 1.00 34.62 353 ASP A C 1
ATOM 2855 O O . ASP A 1 353 ? 22.164 -29.184 12.760 1.00 34.62 353 ASP A O 1
ATOM 2859 N N . ALA A 1 354 ? 22.887 -27.520 11.474 1.00 37.09 354 ALA A N 1
ATOM 2860 C CA . ALA A 1 354 ? 23.936 -27.094 12.404 1.00 37.09 354 ALA A CA 1
ATOM 2861 C C . ALA A 1 354 ? 23.790 -25.630 12.853 1.00 37.09 354 ALA A C 1
ATOM 2863 O O . ALA A 1 354 ? 24.723 -24.840 12.720 1.00 37.09 354 ALA A O 1
ATOM 2864 N N . LEU A 1 355 ? 22.639 -25.252 13.420 1.00 35.03 355 LEU A N 1
ATOM 2865 C CA . LEU A 1 355 ? 22.515 -24.016 14.203 1.00 35.03 355 LEU A CA 1
ATOM 2866 C C . LEU A 1 355 ? 21.741 -24.274 15.500 1.00 35.03 355 LEU A C 1
ATOM 2868 O O . LEU A 1 355 ? 20.588 -24.691 15.499 1.00 35.03 355 LEU A O 1
ATOM 2872 N N . ALA A 1 356 ? 22.423 -24.030 16.619 1.00 38.47 356 ALA A N 1
ATOM 2873 C CA . ALA A 1 356 ? 21.900 -24.171 17.971 1.00 38.47 356 ALA A CA 1
ATOM 2874 C C . ALA A 1 356 ? 20.649 -23.296 18.201 1.00 38.47 356 ALA A C 1
ATOM 2876 O O . ALA A 1 356 ? 20.576 -22.187 17.664 1.00 38.47 356 ALA A O 1
ATOM 2877 N N . PRO A 1 357 ? 19.687 -23.737 19.034 1.00 38.84 357 PRO A N 1
ATOM 2878 C CA . PRO A 1 357 ? 18.513 -22.940 19.360 1.00 38.84 357 PRO A CA 1
ATOM 2879 C C . PRO A 1 357 ? 18.936 -21.697 20.150 1.00 38.84 357 PRO A C 1
ATOM 2881 O O . PRO A 1 357 ? 19.373 -21.780 21.299 1.00 38.84 357 PRO A O 1
ATOM 2884 N N . GLY A 1 358 ? 18.822 -20.534 19.510 1.00 35.34 358 GLY A N 1
ATOM 2885 C CA . GLY A 1 358 ? 18.971 -19.243 20.166 1.00 35.34 358 GLY A CA 1
ATOM 2886 C C . GLY A 1 358 ? 17.919 -19.083 21.261 1.00 35.34 358 GLY A C 1
ATOM 2887 O O . GLY A 1 358 ? 16.747 -19.405 21.076 1.00 35.34 358 GLY A O 1
ATOM 2888 N N . THR A 1 359 ? 18.355 -18.591 22.416 1.00 35.88 359 THR A N 1
ATOM 2889 C CA . THR A 1 359 ? 17.505 -18.193 23.541 1.00 35.88 359 THR A CA 1
ATOM 2890 C C . THR A 1 359 ? 16.347 -17.299 23.082 1.00 35.88 359 THR A C 1
ATOM 2892 O O . THR A 1 359 ? 16.594 -16.367 22.312 1.00 35.88 359 THR A O 1
ATOM 2895 N N . PRO A 1 360 ? 15.110 -17.518 23.569 1.00 34.69 360 PRO A N 1
ATOM 2896 C CA . PRO A 1 360 ? 13.991 -16.637 23.268 1.00 34.69 360 PRO A CA 1
ATOM 2897 C C . PRO A 1 360 ? 14.300 -15.238 23.805 1.00 34.69 360 PRO A C 1
ATOM 2899 O O . PRO A 1 360 ? 14.504 -15.043 25.004 1.00 34.69 360 PRO A O 1
ATOM 2902 N N . VAL A 1 361 ? 14.368 -14.264 22.899 1.00 35.47 361 VAL A N 1
ATOM 2903 C CA . VAL A 1 361 ? 14.419 -12.849 23.264 1.00 35.47 361 VAL A CA 1
ATOM 2904 C C . VAL A 1 361 ? 13.090 -12.537 23.959 1.00 35.47 361 VAL A C 1
ATOM 2906 O O . VAL A 1 361 ? 12.040 -12.825 23.381 1.00 35.47 361 VAL A O 1
ATOM 2909 N N . PRO A 1 362 ? 13.086 -12.010 25.196 1.00 34.03 362 PRO A N 1
ATOM 2910 C CA . PRO A 1 362 ? 11.847 -11.622 25.846 1.00 34.03 362 PRO A CA 1
ATOM 2911 C C . PRO A 1 362 ? 11.177 -10.551 24.990 1.00 34.03 362 PRO A C 1
ATOM 2913 O O . PRO A 1 362 ? 11.844 -9.619 24.538 1.00 34.03 362 PRO A O 1
ATOM 2916 N N . SER A 1 363 ? 9.872 -10.703 24.772 1.00 38.94 363 SER A N 1
ATOM 2917 C CA . SER A 1 363 ? 8.985 -9.723 24.150 1.00 38.94 363 SER A CA 1
ATOM 2918 C C . SER A 1 363 ? 9.012 -8.427 24.964 1.00 38.94 363 SER A C 1
ATOM 2920 O O . SER A 1 363 ? 8.142 -8.171 25.792 1.00 38.94 363 SER A O 1
ATOM 2922 N N . ALA A 1 364 ? 10.076 -7.646 24.795 1.00 36.03 364 ALA A N 1
ATOM 2923 C CA . ALA A 1 364 ? 10.200 -6.314 25.340 1.00 36.03 364 ALA A CA 1
ATOM 2924 C C . ALA A 1 364 ? 9.076 -5.482 24.732 1.00 36.03 364 ALA A C 1
ATOM 2926 O O . ALA A 1 364 ? 8.789 -5.583 23.543 1.00 36.03 364 ALA A O 1
ATOM 2927 N N . ASP A 1 365 ? 8.417 -4.722 25.589 1.00 44.03 365 ASP A N 1
ATOM 2928 C CA . ASP A 1 365 ? 7.212 -3.952 25.340 1.00 44.03 365 ASP A CA 1
ATOM 2929 C C . ASP A 1 365 ? 7.374 -2.997 24.136 1.00 44.03 365 ASP A C 1
ATOM 2931 O O . ASP A 1 365 ? 7.704 -1.823 24.284 1.00 44.03 365 ASP A O 1
ATOM 2935 N N . VAL A 1 366 ? 7.127 -3.499 22.916 1.00 43.16 366 VAL A N 1
ATOM 2936 C CA . VAL A 1 366 ? 7.138 -2.740 21.642 1.00 43.16 366 VAL A CA 1
ATOM 2937 C C . VAL A 1 366 ? 6.071 -1.624 21.645 1.00 43.16 366 VAL A C 1
ATOM 2939 O O . VAL A 1 366 ? 5.972 -0.821 20.719 1.00 43.16 366 VAL A O 1
ATOM 2942 N N . PHE A 1 367 ? 5.263 -1.544 22.707 1.00 49.69 367 PHE A N 1
ATOM 2943 C CA . PHE A 1 367 ? 4.170 -0.598 22.886 1.00 49.69 367 PHE A CA 1
ATOM 2944 C C . PHE A 1 367 ? 4.432 0.466 23.954 1.00 49.69 367 PHE A C 1
ATOM 2946 O O . PHE A 1 367 ? 3.544 1.288 24.197 1.00 49.69 367 PHE A O 1
ATOM 2953 N N . ALA A 1 368 ? 5.625 0.505 24.557 1.00 43.62 368 ALA A N 1
ATOM 2954 C CA . ALA A 1 368 ? 6.035 1.655 25.347 1.00 43.62 368 ALA A CA 1
ATOM 2955 C C . ALA A 1 368 ? 6.098 2.873 24.414 1.00 43.62 368 ALA A C 1
ATOM 2957 O O . ALA A 1 368 ? 6.996 2.994 23.583 1.00 43.62 368 ALA A O 1
ATOM 2958 N N . LEU A 1 369 ? 5.094 3.750 24.512 1.00 38.97 369 LEU A N 1
ATOM 2959 C CA . LEU A 1 369 ? 5.083 5.059 23.866 1.00 38.97 369 LEU A CA 1
ATOM 2960 C C . LEU A 1 369 ? 6.460 5.694 24.086 1.00 38.97 369 LEU A C 1
ATOM 2962 O O . LEU A 1 369 ? 6.812 5.988 25.227 1.00 38.97 369 LEU A O 1
ATOM 2966 N N . HIS A 1 370 ? 7.243 5.878 23.019 1.00 39.22 370 HIS A N 1
ATOM 2967 C CA . HIS A 1 370 ? 8.428 6.725 23.060 1.00 39.22 370 HIS A CA 1
ATOM 2968 C C . HIS A 1 370 ? 7.966 8.134 23.440 1.00 39.22 370 HIS A C 1
ATOM 2970 O O . HIS A 1 370 ? 7.562 8.936 22.603 1.00 39.22 370 HIS A O 1
ATOM 2976 N N . THR A 1 371 ? 7.962 8.419 24.738 1.00 38.47 371 THR A N 1
ATOM 2977 C CA . THR A 1 371 ? 8.010 9.775 25.257 1.00 38.47 371 THR A CA 1
ATOM 2978 C C . THR A 1 371 ? 9.410 10.277 24.947 1.00 38.47 371 THR A C 1
ATOM 2980 O O . THR A 1 371 ? 10.354 9.963 25.673 1.00 38.47 371 THR A O 1
ATOM 2983 N N . ASP A 1 372 ? 9.560 10.990 23.835 1.00 32.97 372 ASP A N 1
ATOM 2984 C CA . ASP A 1 372 ? 10.793 11.709 23.531 1.00 32.97 372 ASP A CA 1
ATOM 2985 C C . ASP A 1 372 ? 11.151 12.618 24.722 1.00 32.97 372 ASP A C 1
ATOM 2987 O O . ASP A 1 372 ? 10.331 13.453 25.121 1.00 32.97 372 ASP A O 1
ATOM 2991 N N . PRO A 1 373 ? 12.358 12.517 25.309 1.00 35.19 373 PRO A N 1
ATOM 2992 C CA . PRO A 1 373 ? 12.823 13.495 26.275 1.00 35.19 373 PRO A CA 1
ATOM 2993 C C . PRO A 1 373 ? 13.266 14.749 25.513 1.00 35.19 373 PRO A C 1
ATOM 2995 O O . PRO A 1 373 ? 14.449 14.949 25.236 1.00 35.19 373 PRO A O 1
ATOM 2998 N N . PHE A 1 374 ? 12.318 15.617 25.160 1.00 32.28 374 PHE A N 1
ATOM 2999 C CA . PHE A 1 374 ? 12.655 16.968 24.722 1.00 32.28 374 PHE A CA 1
ATOM 3000 C C . PHE A 1 374 ? 13.116 17.771 25.944 1.00 32.28 374 PHE A C 1
ATOM 3002 O O . PHE A 1 374 ? 12.322 18.287 26.728 1.00 32.28 374 PHE A O 1
ATOM 3009 N N . VAL A 1 375 ? 14.435 17.848 26.118 1.00 32.25 375 VAL A N 1
ATOM 3010 C CA . VAL A 1 375 ? 15.098 18.745 27.066 1.00 32.25 375 VAL A CA 1
ATOM 3011 C C . VAL A 1 375 ? 14.801 20.184 26.639 1.00 32.25 375 VAL A C 1
ATOM 3013 O O . VAL A 1 375 ? 15.393 20.703 25.694 1.00 32.25 375 VAL A O 1
ATOM 3016 N N . SER A 1 376 ? 13.857 20.837 27.316 1.00 34.59 376 SER A N 1
ATOM 3017 C CA . SER A 1 376 ? 13.647 22.280 27.187 1.00 34.59 376 SER A CA 1
ATOM 3018 C C . SER A 1 376 ? 14.810 23.031 27.841 1.00 34.59 376 SER A C 1
ATOM 3020 O O . SER A 1 376 ? 15.021 22.947 29.049 1.00 34.59 376 SER A O 1
ATOM 3022 N N . ALA A 1 377 ? 15.563 23.779 27.036 1.00 32.28 377 ALA A N 1
ATOM 3023 C CA . ALA A 1 377 ? 16.489 24.799 27.518 1.00 32.28 377 ALA A CA 1
ATOM 3024 C C . ALA A 1 377 ? 15.709 26.059 27.968 1.00 32.28 377 ALA A C 1
ATOM 3026 O O . ALA A 1 377 ? 14.604 26.307 27.475 1.00 32.28 377 ALA A O 1
ATOM 3027 N N . PRO A 1 378 ? 16.245 26.854 28.913 1.00 33.41 378 PRO A N 1
ATOM 3028 C CA . PRO A 1 378 ? 15.468 27.839 29.655 1.00 33.41 378 PRO A CA 1
ATOM 3029 C C . PRO A 1 378 ? 15.164 29.082 28.813 1.00 33.41 378 PRO A C 1
ATOM 3031 O O . PRO A 1 378 ? 16.058 29.713 28.251 1.00 33.41 378 PRO A O 1
ATOM 3034 N N . THR A 1 379 ? 13.883 29.450 28.767 1.00 32.09 379 THR A N 1
ATOM 3035 C CA . THR A 1 379 ? 13.418 30.711 28.181 1.00 32.09 379 THR A CA 1
ATOM 3036 C C . THR A 1 379 ? 13.596 31.836 29.196 1.00 32.09 379 THR A C 1
ATOM 3038 O O . THR A 1 379 ? 13.179 31.728 30.350 1.00 32.09 379 THR A O 1
ATOM 3041 N N . ALA A 1 380 ? 14.251 32.906 28.751 1.00 32.12 380 ALA A N 1
ATOM 3042 C CA . ALA A 1 380 ? 14.502 34.112 29.517 1.00 32.12 380 ALA A CA 1
ATOM 3043 C C . ALA A 1 380 ? 13.199 34.854 29.865 1.00 32.12 380 ALA A C 1
ATOM 3045 O O . ALA A 1 380 ? 12.294 34.992 29.045 1.00 32.12 380 ALA A O 1
ATOM 3046 N N . GLN A 1 381 ? 13.160 35.348 31.101 1.00 34.00 381 GLN A N 1
ATOM 3047 C CA . GLN A 1 381 ? 12.148 36.238 31.664 1.00 34.00 381 GLN A CA 1
ATOM 3048 C C . GLN A 1 381 ? 12.037 37.555 30.888 1.00 34.00 381 GLN A C 1
ATOM 3050 O O . GLN A 1 381 ? 13.061 38.147 30.556 1.00 34.00 381 GLN A O 1
ATOM 3055 N N . MET A 1 382 ? 10.809 38.059 30.727 1.00 31.97 382 MET A N 1
ATOM 3056 C CA . MET A 1 382 ? 10.450 39.487 30.662 1.00 31.97 382 MET A CA 1
ATOM 3057 C C . MET A 1 382 ? 8.930 39.654 30.922 1.00 31.97 382 MET A C 1
ATOM 3059 O O . MET A 1 382 ? 8.201 38.664 30.867 1.00 31.97 382 MET A O 1
ATOM 3063 N N . PRO A 1 383 ? 8.466 40.851 31.337 1.00 41.12 383 PRO A N 1
ATOM 3064 C CA . PRO A 1 383 ? 7.628 40.986 32.529 1.00 41.12 383 PRO A CA 1
ATOM 3065 C C . PRO A 1 383 ? 6.127 41.193 32.280 1.00 41.12 383 PRO A C 1
ATOM 3067 O O . PRO A 1 383 ? 5.664 41.492 31.184 1.00 41.12 383 PRO A O 1
ATOM 3070 N N . ALA A 1 384 ? 5.402 41.061 33.392 1.00 36.06 384 ALA A N 1
ATOM 3071 C CA . ALA A 1 384 ? 3.972 41.228 33.587 1.00 36.06 384 ALA A CA 1
ATOM 3072 C C . ALA A 1 384 ? 3.397 42.597 33.173 1.00 36.06 384 ALA A C 1
ATOM 3074 O O . ALA A 1 384 ? 3.905 43.641 33.574 1.00 36.06 384 ALA A O 1
ATOM 3075 N N . LEU A 1 385 ? 2.248 42.542 32.497 1.00 32.22 385 LEU A N 1
ATOM 3076 C CA . LEU A 1 385 ? 1.177 43.546 32.412 1.00 32.22 385 LEU A CA 1
ATOM 3077 C C . LEU A 1 385 ? -0.108 42.705 32.276 1.00 32.22 385 LEU A C 1
ATOM 3079 O O . LEU A 1 385 ? -0.182 41.866 31.390 1.00 32.22 385 LEU A O 1
ATOM 3083 N N . GLY A 1 386 ? -1.058 42.699 33.205 1.00 31.14 386 GLY A N 1
ATOM 3084 C CA . GLY A 1 386 ? -1.962 43.792 33.547 1.00 31.14 386 GLY A CA 1
ATOM 3085 C C . GLY A 1 386 ? -3.371 43.184 33.601 1.00 31.14 386 GLY A C 1
ATOM 3086 O O . GLY A 1 386 ? -3.844 42.639 32.609 1.00 31.14 386 GLY A O 1
ATOM 3087 N N . ALA A 1 387 ? -3.992 43.192 34.778 1.00 36.62 387 ALA A N 1
ATOM 3088 C CA . ALA A 1 387 ? -5.314 42.627 35.033 1.00 36.62 387 ALA A CA 1
ATOM 3089 C C . ALA A 1 387 ? -6.429 43.461 34.385 1.00 36.62 387 ALA A C 1
ATOM 3091 O O . ALA A 1 387 ? -6.396 44.684 34.510 1.00 36.62 387 ALA A O 1
ATOM 3092 N N . ILE A 1 388 ? -7.439 42.812 33.785 1.00 34.41 388 ILE A N 1
ATOM 3093 C CA . ILE A 1 388 ? -8.763 43.409 33.538 1.00 34.41 388 ILE A CA 1
ATOM 3094 C C . ILE A 1 388 ? -9.862 42.343 33.727 1.00 34.41 388 ILE A C 1
ATOM 3096 O O . ILE A 1 388 ? -10.009 41.420 32.936 1.00 34.41 388 ILE A O 1
ATOM 3100 N N . THR A 1 389 ? -10.544 42.499 34.859 1.00 32.03 389 THR A N 1
ATOM 3101 C CA . THR A 1 389 ? -11.969 42.347 35.204 1.00 32.03 389 THR A CA 1
ATOM 3102 C C . THR A 1 389 ? -12.918 41.466 34.371 1.00 32.03 389 THR A C 1
ATOM 3104 O O . THR A 1 389 ? -13.158 41.703 33.189 1.00 32.03 389 THR A O 1
ATOM 3107 N N . GLU A 1 390 ? -13.571 40.550 35.098 1.00 33.72 390 GLU A N 1
ATOM 3108 C CA . GLU A 1 390 ? -14.849 39.874 34.825 1.00 33.72 390 GLU A CA 1
ATOM 3109 C C . GLU A 1 390 ? -15.969 40.807 34.339 1.00 33.72 390 GLU A C 1
ATOM 3111 O O . GLU A 1 390 ? -16.245 41.829 34.968 1.00 33.72 390 GLU A O 1
ATOM 3116 N N . VAL A 1 391 ? -16.709 40.367 33.314 1.00 35.50 391 VAL A N 1
ATOM 3117 C CA . VAL A 1 391 ? -18.120 40.729 33.098 1.00 35.50 391 VAL A CA 1
ATOM 3118 C C . VAL A 1 391 ? -18.858 39.499 32.557 1.00 35.50 391 VAL A C 1
ATOM 3120 O O . VAL A 1 391 ? -18.577 39.030 31.456 1.00 35.50 391 VAL A O 1
ATOM 3123 N N . ALA A 1 392 ? -19.801 38.979 33.342 1.00 44.41 392 ALA A N 1
ATOM 3124 C CA . ALA A 1 392 ? -20.766 37.960 32.933 1.00 44.41 392 ALA A CA 1
ATOM 3125 C C . ALA A 1 392 ? -21.897 38.564 32.077 1.00 44.41 392 ALA A C 1
ATOM 3127 O O . ALA A 1 392 ? -22.241 39.733 32.274 1.00 44.41 392 ALA A O 1
ATOM 3128 N N . PRO A 1 393 ? -22.554 37.770 31.211 1.00 54.88 393 PRO A N 1
ATOM 3129 C CA . PRO A 1 393 ? -23.905 38.086 30.765 1.00 54.88 393 PRO A CA 1
ATOM 3130 C C . PRO A 1 393 ? -24.940 36.999 31.128 1.00 54.88 393 PRO A C 1
ATOM 3132 O O . PRO A 1 393 ? -24.573 35.886 31.510 1.00 54.88 393 PRO A O 1
ATOM 3135 N N . PRO A 1 394 ? -26.240 37.351 31.075 1.00 55.50 394 PRO A N 1
ATOM 3136 C CA . PRO A 1 394 ? -27.263 36.740 31.910 1.00 55.50 394 PRO A CA 1
ATOM 3137 C C . PRO A 1 394 ? -28.065 35.620 31.239 1.00 55.50 394 PRO A C 1
ATOM 3139 O O . PRO A 1 394 ? -28.134 35.482 30.020 1.00 55.50 394 PRO A O 1
ATOM 3142 N N . VAL A 1 395 ? -28.720 34.880 32.130 1.00 44.41 395 VAL A N 1
ATOM 3143 C CA . VAL A 1 395 ? -29.772 33.878 31.947 1.00 44.41 395 VAL A CA 1
ATOM 3144 C C . VAL A 1 395 ? -31.029 34.471 31.294 1.00 44.41 395 VAL A C 1
ATOM 3146 O O . VAL A 1 395 ? -31.460 35.560 31.673 1.00 44.41 395 VAL A O 1
ATOM 3149 N N . GLY A 1 396 ? -31.673 33.698 30.412 1.00 35.28 396 GLY A N 1
ATOM 3150 C CA . GLY A 1 396 ? -33.115 33.797 30.158 1.00 35.28 396 GLY A CA 1
ATOM 3151 C C . GLY A 1 396 ? -33.564 33.363 28.759 1.00 35.28 396 GLY A C 1
ATOM 3152 O O . GLY A 1 396 ? -33.165 33.982 27.776 1.00 35.28 396 GLY A O 1
ATOM 3153 N N . GLY A 1 397 ? -34.464 32.373 28.690 1.00 34.53 397 GLY A N 1
ATOM 3154 C CA . GLY A 1 397 ? -35.385 32.207 27.558 1.00 34.53 397 GLY A CA 1
ATOM 3155 C C . GLY A 1 397 ? -35.652 30.769 27.119 1.00 34.53 397 GLY A C 1
ATOM 3156 O O . GLY A 1 397 ? -34.989 30.277 26.213 1.00 34.53 397 GLY A O 1
ATOM 3157 N N . GLU A 1 398 ? -36.657 30.138 27.727 1.00 40.94 398 GLU A N 1
ATOM 3158 C CA . GLU A 1 398 ? -37.340 28.944 27.214 1.00 40.94 398 GLU A CA 1
ATOM 3159 C C . GLU A 1 398 ? -38.112 29.268 25.921 1.00 40.94 398 GLU A C 1
ATOM 3161 O O . GLU A 1 398 ? -38.701 30.344 25.789 1.00 40.94 398 GLU A O 1
ATOM 3166 N N . GLY A 1 399 ? -38.127 28.326 24.976 1.00 34.03 399 GLY A N 1
ATOM 3167 C CA . GLY A 1 399 ? -38.936 28.387 23.761 1.00 34.03 399 GLY A CA 1
ATOM 3168 C C . GLY A 1 399 ? -38.858 27.078 22.971 1.00 34.03 399 GLY A C 1
ATOM 3169 O O . GLY A 1 399 ? -37.779 26.679 22.539 1.00 34.03 399 GLY A O 1
ATOM 3170 N N . GLU A 1 400 ? -40.006 26.418 22.815 1.00 39.41 400 GLU A N 1
ATOM 3171 C CA . GLU A 1 400 ? -40.225 25.177 22.057 1.00 39.41 400 GLU A CA 1
ATOM 3172 C C . GLU A 1 400 ? -39.748 25.243 20.587 1.00 39.41 400 GLU A C 1
ATOM 3174 O O . GLU A 1 400 ? -39.731 26.321 19.981 1.00 39.41 400 GLU A O 1
ATOM 3179 N N . PRO A 1 401 ? -39.416 24.099 19.954 1.00 51.91 401 PRO A N 1
ATOM 3180 C CA . PRO A 1 401 ? -38.954 24.073 18.569 1.00 51.91 401 PRO A CA 1
ATOM 3181 C C . PRO A 1 401 ? -40.113 23.980 17.556 1.00 51.91 401 PRO A C 1
ATOM 3183 O O . PRO A 1 401 ? -40.997 23.136 17.714 1.00 51.91 401 PRO A O 1
ATOM 3186 N N . PRO A 1 402 ? -40.083 24.722 16.429 1.00 52.97 402 PRO A N 1
ATOM 3187 C CA . PRO A 1 402 ? -40.925 24.411 15.287 1.00 52.97 402 PRO A CA 1
ATOM 3188 C C . PRO A 1 402 ? -40.183 23.573 14.234 1.00 52.97 402 PRO A C 1
ATOM 3190 O O . PRO A 1 402 ? -39.126 23.926 13.715 1.00 52.97 402 PRO A O 1
ATOM 3193 N N . VAL A 1 403 ? -40.810 22.444 13.920 1.00 41.62 403 VAL A N 1
ATOM 3194 C CA . VAL A 1 403 ? -41.018 21.822 12.602 1.00 41.62 403 VAL A CA 1
ATOM 3195 C C . VAL A 1 403 ? -40.245 22.416 11.403 1.00 41.62 403 VAL A C 1
ATOM 3197 O O . VAL A 1 403 ? -40.574 23.468 10.862 1.00 41.62 403 VAL A O 1
ATOM 3200 N N . ASN A 1 404 ? -39.278 21.621 10.941 1.00 46.28 404 ASN A N 1
ATOM 3201 C CA . ASN A 1 404 ? -38.812 21.381 9.566 1.00 46.28 404 ASN A CA 1
ATOM 3202 C C . ASN A 1 404 ? -39.350 22.314 8.444 1.00 46.28 404 ASN A C 1
ATOM 3204 O O . ASN A 1 404 ? -40.394 22.053 7.843 1.00 46.28 404 ASN A O 1
ATOM 3208 N N . GLN A 1 405 ? -38.572 23.342 8.079 1.00 36.25 405 GLN A N 1
ATOM 3209 C CA . GLN A 1 405 ? -38.659 24.013 6.775 1.00 36.25 405 GLN A CA 1
ATOM 3210 C C . GLN A 1 405 ? -37.282 24.052 6.106 1.00 36.25 405 GLN A C 1
ATOM 3212 O O . GLN A 1 405 ? -36.302 24.568 6.639 1.00 36.25 405 GLN A O 1
ATOM 3217 N N . THR A 1 406 ? -37.229 23.491 4.904 1.00 42.94 406 THR A N 1
ATOM 3218 C CA . THR A 1 406 ? -36.097 23.477 3.981 1.00 42.94 406 THR A CA 1
ATOM 3219 C C . THR A 1 406 ? -35.690 24.903 3.602 1.00 42.94 406 THR A C 1
ATOM 3221 O O . THR A 1 406 ? -36.381 25.596 2.854 1.00 42.94 406 THR A O 1
ATOM 3224 N N . ALA A 1 407 ? -34.544 25.340 4.125 1.00 39.31 407 ALA A N 1
ATOM 3225 C CA . ALA A 1 407 ? -33.961 26.647 3.857 1.00 39.31 407 ALA A CA 1
ATOM 3226 C C . ALA A 1 407 ? -33.509 26.762 2.390 1.00 39.31 407 ALA A C 1
ATOM 3228 O O . ALA A 1 407 ? -32.498 26.192 1.977 1.00 39.31 407 ALA A O 1
ATOM 3229 N N . TRP A 1 408 ? -34.248 27.543 1.606 1.00 49.03 408 TRP A N 1
ATOM 3230 C CA . TRP A 1 408 ? -33.772 28.074 0.334 1.00 49.03 408 TRP A CA 1
ATOM 3231 C C . TRP A 1 408 ? -32.643 29.070 0.616 1.00 49.03 408 TRP A C 1
ATOM 3233 O O . TRP A 1 408 ? -32.839 30.068 1.308 1.00 49.03 408 TRP A O 1
ATOM 3243 N N . LEU A 1 409 ? -31.445 28.781 0.105 1.00 49.16 409 LEU A N 1
ATOM 3244 C CA . LEU A 1 409 ? -30.288 29.663 0.235 1.00 49.16 409 LEU A CA 1
ATOM 3245 C C . LEU A 1 409 ? -30.571 31.022 -0.415 1.00 49.16 409 LEU A C 1
ATOM 3247 O O . LEU A 1 409 ? -30.938 31.121 -1.586 1.00 49.16 409 LEU A O 1
ATOM 3251 N N . ASP A 1 410 ? -30.354 32.063 0.380 1.00 65.50 410 ASP A N 1
ATOM 3252 C CA . ASP A 1 410 ? -30.554 33.465 0.044 1.00 65.50 410 ASP A CA 1
ATOM 3253 C C . ASP A 1 410 ? -29.746 33.854 -1.223 1.00 65.50 410 ASP A C 1
ATOM 3255 O O . ASP A 1 410 ? -28.509 33.765 -1.219 1.00 65.50 410 ASP A O 1
ATOM 3259 N N . PRO A 1 411 ? -30.387 34.281 -2.332 1.00 65.69 411 PRO A N 1
ATOM 3260 C CA . PRO A 1 411 ? -29.721 34.544 -3.616 1.00 65.69 411 PRO A CA 1
ATOM 3261 C C . PRO A 1 411 ? -28.649 35.646 -3.550 1.00 65.69 411 PRO A C 1
ATOM 3263 O O . PRO A 1 411 ? -27.822 35.769 -4.459 1.00 65.69 411 PRO A O 1
ATOM 3266 N N . ILE A 1 412 ? -28.625 36.433 -2.472 1.00 65.38 412 ILE A N 1
ATOM 3267 C CA . ILE A 1 412 ? -27.582 37.426 -2.201 1.00 65.38 412 ILE A CA 1
ATOM 3268 C C . ILE A 1 412 ? -26.270 36.746 -1.776 1.00 65.38 412 ILE A C 1
ATOM 3270 O O . ILE A 1 412 ? -25.203 37.126 -2.268 1.00 65.38 412 ILE A O 1
ATOM 3274 N N . LYS A 1 413 ? -26.328 35.690 -0.950 1.00 68.69 413 LYS A N 1
ATOM 3275 C CA . LYS A 1 413 ? -25.137 34.923 -0.540 1.00 68.69 413 LYS A CA 1
ATOM 3276 C C . LYS A 1 413 ? -24.506 34.195 -1.727 1.00 68.69 413 LYS A C 1
ATOM 3278 O O . LYS A 1 413 ? -23.292 34.249 -1.897 1.00 68.69 413 LYS A O 1
ATOM 3283 N N . LEU A 1 414 ? -25.328 33.639 -2.621 1.00 72.19 414 LEU A N 1
ATOM 3284 C CA . LEU A 1 414 ? -24.845 32.954 -3.826 1.00 72.19 414 LEU A CA 1
ATOM 3285 C C . LEU A 1 414 ? -24.101 33.904 -4.788 1.00 72.19 414 LEU A C 1
ATOM 3287 O O . LEU A 1 414 ? -23.098 33.533 -5.399 1.00 72.19 414 LEU A O 1
ATOM 3291 N N . LYS A 1 415 ? -24.562 35.157 -4.913 1.00 82.62 415 LYS A N 1
ATOM 3292 C CA . LYS A 1 415 ? -23.870 36.182 -5.715 1.00 82.62 415 LYS A CA 1
ATOM 3293 C C . LYS A 1 415 ? -22.546 36.611 -5.084 1.00 82.62 415 LYS A C 1
ATOM 3295 O O . LYS A 1 415 ? -21.576 36.807 -5.816 1.00 82.62 415 LYS A O 1
ATOM 3300 N N . ALA A 1 416 ? -22.491 36.728 -3.757 1.00 82.50 416 ALA A N 1
ATOM 3301 C CA . ALA A 1 416 ? -21.268 37.077 -3.038 1.00 82.50 416 ALA A CA 1
ATOM 3302 C C . ALA A 1 416 ? -20.200 35.975 -3.150 1.00 82.50 416 ALA A C 1
ATOM 3304 O O . ALA A 1 416 ? -19.034 36.273 -3.414 1.00 82.50 416 ALA A O 1
ATOM 3305 N N . GLU A 1 417 ? -20.589 34.703 -3.036 1.00 81.81 417 GLU A N 1
ATOM 3306 C CA . GLU A 1 417 ? -19.659 33.581 -3.206 1.00 81.81 417 GLU A CA 1
ATOM 3307 C C . GLU A 1 417 ? -19.161 33.445 -4.644 1.00 81.81 417 GLU A C 1
ATOM 3309 O O . GLU A 1 417 ? -17.967 33.234 -4.864 1.00 81.81 417 GLU A O 1
ATOM 3314 N N . LYS A 1 418 ? -20.034 33.664 -5.634 1.00 88.94 418 LYS A N 1
ATOM 3315 C CA . LYS A 1 418 ? -19.624 33.690 -7.042 1.00 88.94 418 LYS A CA 1
ATOM 3316 C C . LYS A 1 418 ? -18.619 34.812 -7.323 1.00 88.94 418 LYS A C 1
ATOM 3318 O O . LYS A 1 418 ? -17.595 34.563 -7.951 1.00 88.94 418 LYS A O 1
ATOM 3323 N N . ALA A 1 419 ? -18.857 36.015 -6.798 1.00 88.56 419 ALA A N 1
ATOM 3324 C CA . ALA A 1 419 ? -17.922 37.132 -6.937 1.00 88.56 419 ALA A CA 1
ATOM 3325 C C . ALA A 1 419 ? -16.563 36.841 -6.271 1.00 88.56 419 ALA A C 1
ATOM 3327 O O . ALA A 1 419 ? -15.516 37.187 -6.820 1.00 88.56 419 ALA A O 1
ATOM 3328 N N . LYS A 1 420 ? -16.563 36.155 -5.120 1.00 89.94 420 LYS A N 1
ATOM 3329 C CA . LYS A 1 420 ? -15.336 35.722 -4.435 1.00 89.94 420 LYS A CA 1
ATOM 3330 C C . LYS A 1 420 ? -14.564 34.676 -5.249 1.00 89.94 420 LYS A C 1
ATOM 3332 O O . LYS A 1 420 ? -13.340 34.762 -5.346 1.00 89.94 420 LYS A O 1
ATOM 3337 N N . ALA A 1 421 ? -15.263 33.727 -5.871 1.00 85.12 421 ALA A N 1
ATOM 3338 C CA . ALA A 1 421 ? -14.656 32.726 -6.748 1.00 85.12 421 ALA A CA 1
ATOM 3339 C C . ALA A 1 421 ? -14.053 33.353 -8.020 1.00 85.12 421 ALA A C 1
ATOM 3341 O O . ALA A 1 421 ? -12.935 33.008 -8.409 1.00 85.12 421 ALA A O 1
ATOM 3342 N N . ASP A 1 422 ? -14.749 34.315 -8.631 1.00 90.94 422 ASP A N 1
ATOM 3343 C CA . ASP A 1 422 ? -14.264 35.028 -9.817 1.00 90.94 422 ASP A CA 1
ATOM 3344 C C . ASP A 1 422 ? -13.036 35.905 -9.494 1.00 90.94 422 ASP A C 1
ATOM 3346 O O . ASP A 1 422 ? -12.087 35.955 -10.281 1.00 90.94 422 ASP A O 1
ATOM 3350 N N . ALA A 1 423 ? -12.988 36.521 -8.306 1.00 90.31 423 ALA A N 1
ATOM 3351 C CA . ALA A 1 423 ? -11.826 37.281 -7.837 1.00 90.31 423 ALA A CA 1
ATOM 3352 C C . ALA A 1 423 ? -10.584 36.393 -7.626 1.00 90.31 423 ALA A C 1
ATOM 3354 O O . ALA A 1 423 ? -9.495 36.734 -8.092 1.00 90.31 423 ALA A O 1
ATOM 3355 N N . LEU A 1 424 ? -10.747 35.220 -7.000 1.00 88.50 424 LEU A N 1
ATOM 3356 C CA . LEU A 1 424 ? -9.656 34.251 -6.826 1.00 88.50 424 LEU A CA 1
ATOM 3357 C C . LEU A 1 424 ? -9.131 33.729 -8.170 1.00 88.50 424 LEU A C 1
ATOM 3359 O O . LEU A 1 424 ? -7.923 33.553 -8.350 1.00 88.50 424 LEU A O 1
ATOM 3363 N N . ARG A 1 425 ? -10.022 33.525 -9.147 1.00 85.88 425 ARG A N 1
ATOM 3364 C CA . ARG A 1 425 ? -9.638 33.121 -10.504 1.00 85.88 425 ARG A CA 1
ATOM 3365 C C . ARG A 1 425 ? -8.840 34.213 -11.220 1.00 85.88 425 ARG A C 1
ATOM 3367 O O . ARG A 1 425 ? -7.820 33.907 -11.838 1.00 85.88 425 ARG A O 1
ATOM 3374 N N . ALA A 1 426 ? -9.259 35.472 -11.101 1.00 92.62 426 ALA A N 1
ATOM 3375 C CA . ALA A 1 426 ? -8.535 36.605 -11.673 1.00 92.62 426 ALA A CA 1
ATOM 3376 C C . ALA A 1 426 ? -7.126 36.755 -11.068 1.00 92.62 426 ALA A C 1
ATOM 3378 O O . ALA A 1 426 ? -6.165 37.013 -11.798 1.00 92.62 426 ALA A O 1
ATOM 3379 N N . GLU A 1 427 ? -6.971 36.527 -9.759 1.00 91.62 427 GLU A N 1
ATOM 3380 C CA . GLU A 1 427 ? -5.663 36.555 -9.094 1.00 91.62 427 GLU A CA 1
ATOM 3381 C C . GLU A 1 427 ? -4.744 35.417 -9.578 1.00 91.62 427 GLU A C 1
ATOM 3383 O O . GLU A 1 427 ? -3.564 35.642 -9.871 1.00 91.62 427 GLU A O 1
ATOM 3388 N N . ALA A 1 428 ? -5.280 34.204 -9.738 1.00 85.94 428 ALA A N 1
ATOM 3389 C CA . ALA A 1 428 ? -4.525 33.068 -10.266 1.00 85.94 428 ALA A CA 1
ATOM 3390 C C . ALA A 1 428 ? -4.043 33.313 -11.712 1.00 85.94 428 ALA A C 1
ATOM 3392 O O . ALA A 1 428 ? -2.879 33.060 -12.045 1.00 85.94 428 ALA A O 1
ATOM 3393 N N . GLU A 1 429 ? -4.898 33.871 -12.572 1.00 92.94 429 GLU A N 1
ATOM 3394 C CA . GLU A 1 429 ? -4.527 34.233 -13.945 1.00 92.94 429 GLU A CA 1
ATOM 3395 C C . GLU A 1 429 ? -3.460 35.340 -13.980 1.00 92.94 429 GLU A C 1
ATOM 3397 O O . GLU A 1 429 ? -2.509 35.258 -14.768 1.00 92.94 429 GLU A O 1
ATOM 3402 N N . ALA A 1 430 ? -3.548 36.333 -13.089 1.00 92.25 430 ALA A N 1
ATOM 3403 C CA . ALA A 1 430 ? -2.543 37.386 -12.952 1.00 92.25 430 ALA A CA 1
ATOM 3404 C C . ALA A 1 430 ? -1.172 36.828 -12.529 1.00 92.25 430 ALA A C 1
ATOM 3406 O O . ALA A 1 430 ? -0.158 37.163 -13.151 1.00 92.25 430 ALA A O 1
ATOM 3407 N N . ARG A 1 431 ? -1.127 35.910 -11.551 1.00 90.81 431 ARG A N 1
ATOM 3408 C CA . ARG A 1 431 ? 0.115 35.222 -11.143 1.00 90.81 431 ARG A CA 1
ATOM 3409 C C . ARG A 1 431 ? 0.729 34.418 -12.289 1.00 90.81 431 ARG A C 1
ATOM 3411 O O . ARG A 1 431 ? 1.940 34.454 -12.502 1.00 90.81 431 ARG A O 1
ATOM 3418 N N . THR A 1 432 ? -0.101 33.744 -13.082 1.00 87.25 432 THR A N 1
ATOM 3419 C CA . THR A 1 432 ? 0.364 32.936 -14.222 1.00 87.25 432 THR A CA 1
ATOM 3420 C C . THR A 1 432 ? 0.966 33.809 -15.329 1.00 87.25 432 THR A C 1
ATOM 3422 O O . THR A 1 432 ? 2.019 33.481 -15.892 1.00 87.25 432 THR A O 1
ATOM 3425 N N . ARG A 1 433 ? 0.354 34.971 -15.608 1.00 91.38 433 ARG A N 1
ATOM 3426 C CA . ARG A 1 433 ? 0.903 35.970 -16.541 1.00 91.38 433 ARG A CA 1
ATOM 3427 C C . ARG A 1 433 ? 2.213 36.569 -16.031 1.00 91.38 433 ARG A C 1
ATOM 3429 O O . ARG A 1 433 ? 3.154 36.678 -16.815 1.00 91.38 433 ARG A O 1
ATOM 3436 N N . ALA A 1 434 ? 2.307 36.891 -14.739 1.00 91.19 434 ALA A N 1
ATOM 3437 C CA . ALA A 1 434 ? 3.532 37.414 -14.133 1.00 91.19 434 ALA A CA 1
ATOM 3438 C C . ALA A 1 434 ? 4.700 36.414 -14.236 1.00 91.19 434 ALA A C 1
ATOM 3440 O O . ALA A 1 434 ? 5.796 36.782 -14.660 1.00 91.19 434 ALA A O 1
ATOM 3441 N N . ASN A 1 435 ? 4.449 35.130 -13.960 1.00 85.06 435 ASN A N 1
ATOM 3442 C CA . ASN A 1 435 ? 5.458 34.074 -14.087 1.00 85.06 435 ASN A CA 1
ATOM 3443 C C . ASN A 1 435 ? 5.906 33.866 -15.541 1.00 85.06 435 ASN A C 1
ATOM 3445 O O . ASN A 1 435 ? 7.097 33.709 -15.813 1.00 85.06 435 ASN A O 1
ATOM 3449 N N . SER A 1 436 ? 4.969 33.929 -16.491 1.00 87.88 436 SER A N 1
ATOM 3450 C CA . SER A 1 436 ? 5.276 33.827 -17.924 1.00 87.88 436 SER A CA 1
ATOM 3451 C C . SER A 1 436 ? 6.106 35.016 -18.423 1.00 87.88 436 SER A C 1
ATOM 3453 O O . SER A 1 436 ? 7.025 34.841 -19.225 1.00 87.88 436 SER A O 1
ATOM 3455 N N . ALA A 1 437 ? 5.824 36.226 -17.928 1.00 90.00 437 ALA A N 1
ATOM 3456 C CA . ALA A 1 437 ? 6.613 37.416 -18.230 1.00 90.00 437 ALA A CA 1
ATOM 3457 C C . ALA A 1 437 ? 8.037 37.306 -17.659 1.00 90.00 437 ALA A C 1
ATOM 3459 O O . ALA A 1 437 ? 9.002 37.527 -18.389 1.00 90.00 437 ALA A O 1
ATOM 3460 N N . ALA A 1 438 ? 8.184 36.866 -16.405 1.00 87.00 438 ALA A N 1
ATOM 3461 C CA . ALA A 1 438 ? 9.490 36.654 -15.780 1.00 87.00 438 ALA A CA 1
ATOM 3462 C C . ALA A 1 438 ? 10.336 35.596 -16.517 1.00 87.00 438 ALA A C 1
ATOM 3464 O O . ALA A 1 438 ? 11.546 35.773 -16.683 1.00 87.00 438 ALA A O 1
ATOM 3465 N N . ALA A 1 439 ? 9.708 34.524 -17.012 1.00 81.81 439 ALA A N 1
ATOM 3466 C CA . ALA A 1 439 ? 10.381 33.502 -17.813 1.00 81.81 439 ALA A CA 1
ATOM 3467 C C . ALA A 1 439 ? 10.904 34.056 -19.152 1.00 81.81 439 ALA A C 1
ATOM 3469 O O . ALA A 1 439 ? 12.036 33.760 -19.537 1.00 81.81 439 ALA A O 1
ATOM 3470 N N . ARG A 1 440 ? 10.128 34.914 -19.832 1.00 86.12 440 ARG A N 1
ATOM 3471 C CA . ARG A 1 440 ? 10.568 35.580 -21.073 1.00 86.12 440 ARG A CA 1
ATOM 3472 C C . ARG A 1 440 ? 11.745 36.525 -20.836 1.00 86.12 440 ARG A C 1
ATOM 3474 O O . ARG A 1 440 ? 12.684 36.524 -21.627 1.00 86.12 440 ARG A O 1
ATOM 3481 N N . THR A 1 441 ? 11.744 37.277 -19.736 1.00 85.94 441 THR A N 1
ATOM 3482 C CA . THR A 1 441 ? 12.863 38.173 -19.403 1.00 85.94 441 THR A CA 1
ATOM 3483 C C . THR A 1 441 ? 14.158 37.393 -19.153 1.00 85.94 441 THR A C 1
ATOM 3485 O O . THR A 1 441 ? 15.206 37.791 -19.657 1.00 85.94 441 THR A O 1
ATOM 3488 N N . ARG A 1 442 ? 14.090 36.241 -18.465 1.00 80.69 442 ARG A N 1
ATOM 3489 C CA . ARG A 1 442 ? 15.257 35.357 -18.256 1.00 80.69 442 ARG A CA 1
ATOM 3490 C C . ARG A 1 442 ? 15.772 34.729 -19.553 1.00 80.69 442 ARG A C 1
ATOM 3492 O O . ARG A 1 442 ? 16.980 34.601 -19.733 1.00 80.69 442 ARG A O 1
ATOM 3499 N N . ALA A 1 443 ? 14.876 34.346 -20.462 1.00 77.50 443 ALA A N 1
ATOM 3500 C CA . ALA A 1 443 ? 15.271 33.807 -21.763 1.00 77.50 443 ALA A CA 1
ATOM 3501 C C . ALA A 1 443 ? 15.998 34.864 -22.616 1.00 77.50 443 ALA A C 1
ATOM 3503 O O . ALA A 1 443 ? 17.025 34.568 -23.225 1.00 77.50 443 ALA A O 1
ATOM 3504 N N . ASN A 1 444 ? 15.520 36.111 -22.593 1.00 76.69 444 ASN A N 1
ATOM 3505 C CA . ASN A 1 444 ? 16.138 37.207 -23.337 1.00 76.69 444 ASN A CA 1
ATOM 3506 C C . ASN A 1 444 ? 17.488 37.641 -22.740 1.00 76.69 444 ASN A C 1
ATOM 3508 O O . ASN A 1 444 ? 18.409 37.943 -23.498 1.00 76.69 444 ASN A O 1
ATOM 3512 N N . SER A 1 445 ? 17.657 37.615 -21.411 1.00 74.62 445 SER A N 1
ATOM 3513 C CA . SER A 1 445 ? 18.958 37.909 -20.789 1.00 74.62 445 SER A CA 1
ATOM 3514 C C . SER A 1 445 ? 20.005 36.834 -21.098 1.00 74.62 445 SER A C 1
ATOM 3516 O O . SER A 1 445 ? 21.160 37.159 -21.349 1.00 74.62 445 SER A O 1
ATOM 3518 N N . ALA A 1 446 ? 19.604 35.559 -21.157 1.00 68.75 446 ALA A N 1
ATOM 3519 C CA . ALA A 1 446 ? 20.499 34.459 -21.522 1.00 68.75 446 ALA A CA 1
ATOM 3520 C C . ALA A 1 446 ? 20.936 34.491 -23.001 1.00 68.75 446 ALA A C 1
ATOM 3522 O O . ALA A 1 446 ? 21.988 33.953 -23.348 1.00 68.75 446 ALA A O 1
ATOM 3523 N N . ALA A 1 447 ? 20.143 35.114 -23.879 1.00 65.62 447 ALA A N 1
ATOM 3524 C CA . ALA A 1 447 ? 20.496 35.307 -25.283 1.00 65.62 447 ALA A CA 1
ATOM 3525 C C . ALA A 1 447 ? 21.474 36.479 -25.492 1.00 65.62 447 ALA A C 1
ATOM 3527 O O . ALA A 1 447 ? 22.345 36.394 -26.356 1.00 65.62 447 ALA A O 1
ATOM 3528 N N . ALA A 1 448 ? 21.374 37.541 -24.683 1.00 66.69 448 ALA A N 1
ATOM 3529 C CA . ALA A 1 448 ? 22.260 38.704 -24.770 1.00 66.69 448 ALA A CA 1
ATOM 3530 C C . ALA A 1 448 ? 23.712 38.391 -24.354 1.00 66.69 448 ALA A C 1
ATOM 3532 O O . ALA A 1 448 ? 24.648 38.959 -24.913 1.00 66.69 448 ALA A O 1
ATOM 3533 N N . ASP A 1 449 ? 23.912 37.434 -23.445 1.00 58.16 449 ASP A N 1
ATOM 3534 C CA . ASP A 1 449 ? 25.236 37.093 -22.899 1.00 58.16 449 ASP A CA 1
ATOM 3535 C C . ASP A 1 449 ? 26.101 36.230 -23.848 1.00 58.16 449 ASP A C 1
ATOM 3537 O O . ASP A 1 449 ? 27.287 36.007 -23.618 1.00 58.16 449 ASP A O 1
ATOM 3541 N N . LYS A 1 450 ? 25.536 35.757 -24.970 1.00 56.59 450 LYS A N 1
ATOM 3542 C CA . LYS A 1 450 ? 26.264 34.966 -25.985 1.00 56.59 450 LYS A CA 1
ATOM 3543 C C . LYS A 1 450 ? 26.848 35.799 -27.135 1.00 56.59 450 LYS A C 1
ATOM 3545 O O . LYS A 1 450 ? 27.479 35.235 -28.024 1.00 56.59 450 LYS A O 1
ATOM 3550 N N . GLY A 1 451 ? 26.656 37.120 -27.135 1.00 49.44 451 GLY A N 1
ATOM 3551 C CA . GLY A 1 451 ? 27.036 38.003 -28.248 1.00 49.44 451 GLY A CA 1
ATOM 3552 C C . GLY A 1 451 ? 28.447 38.606 -28.205 1.00 49.44 451 GLY A C 1
ATOM 3553 O O . GLY A 1 451 ? 28.804 39.325 -29.133 1.00 49.44 451 GLY A O 1
ATOM 3554 N N . ALA A 1 452 ? 29.252 38.354 -27.167 1.00 48.38 452 ALA A N 1
ATOM 3555 C CA . ALA A 1 452 ? 30.488 39.109 -26.915 1.00 48.38 452 ALA A CA 1
ATOM 3556 C C . ALA A 1 452 ? 31.776 38.260 -26.879 1.00 48.38 452 ALA A C 1
ATOM 3558 O O . ALA A 1 452 ? 32.640 38.487 -26.038 1.00 48.38 452 ALA A O 1
ATOM 3559 N N . PHE A 1 453 ? 31.950 37.312 -27.806 1.00 44.69 453 PHE A N 1
ATOM 3560 C CA . PHE A 1 453 ? 33.274 36.729 -28.073 1.00 44.69 453 PHE A CA 1
ATOM 3561 C C . PHE A 1 453 ? 33.758 37.133 -29.464 1.00 44.69 453 PHE A C 1
ATOM 3563 O O . PHE A 1 453 ? 33.355 36.577 -30.484 1.00 44.69 453 PHE A O 1
ATOM 3570 N N . GLY A 1 454 ? 34.6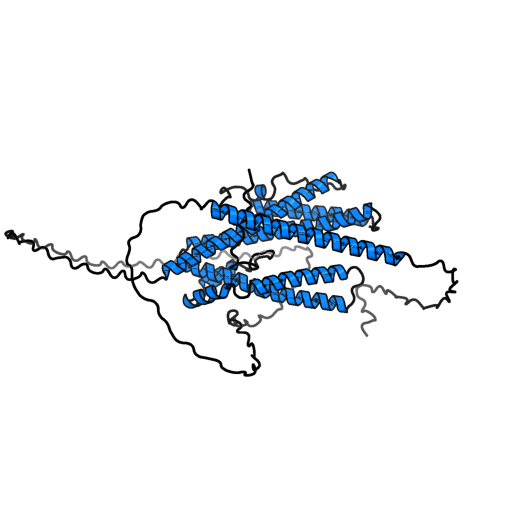10 38.161 -29.477 1.00 43.50 454 GLY A N 1
ATOM 3571 C CA . GLY A 1 454 ? 35.303 38.652 -30.659 1.00 43.50 454 GLY A CA 1
ATOM 3572 C C . GLY A 1 454 ? 36.285 37.626 -31.221 1.00 43.50 454 GLY A C 1
ATOM 3573 O O . GLY A 1 454 ? 36.899 36.848 -30.491 1.00 43.50 454 GLY A O 1
ATOM 3574 N N . ALA A 1 455 ? 36.425 37.653 -32.544 1.00 49.09 455 ALA A N 1
ATOM 3575 C CA . ALA A 1 455 ? 37.355 36.843 -33.312 1.00 49.09 455 ALA A CA 1
ATOM 3576 C C . ALA A 1 455 ? 38.811 37.111 -32.881 1.00 49.09 455 ALA A C 1
ATOM 3578 O O . ALA A 1 455 ? 39.406 38.123 -33.248 1.00 49.09 455 ALA A O 1
ATOM 3579 N N . GLY A 1 456 ? 39.379 36.193 -32.098 1.00 38.81 456 GLY A N 1
ATOM 3580 C CA . GLY A 1 456 ? 40.803 36.121 -31.780 1.00 38.81 456 GLY A CA 1
ATOM 3581 C C . GLY A 1 456 ? 41.459 34.962 -32.531 1.00 38.81 456 GLY A C 1
ATOM 3582 O O . GLY A 1 456 ? 40.927 33.856 -32.555 1.00 38.81 456 GLY A O 1
ATOM 3583 N N . ALA A 1 457 ? 42.595 35.244 -33.166 1.00 43.78 457 ALA A N 1
ATOM 3584 C CA . ALA A 1 457 ? 43.393 34.340 -33.996 1.00 43.78 457 ALA A CA 1
ATOM 3585 C C . ALA A 1 457 ? 43.759 32.996 -33.316 1.00 43.78 457 ALA A C 1
ATOM 3587 O O . ALA A 1 457 ? 43.866 32.931 -32.089 1.00 43.78 457 ALA A O 1
ATOM 3588 N N . PRO A 1 458 ? 44.012 31.922 -34.094 1.00 43.59 458 PRO A N 1
ATOM 3589 C CA . PRO A 1 458 ? 44.301 30.605 -33.540 1.00 43.59 458 PRO A CA 1
ATOM 3590 C C . PRO A 1 458 ? 45.685 30.571 -32.876 1.00 43.59 458 PRO A C 1
ATOM 3592 O O . PRO A 1 458 ? 46.719 30.665 -33.537 1.00 43.59 458 PRO A O 1
ATOM 3595 N N . VAL A 1 459 ? 45.705 30.392 -31.555 1.00 41.94 459 VAL A N 1
ATOM 3596 C CA . VAL A 1 459 ? 46.919 30.079 -30.793 1.00 41.94 459 VAL A CA 1
ATOM 3597 C C . VAL A 1 459 ? 47.215 28.588 -30.946 1.00 41.94 459 VAL A C 1
ATOM 3599 O O . VAL A 1 459 ? 46.474 27.731 -30.466 1.00 41.94 459 VAL A O 1
ATOM 3602 N N . VAL A 1 460 ? 48.322 28.281 -31.621 1.00 41.88 460 VAL A N 1
ATOM 3603 C CA . VAL A 1 460 ? 48.884 26.932 -31.741 1.00 41.88 460 VAL A CA 1
ATOM 3604 C C . VAL A 1 460 ? 49.461 26.518 -30.383 1.00 41.88 460 VAL A C 1
ATOM 3606 O O . VAL A 1 460 ? 50.555 26.934 -30.008 1.00 41.88 460 VAL A O 1
ATOM 3609 N N . PHE A 1 461 ? 48.734 25.685 -29.637 1.00 36.47 461 PHE A N 1
ATOM 3610 C CA . PHE A 1 461 ? 49.272 25.004 -28.459 1.00 36.47 461 PHE A CA 1
ATOM 3611 C C . PHE A 1 461 ? 49.998 23.723 -28.882 1.00 36.47 461 PHE A C 1
ATOM 3613 O O . PHE A 1 461 ? 49.385 22.735 -29.284 1.00 36.47 461 PHE A O 1
ATOM 3620 N N . GLY A 1 462 ? 51.327 23.738 -28.771 1.00 42.22 462 GLY A N 1
ATOM 3621 C CA . GLY A 1 462 ? 52.164 22.553 -28.917 1.00 42.22 462 GLY A CA 1
ATOM 3622 C C . GLY A 1 462 ? 51.951 21.584 -27.754 1.00 42.22 462 GLY A C 1
ATOM 3623 O O . GLY A 1 462 ? 52.395 21.827 -26.632 1.00 42.22 462 GLY A O 1
ATOM 3624 N N . THR A 1 463 ? 51.306 20.452 -28.021 1.00 38.81 463 THR A N 1
ATOM 3625 C CA . THR A 1 463 ? 51.191 19.345 -27.070 1.00 38.81 463 THR A CA 1
ATOM 3626 C C . THR A 1 463 ? 52.524 18.601 -26.974 1.00 38.81 463 THR A C 1
ATOM 3628 O O . THR A 1 463 ? 52.852 17.770 -27.823 1.00 38.81 463 THR A O 1
ATOM 3631 N N . LYS A 1 464 ? 53.307 18.861 -25.919 1.00 40.84 464 LYS A N 1
ATOM 3632 C CA . LYS A 1 464 ? 54.372 17.942 -25.493 1.00 40.84 464 LYS A CA 1
ATOM 3633 C C . LYS A 1 464 ? 53.725 16.679 -24.921 1.00 40.84 464 LYS A C 1
ATOM 3635 O O . LYS A 1 464 ? 53.089 16.715 -23.872 1.00 40.84 464 LYS A O 1
ATOM 3640 N N . ALA A 1 465 ? 53.907 15.565 -25.622 1.00 41.56 465 ALA A N 1
ATOM 3641 C CA . ALA A 1 465 ? 53.481 14.240 -25.199 1.00 41.56 465 ALA A CA 1
ATOM 3642 C C . ALA A 1 465 ? 54.257 13.786 -23.948 1.00 41.56 465 ALA A C 1
ATOM 3644 O O . ALA A 1 465 ? 55.406 13.351 -24.030 1.00 41.56 465 ALA A O 1
ATOM 3645 N N . LEU A 1 466 ? 53.616 13.859 -22.782 1.00 44.09 466 LEU A N 1
ATOM 3646 C CA . LEU A 1 466 ? 54.055 13.144 -21.586 1.00 44.09 466 LEU A CA 1
ATOM 3647 C C . LEU A 1 466 ? 53.688 11.662 -21.747 1.00 44.09 466 LEU A C 1
ATOM 3649 O O . LEU A 1 466 ? 52.521 11.280 -21.679 1.00 44.09 466 LEU A O 1
ATOM 3653 N N . LYS A 1 467 ? 54.703 10.820 -21.979 1.00 47.12 467 LYS A N 1
ATOM 3654 C CA . LYS A 1 467 ? 54.598 9.354 -21.950 1.00 47.12 467 LYS A CA 1
ATOM 3655 C C . LYS A 1 467 ? 54.312 8.882 -20.518 1.00 47.12 467 LYS A C 1
ATOM 3657 O O . LYS A 1 467 ? 55.223 8.482 -19.799 1.00 47.12 467 LYS A O 1
ATOM 3662 N N . ALA A 1 468 ? 53.050 8.908 -20.102 1.00 48.62 468 ALA A N 1
ATOM 3663 C CA . ALA A 1 468 ? 52.608 8.176 -18.921 1.00 48.62 468 ALA A CA 1
ATOM 3664 C C . ALA A 1 468 ? 52.534 6.677 -19.264 1.00 48.62 468 ALA A C 1
ATOM 3666 O O . ALA A 1 468 ? 51.785 6.265 -20.154 1.00 48.62 468 ALA A O 1
ATOM 3667 N N . LYS A 1 469 ? 53.346 5.858 -18.581 1.00 48.25 469 LYS A N 1
ATOM 3668 C CA . LYS A 1 469 ? 53.268 4.390 -18.632 1.00 48.25 469 LYS A CA 1
ATOM 3669 C C . LYS A 1 469 ? 51.857 3.961 -18.221 1.00 48.25 469 LYS A C 1
ATOM 3671 O O . LYS A 1 469 ? 51.445 4.200 -17.089 1.00 48.25 469 LYS A O 1
ATOM 3676 N N . ARG A 1 470 ? 51.127 3.329 -19.143 1.00 40.72 470 ARG A N 1
ATOM 3677 C CA . ARG A 1 470 ? 49.850 2.669 -18.845 1.00 40.72 470 ARG A CA 1
ATOM 3678 C C . ARG A 1 470 ? 50.096 1.546 -17.823 1.00 40.72 470 ARG A C 1
ATOM 3680 O O . ARG A 1 470 ? 51.057 0.798 -18.008 1.00 40.72 470 ARG A O 1
ATOM 3687 N N . PRO A 1 471 ? 49.272 1.406 -16.772 1.00 41.84 471 PRO A N 1
ATOM 3688 C CA . PRO A 1 471 ? 49.358 0.262 -15.877 1.00 41.84 471 PRO A CA 1
ATOM 3689 C C . PRO A 1 471 ? 48.943 -1.002 -16.640 1.00 41.84 471 PRO A C 1
ATOM 3691 O O . PRO A 1 471 ? 47.814 -1.119 -17.113 1.00 41.84 471 PRO A O 1
ATOM 3694 N N . THR A 1 472 ? 49.878 -1.936 -16.795 1.00 47.66 472 THR A N 1
ATOM 3695 C CA . THR A 1 472 ? 49.620 -3.255 -17.377 1.00 47.66 472 THR A CA 1
ATOM 3696 C C . THR A 1 472 ? 48.907 -4.108 -16.333 1.00 47.66 472 THR A C 1
ATOM 3698 O O . THR A 1 472 ? 49.525 -4.550 -15.367 1.00 47.66 472 THR A O 1
ATOM 3701 N N . VAL A 1 473 ? 47.605 -4.335 -16.506 1.00 48.28 473 VAL A N 1
ATOM 3702 C CA . VAL A 1 473 ? 46.850 -5.292 -15.689 1.00 48.28 473 VAL A CA 1
ATOM 3703 C C . VAL A 1 473 ? 47.148 -6.692 -16.220 1.00 48.28 473 VAL A C 1
ATOM 3705 O O . VAL A 1 473 ? 46.810 -7.016 -17.357 1.00 48.28 473 VAL A O 1
ATOM 3708 N N . ARG A 1 474 ? 47.829 -7.513 -15.416 1.00 48.00 474 ARG A N 1
ATOM 3709 C CA . ARG A 1 474 ? 48.074 -8.931 -15.708 1.00 48.00 474 ARG A CA 1
ATOM 3710 C C . ARG A 1 474 ? 46.912 -9.729 -15.123 1.00 48.00 474 ARG A C 1
ATOM 3712 O O . ARG A 1 474 ? 46.765 -9.787 -13.908 1.00 48.00 474 ARG A O 1
ATOM 3719 N N . ILE A 1 475 ? 46.077 -10.302 -15.985 1.00 51.88 475 ILE A N 1
ATOM 3720 C CA . ILE A 1 475 ? 45.021 -11.232 -15.577 1.00 51.88 475 ILE A CA 1
ATOM 3721 C C . ILE A 1 475 ? 45.646 -12.625 -15.555 1.00 51.88 475 ILE A C 1
ATOM 3723 O O . ILE A 1 475 ? 46.043 -13.144 -16.598 1.00 51.88 475 ILE A O 1
ATOM 3727 N N . THR A 1 476 ? 45.778 -13.207 -14.367 1.00 64.56 476 THR A N 1
ATOM 3728 C CA . THR A 1 476 ? 46.252 -14.582 -14.181 1.00 64.56 476 THR A CA 1
ATOM 3729 C C . THR A 1 476 ? 45.034 -15.489 -14.042 1.00 64.56 476 THR A C 1
ATOM 3731 O O . THR A 1 476 ? 44.266 -15.354 -13.093 1.00 64.56 476 THR A O 1
ATOM 3734 N N . LEU A 1 477 ? 44.834 -16.392 -15.001 1.00 51.66 477 LEU A N 1
ATOM 3735 C CA . LEU A 1 477 ? 43.827 -17.449 -14.909 1.00 51.66 477 LEU A CA 1
ATOM 3736 C C . LEU A 1 477 ? 44.346 -18.536 -13.963 1.00 51.66 477 LEU A C 1
ATOM 3738 O O . LEU A 1 477 ? 45.304 -19.231 -14.297 1.00 51.66 477 LEU A O 1
ATOM 3742 N N . VAL A 1 478 ? 43.725 -18.656 -12.790 1.00 66.62 478 VAL A N 1
ATOM 3743 C CA . VAL A 1 478 ? 43.986 -19.734 -11.826 1.00 66.62 478 VAL A CA 1
ATOM 3744 C C . VAL A 1 478 ? 43.065 -20.902 -12.162 1.00 66.62 478 VAL A C 1
ATOM 3746 O O . VAL A 1 478 ? 41.862 -20.714 -12.354 1.00 66.62 478 VAL A O 1
ATOM 3749 N N . LYS A 1 479 ? 43.633 -22.104 -12.288 1.00 68.25 479 LYS A N 1
ATOM 3750 C CA . LYS A 1 479 ? 42.859 -23.321 -12.549 1.00 68.25 479 LYS A CA 1
ATOM 3751 C C . LYS A 1 479 ? 42.150 -23.784 -11.268 1.00 68.25 479 LYS A C 1
ATOM 3753 O O . LYS A 1 479 ? 42.681 -23.573 -10.178 1.00 68.25 479 LYS A O 1
ATOM 3758 N N . PRO A 1 480 ? 40.982 -24.440 -11.370 1.00 48.41 480 PRO A N 1
ATOM 3759 C CA . PRO A 1 480 ? 40.289 -24.967 -10.198 1.00 48.41 480 PRO A CA 1
ATOM 3760 C C . PRO A 1 480 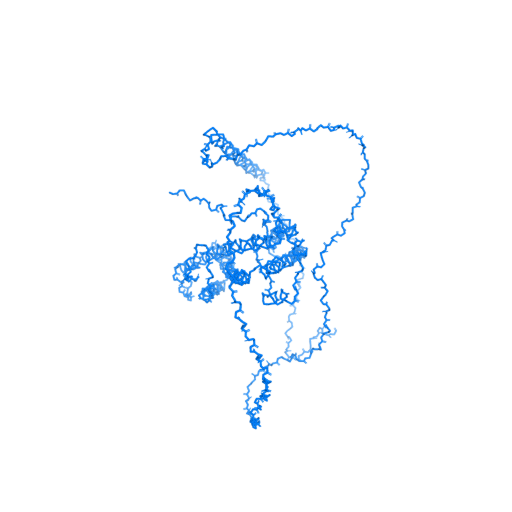? 41.182 -25.968 -9.447 1.00 48.41 480 PRO A C 1
ATOM 3762 O O . PRO A 1 480 ? 41.584 -26.976 -10.026 1.00 48.41 480 PRO A O 1
ATOM 3765 N N . GLY A 1 481 ? 41.498 -25.675 -8.181 1.00 73.38 481 GLY A N 1
ATOM 3766 C CA . GLY A 1 481 ? 42.312 -26.525 -7.299 1.00 73.38 481 GLY A CA 1
ATOM 3767 C C . GLY A 1 481 ? 43.709 -25.992 -6.953 1.00 73.38 481 GLY A C 1
ATOM 3768 O O . GLY A 1 481 ? 44.361 -26.570 -6.090 1.00 73.38 481 GLY A O 1
ATOM 3769 N N . GLU A 1 482 ? 44.170 -24.897 -7.565 1.00 66.81 482 GLU A N 1
ATOM 3770 C CA . GLU A 1 482 ? 45.428 -24.242 -7.175 1.00 66.81 482 GLU A CA 1
ATOM 3771 C C . GLU A 1 482 ? 45.169 -23.085 -6.197 1.00 66.81 482 GLU A C 1
ATOM 3773 O O . GLU A 1 482 ? 44.315 -22.227 -6.437 1.00 66.81 482 GLU A O 1
ATOM 3778 N N . GLU A 1 483 ? 45.915 -23.045 -5.089 1.00 61.66 483 GLU A N 1
ATOM 3779 C CA . GLU A 1 483 ? 45.878 -21.921 -4.152 1.00 61.66 483 GLU A CA 1
ATOM 3780 C C . GLU A 1 483 ? 46.421 -20.652 -4.817 1.00 61.66 483 GLU A C 1
ATOM 3782 O O . GLU A 1 483 ? 47.484 -20.641 -5.444 1.00 61.66 483 GLU A O 1
ATOM 3787 N N . SER A 1 484 ? 45.666 -19.559 -4.681 1.00 64.38 484 SER A N 1
ATOM 3788 C CA . SER A 1 484 ? 46.018 -18.272 -5.273 1.00 64.38 484 SER A CA 1
ATOM 3789 C C . SER A 1 484 ? 47.382 -17.791 -4.756 1.00 64.38 484 SER A C 1
ATOM 3791 O O . SER A 1 484 ? 47.579 -17.716 -3.543 1.00 64.38 484 SER A O 1
ATOM 3793 N N . PRO A 1 485 ? 48.307 -17.351 -5.630 1.00 61.03 485 PRO A N 1
ATOM 3794 C CA . PRO A 1 485 ? 49.610 -16.827 -5.213 1.00 61.03 485 PRO A CA 1
ATOM 3795 C C . PRO A 1 485 ? 49.526 -15.497 -4.438 1.00 61.03 485 PRO A C 1
ATOM 3797 O O . PRO A 1 485 ? 50.551 -14.985 -4.003 1.00 61.03 485 PRO A O 1
ATOM 3800 N N . LEU A 1 486 ? 48.322 -14.936 -4.262 1.00 59.19 486 LEU A N 1
ATOM 3801 C CA . LEU A 1 486 ? 48.049 -13.777 -3.405 1.00 59.19 486 LEU A CA 1
ATOM 3802 C C . LEU A 1 486 ? 47.723 -14.156 -1.948 1.00 59.19 486 LEU A C 1
ATOM 3804 O O . LEU A 1 486 ? 47.495 -13.264 -1.140 1.00 59.19 486 LEU A O 1
ATOM 3808 N N . ALA A 1 487 ? 47.681 -15.448 -1.610 1.00 54.00 487 ALA A N 1
ATOM 3809 C CA . ALA A 1 487 ? 47.383 -15.936 -0.261 1.00 54.00 487 ALA A CA 1
ATOM 3810 C C . ALA A 1 487 ? 48.625 -16.071 0.653 1.00 54.00 487 ALA A C 1
ATOM 3812 O O . ALA A 1 487 ? 48.562 -16.767 1.664 1.00 54.00 487 ALA A O 1
ATOM 3813 N N . LYS A 1 488 ? 49.746 -15.415 0.320 1.00 44.00 488 LYS A N 1
ATOM 3814 C CA . LYS A 1 488 ? 50.933 -15.299 1.185 1.00 44.00 488 LYS A CA 1
ATOM 3815 C C . LYS A 1 488 ? 51.200 -13.862 1.591 1.00 44.00 488 LYS A C 1
ATOM 3817 O O . LYS A 1 488 ? 51.207 -12.999 0.684 1.00 44.00 488 LYS A O 1
#